Protein AF-A0A2S1KT79-F1 (afdb_monomer)

pLDDT: mean 77.05, std 14.72, range [32.09, 95.06]

Nearest PDB structures (foldseek):
  2axz-assembly1_A  TM=6.019E-01  e=3.492E-04  Enterococcus faecalis
  2axv-assembly1_D  TM=5.660E-01  e=8.608E-04  Enterococcus faecalis
  2grm-assembly2_C-5  TM=5.606E-01  e=2.037E-03  Enterococcus faecalis
  5v5u-assembly1_B  TM=5.246E-01  e=5.678E-03  Enterococcus faecalis V583
  3u3w-assembly1_B  TM=3.972E-01  e=4.386E-01  Bacillus thuringiensis Bt407

Mean predicted aligned error: 11.78 Å

Structure (mmCIF, N/CA/C/O backbone):
data_AF-A0A2S1KT79-F1
#
_entry.id   AF-A0A2S1KT79-F1
#
loop_
_atom_site.group_PDB
_atom_site.id
_atom_site.type_symbol
_atom_site.label_atom_id
_atom_site.label_alt_id
_atom_site.label_comp_id
_atom_site.label_asym_id
_atom_site.label_entity_id
_atom_site.label_seq_id
_atom_site.pdbx_PDB_ins_code
_atom_site.Cartn_x
_atom_site.Cartn_y
_atom_site.Cartn_z
_atom_site.occupancy
_atom_site.B_iso_or_equiv
_atom_site.auth_seq_id
_atom_site.auth_comp_id
_atom_site.auth_asym_id
_atom_site.auth_atom_id
_atom_site.pdbx_PDB_model_num
ATOM 1 N N . MET A 1 1 ? 2.080 5.384 -14.270 1.00 62.41 1 MET A N 1
ATOM 2 C CA . MET A 1 1 ? 1.706 6.309 -15.371 1.00 62.41 1 MET A CA 1
ATOM 3 C C . MET A 1 1 ? 2.622 7.526 -15.509 1.00 62.41 1 MET A C 1
ATOM 5 O O . MET A 1 1 ? 2.998 7.810 -16.638 1.00 62.41 1 MET A O 1
ATOM 9 N N . LYS A 1 2 ? 3.041 8.215 -14.430 1.00 67.00 2 LYS A N 1
ATOM 10 C CA . LYS A 1 2 ? 3.937 9.395 -14.514 1.00 67.00 2 LYS A CA 1
ATOM 11 C C . LYS A 1 2 ? 5.183 9.176 -15.388 1.00 67.00 2 LYS A C 1
ATOM 13 O O . LYS A 1 2 ? 5.476 9.996 -16.254 1.00 67.00 2 LYS A O 1
ATOM 18 N N . ARG A 1 3 ? 5.880 8.044 -15.216 1.00 78.44 3 ARG A N 1
ATOM 19 C CA . ARG A 1 3 ? 7.068 7.713 -16.016 1.00 78.44 3 ARG A CA 1
ATOM 20 C C . ARG A 1 3 ? 6.762 7.583 -17.507 1.00 78.44 3 ARG A C 1
ATOM 22 O O . ARG A 1 3 ? 7.441 8.209 -18.313 1.00 78.44 3 ARG A O 1
ATOM 29 N N . PHE A 1 4 ? 5.717 6.846 -17.873 1.00 79.38 4 PHE A N 1
ATOM 30 C CA . PHE A 1 4 ? 5.299 6.717 -19.269 1.00 79.38 4 PHE A CA 1
ATOM 31 C C . PHE A 1 4 ? 4.958 8.078 -19.894 1.00 79.38 4 PHE A C 1
ATOM 33 O O . PHE A 1 4 ? 5.459 8.401 -20.966 1.00 79.38 4 PHE A O 1
ATOM 40 N N . VAL A 1 5 ? 4.218 8.931 -19.176 1.00 76.38 5 VAL A N 1
ATOM 41 C CA . VAL A 1 5 ? 3.920 10.307 -19.617 1.00 76.38 5 VAL A CA 1
ATOM 42 C C . VAL A 1 5 ? 5.203 11.115 -19.844 1.00 76.38 5 VAL A C 1
ATOM 44 O O . VAL A 1 5 ? 5.318 11.809 -20.852 1.00 76.38 5 VAL A O 1
ATOM 47 N N . SER A 1 6 ? 6.206 10.992 -18.966 1.00 78.38 6 SER A N 1
ATOM 48 C CA . SER A 1 6 ? 7.496 11.674 -19.156 1.00 78.38 6 SER A CA 1
ATOM 49 C C . SER A 1 6 ? 8.236 11.215 -20.421 1.00 78.38 6 SER A C 1
ATOM 51 O O . SER A 1 6 ? 8.831 12.039 -21.110 1.00 78.38 6 SER A O 1
ATOM 53 N N . ILE A 1 7 ? 8.142 9.928 -20.776 1.00 83.75 7 ILE A N 1
ATOM 54 C CA . ILE A 1 7 ? 8.738 9.372 -22.000 1.00 83.75 7 ILE A CA 1
ATOM 55 C C . ILE A 1 7 ? 8.047 9.949 -23.240 1.00 83.75 7 ILE A C 1
ATOM 57 O O . ILE A 1 7 ? 8.717 10.354 -24.190 1.00 83.75 7 ILE A O 1
ATOM 61 N N . VAL A 1 8 ? 6.716 10.056 -23.213 1.00 81.94 8 VAL A N 1
ATOM 62 C CA . VAL A 1 8 ? 5.952 10.679 -24.304 1.00 81.94 8 VAL A CA 1
ATOM 63 C C . VAL A 1 8 ? 6.333 12.156 -24.469 1.00 81.94 8 VAL A C 1
ATOM 65 O O . VAL A 1 8 ? 6.592 12.595 -25.589 1.00 81.94 8 VAL A O 1
ATOM 68 N N . ARG A 1 9 ? 6.471 12.908 -23.369 1.00 81.62 9 ARG A N 1
ATOM 69 C CA . ARG A 1 9 ? 6.916 14.316 -23.402 1.00 81.62 9 ARG A CA 1
ATOM 70 C C . ARG A 1 9 ? 8.335 14.477 -23.959 1.00 81.62 9 ARG A C 1
ATOM 72 O O . ARG A 1 9 ? 8.602 15.413 -24.715 1.00 81.62 9 ARG A O 1
ATOM 79 N N . LEU A 1 10 ? 9.249 13.557 -23.641 1.00 84.06 10 LEU A N 1
ATOM 80 C CA . LEU A 1 10 ? 10.590 13.543 -24.238 1.00 84.06 10 LEU A CA 1
ATOM 81 C C . LEU A 1 10 ? 10.516 13.391 -25.763 1.00 84.06 10 LEU A C 1
ATOM 83 O O . LEU A 1 10 ? 11.204 14.111 -26.481 1.00 84.06 10 LEU A O 1
ATOM 87 N N . TYR A 1 11 ? 9.644 12.514 -26.266 1.00 83.81 11 TYR A N 1
ATOM 88 C CA . TYR A 1 11 ? 9.465 12.349 -27.709 1.00 83.81 11 TYR A CA 1
ATOM 89 C C . TYR A 1 11 ? 8.914 13.626 -28.360 1.00 83.81 11 TYR A C 1
ATOM 91 O O . TYR A 1 11 ? 9.470 14.110 -29.344 1.00 83.81 11 TYR A O 1
ATOM 99 N N . GLN A 1 12 ? 7.866 14.213 -27.775 1.00 79.56 12 GLN A N 1
ATOM 100 C CA . GLN A 1 12 ? 7.229 15.432 -28.284 1.00 79.56 12 GLN A CA 1
ATOM 101 C C . GLN A 1 12 ? 8.169 16.640 -28.293 1.00 79.56 12 GLN A C 1
ATOM 103 O O . GLN A 1 12 ? 8.126 17.435 -29.222 1.00 79.56 12 GLN A O 1
ATOM 108 N N . SER A 1 13 ? 9.062 16.764 -27.309 1.00 80.81 13 SER A N 1
ATOM 109 C CA . SER A 1 13 ? 10.071 17.838 -27.248 1.00 80.81 13 SER A CA 1
ATOM 110 C C . SER A 1 13 ? 11.217 17.682 -28.259 1.00 80.81 13 SER A C 1
ATOM 112 O O . SER A 1 13 ? 12.142 18.485 -28.260 1.00 80.81 13 SER A O 1
ATOM 114 N N . GLY A 1 14 ? 11.170 16.668 -29.131 1.00 81.06 14 GLY A N 1
ATOM 115 C CA . GLY A 1 14 ? 12.192 16.423 -30.150 1.00 81.06 14 GLY A CA 1
ATOM 116 C C . GLY A 1 14 ? 13.385 15.598 -29.658 1.00 81.06 14 GLY A C 1
ATOM 117 O O . GLY A 1 14 ? 14.275 15.292 -30.448 1.00 81.06 14 GLY A O 1
ATOM 118 N N . ASN A 1 15 ? 13.387 15.149 -28.397 1.00 86.81 15 ASN A N 1
ATOM 119 C CA . ASN A 1 15 ? 14.433 14.291 -27.827 1.00 86.81 15 ASN A CA 1
ATOM 120 C C . ASN A 1 15 ? 14.224 12.811 -28.210 1.00 86.81 15 ASN A C 1
ATOM 122 O O . ASN A 1 15 ? 14.125 11.931 -27.351 1.00 86.81 15 ASN A O 1
ATOM 126 N N . VAL A 1 16 ? 14.133 12.531 -29.514 1.00 88.38 16 VAL A N 1
ATOM 127 C CA . VAL A 1 16 ? 13.671 11.247 -30.072 1.00 88.38 16 VAL A CA 1
ATOM 128 C C . VAL A 1 16 ? 14.485 10.050 -29.577 1.00 88.38 16 VAL A C 1
ATOM 130 O O . VAL A 1 16 ? 13.902 9.068 -29.118 1.00 88.38 16 VAL A O 1
ATOM 133 N N . ASP A 1 17 ? 15.816 10.112 -29.627 1.00 92.12 17 ASP A N 1
ATOM 134 C CA . ASP A 1 17 ? 16.665 8.971 -29.254 1.00 92.12 17 ASP A CA 1
ATOM 135 C C . ASP A 1 17 ? 16.641 8.691 -27.749 1.00 92.12 17 ASP A C 1
ATOM 137 O O . ASP A 1 17 ? 16.644 7.537 -27.315 1.00 92.12 17 ASP A O 1
ATOM 141 N N . ALA A 1 18 ? 16.568 9.745 -26.932 1.00 91.06 18 ALA A N 1
ATOM 142 C CA . ALA A 1 18 ? 16.396 9.606 -25.492 1.00 91.06 18 ALA A CA 1
ATOM 143 C C . ALA A 1 18 ? 15.036 8.976 -25.160 1.00 91.06 18 ALA A C 1
ATOM 145 O O . ALA A 1 18 ? 14.971 8.062 -24.337 1.00 91.06 18 ALA A O 1
ATOM 146 N N . ALA A 1 19 ? 13.973 9.412 -25.839 1.00 88.25 19 ALA A N 1
ATOM 147 C CA . ALA A 1 19 ? 12.631 8.881 -25.648 1.00 88.25 19 ALA A CA 1
ATOM 148 C C . ALA A 1 19 ? 12.524 7.408 -26.071 1.00 88.25 19 ALA A C 1
ATOM 150 O O . ALA A 1 19 ? 11.958 6.613 -25.328 1.00 88.25 19 ALA A O 1
ATOM 151 N N . LYS A 1 20 ? 13.132 7.016 -27.202 1.00 92.38 20 LYS A N 1
ATOM 152 C CA . LYS A 1 20 ? 13.205 5.612 -27.648 1.00 92.38 20 LYS A CA 1
ATOM 153 C C . LYS A 1 20 ? 13.902 4.723 -26.623 1.00 92.38 20 LYS A C 1
ATOM 155 O O . LYS A 1 20 ? 13.303 3.764 -26.156 1.00 92.38 20 LYS A O 1
ATOM 160 N N . ARG A 1 21 ? 15.111 5.093 -26.183 1.00 93.94 21 ARG A N 1
ATOM 161 C CA . ARG A 1 21 ? 15.844 4.326 -25.157 1.00 93.94 21 ARG A CA 1
ATOM 162 C C . ARG A 1 21 ? 15.060 4.209 -23.850 1.00 93.94 21 ARG A C 1
ATOM 164 O O . ARG A 1 21 ? 15.046 3.151 -23.223 1.00 93.94 21 ARG A O 1
ATOM 171 N N . ALA A 1 22 ? 14.409 5.295 -23.431 1.00 92.25 22 ALA A N 1
ATOM 172 C CA . ALA A 1 22 ? 13.592 5.293 -22.225 1.00 92.25 22 ALA A CA 1
ATOM 173 C C . ALA A 1 22 ? 12.345 4.407 -22.379 1.00 92.25 22 ALA A C 1
ATOM 175 O O . ALA A 1 22 ? 12.000 3.692 -21.439 1.00 92.25 22 ALA A O 1
ATOM 176 N N . PHE A 1 23 ? 11.705 4.418 -23.553 1.00 92.81 23 PHE A N 1
ATOM 177 C CA . PHE A 1 23 ? 10.581 3.542 -23.866 1.00 92.81 23 PHE A CA 1
ATOM 178 C C . PHE A 1 23 ? 10.990 2.069 -23.894 1.00 92.81 23 PHE A C 1
ATOM 180 O O . PHE A 1 23 ? 10.310 1.258 -23.279 1.00 92.81 23 PHE A O 1
ATOM 187 N N . ASP A 1 24 ? 12.103 1.717 -24.539 1.00 93.56 24 ASP A N 1
ATOM 188 C CA . ASP A 1 24 ? 12.564 0.327 -24.626 1.00 93.56 24 ASP A CA 1
ATOM 189 C C . ASP A 1 24 ? 12.856 -0.252 -23.235 1.00 93.56 24 ASP A C 1
ATOM 191 O O . ASP A 1 24 ? 12.428 -1.362 -22.914 1.00 93.56 24 ASP A O 1
ATOM 195 N N . SER A 1 25 ? 13.507 0.537 -22.373 1.00 93.06 25 SER A N 1
ATOM 196 C CA . SER A 1 25 ? 13.739 0.180 -20.969 1.00 93.06 25 SER A CA 1
ATOM 197 C C . SER A 1 25 ? 12.424 0.002 -20.198 1.00 93.06 25 SER A C 1
ATOM 199 O O . SER A 1 25 ? 12.202 -1.036 -19.571 1.00 93.06 25 SER A O 1
ATOM 201 N N . PHE A 1 26 ? 11.511 0.974 -20.309 1.00 92.19 26 PHE A N 1
ATOM 202 C CA . PHE A 1 26 ? 10.192 0.931 -19.675 1.00 92.19 26 PHE A CA 1
ATOM 203 C C . PHE A 1 26 ? 9.361 -0.274 -20.130 1.00 92.19 26 PHE A C 1
ATOM 205 O O . PHE A 1 26 ? 8.817 -0.995 -19.299 1.00 92.19 26 PHE A O 1
ATOM 212 N N . ASN A 1 27 ? 9.274 -0.517 -21.437 1.00 90.44 27 ASN A N 1
ATOM 213 C CA . ASN A 1 27 ? 8.496 -1.606 -22.016 1.00 90.44 27 ASN A CA 1
ATOM 214 C C . ASN A 1 27 ? 9.112 -2.970 -21.677 1.00 90.44 27 ASN A C 1
ATOM 216 O O . ASN A 1 27 ? 8.384 -3.917 -21.397 1.00 90.44 27 ASN A O 1
ATOM 220 N N . GLY A 1 28 ? 10.445 -3.071 -21.644 1.00 91.62 28 GLY A N 1
ATOM 221 C CA . GLY A 1 28 ? 11.144 -4.272 -21.192 1.00 91.62 28 GLY A CA 1
ATOM 222 C C . GLY A 1 28 ? 10.819 -4.622 -19.737 1.00 91.62 28 GLY A C 1
ATOM 223 O O . GLY A 1 28 ? 10.456 -5.763 -19.454 1.00 91.62 28 GLY A O 1
ATOM 224 N N . ALA A 1 29 ? 10.883 -3.638 -18.836 1.00 90.31 29 ALA A N 1
ATOM 225 C CA . ALA A 1 29 ? 10.490 -3.808 -17.436 1.00 90.31 29 ALA A CA 1
ATOM 226 C C . ALA A 1 29 ? 8.994 -4.143 -17.299 1.00 90.31 29 ALA A C 1
ATOM 228 O O . ALA A 1 29 ? 8.621 -5.077 -16.594 1.00 90.31 29 ALA A O 1
ATOM 229 N N . ALA A 1 30 ? 8.130 -3.448 -18.045 1.00 87.38 30 ALA A N 1
ATOM 230 C CA . ALA A 1 30 ? 6.694 -3.705 -18.047 1.00 87.38 30 ALA A CA 1
ATOM 231 C C . ALA A 1 30 ? 6.348 -5.121 -18.534 1.00 87.38 30 ALA A C 1
ATOM 233 O O . ALA A 1 30 ? 5.418 -5.722 -18.012 1.00 87.38 30 ALA A O 1
ATOM 234 N N . LYS A 1 31 ? 7.088 -5.676 -19.502 1.00 88.19 31 LYS A N 1
ATOM 235 C CA . LYS A 1 31 ? 6.916 -7.065 -19.956 1.00 88.19 31 LYS A CA 1
ATOM 236 C C . LYS A 1 31 ? 7.316 -8.072 -18.878 1.00 88.19 31 LYS A C 1
ATOM 238 O O . LYS A 1 31 ? 6.565 -9.010 -18.641 1.00 88.19 31 LYS A O 1
ATOM 243 N N . ARG A 1 32 ? 8.451 -7.865 -18.200 1.00 88.12 32 ARG A N 1
ATOM 244 C CA . ARG A 1 32 ? 8.910 -8.751 -17.111 1.00 88.12 32 ARG A CA 1
ATOM 245 C C . ARG A 1 32 ? 7.987 -8.733 -15.892 1.00 88.12 32 ARG A C 1
ATOM 247 O O . ARG A 1 32 ? 7.814 -9.764 -15.258 1.00 88.12 32 ARG A O 1
ATOM 254 N N . LEU A 1 33 ? 7.357 -7.593 -15.614 1.00 84.56 33 LEU A N 1
ATOM 255 C CA . LEU A 1 33 ? 6.343 -7.446 -14.563 1.00 84.56 33 LEU A CA 1
ATOM 256 C C . LEU A 1 33 ? 4.918 -7.825 -15.008 1.00 84.56 33 LEU A C 1
ATOM 258 O O . LEU A 1 33 ? 3.979 -7.654 -14.236 1.00 84.56 33 LEU A O 1
ATOM 262 N N . ASP A 1 34 ? 4.737 -8.274 -16.254 1.00 79.69 34 ASP A N 1
ATOM 263 C CA . ASP A 1 34 ? 3.436 -8.556 -16.874 1.00 79.69 34 ASP A CA 1
ATOM 264 C C . ASP A 1 34 ? 2.433 -7.382 -16.803 1.00 79.69 34 ASP A C 1
ATOM 266 O O . ASP A 1 34 ? 1.240 -7.538 -16.574 1.00 79.69 34 ASP A O 1
ATOM 270 N N . VAL A 1 35 ? 2.896 -6.143 -16.984 1.00 77.44 35 VAL A N 1
ATOM 271 C CA . VAL A 1 35 ? 2.090 -4.903 -16.889 1.00 77.44 35 VAL A CA 1
ATOM 272 C C . VAL A 1 35 ? 2.058 -4.107 -18.189 1.00 77.44 35 VAL A C 1
ATOM 274 O O . VAL A 1 35 ? 1.712 -2.930 -18.205 1.00 77.44 35 VAL A O 1
ATOM 277 N N . GLN A 1 36 ? 2.349 -4.766 -19.309 1.00 72.75 36 GLN A N 1
ATOM 278 C CA . GLN A 1 36 ? 2.279 -4.199 -20.664 1.00 72.75 36 GLN A CA 1
ATOM 279 C C . GLN A 1 36 ? 0.883 -3.668 -21.061 1.00 72.75 36 GLN A C 1
ATOM 281 O O . GLN A 1 36 ? 0.757 -2.890 -22.009 1.00 72.75 36 GLN A O 1
ATOM 286 N N . ARG A 1 37 ? -0.159 -4.079 -20.324 1.00 68.06 37 ARG A N 1
ATOM 287 C CA . ARG A 1 37 ? -1.561 -3.665 -20.466 1.00 68.06 37 ARG A CA 1
ATOM 288 C C . ARG A 1 37 ? -2.070 -3.170 -19.111 1.00 68.06 37 ARG A C 1
ATOM 290 O O . ARG A 1 37 ? -2.452 -3.975 -18.260 1.00 68.06 37 ARG A O 1
ATOM 297 N N . LEU A 1 38 ? -2.038 -1.858 -18.894 1.00 57.62 38 LEU A N 1
ATOM 298 C CA . LEU A 1 38 ? -2.667 -1.219 -17.735 1.00 57.62 38 LEU A CA 1
ATOM 299 C C . LEU A 1 38 ? -4.030 -0.672 -18.165 1.00 57.62 38 LEU A C 1
ATOM 301 O O . LEU A 1 38 ? -4.098 0.261 -18.956 1.00 57.62 38 LEU A O 1
ATOM 305 N N . TRP A 1 39 ? -5.113 -1.270 -17.673 1.00 51.81 39 TRP A N 1
ATOM 306 C CA . TRP A 1 39 ? -6.491 -0.913 -18.019 1.00 51.81 39 TRP A CA 1
ATOM 307 C C . TRP A 1 39 ? -6.865 0.464 -17.452 1.00 51.81 39 TRP A C 1
ATOM 309 O O . TRP A 1 39 ? -7.414 0.571 -16.364 1.00 51.81 39 TRP A O 1
ATOM 319 N N . VAL A 1 40 ? -6.535 1.538 -18.168 1.00 45.06 40 VAL A N 1
ATOM 320 C CA . VAL A 1 40 ? -6.935 2.914 -17.804 1.00 45.06 40 VAL A CA 1
ATOM 321 C C . VAL A 1 40 ? -8.221 3.353 -18.538 1.00 45.06 40 VAL A C 1
ATOM 323 O O . VAL A 1 40 ? -8.831 4.346 -18.166 1.00 45.06 40 VAL A O 1
ATOM 326 N N . SER A 1 41 ? -8.689 2.621 -19.559 1.00 38.00 41 SER A N 1
ATOM 327 C CA . SER A 1 41 ? -9.928 2.927 -20.298 1.00 38.00 41 SER A CA 1
ATOM 328 C C . SER A 1 41 ? -10.368 1.739 -21.174 1.00 38.00 41 SER A C 1
ATOM 330 O O . SER A 1 41 ? -9.495 0.995 -21.629 1.00 38.00 41 SER A O 1
ATOM 332 N N . PRO A 1 42 ? -11.671 1.569 -21.484 1.00 40.50 42 PRO A N 1
ATOM 333 C CA . PRO A 1 42 ? -12.183 0.528 -22.393 1.00 40.50 42 PRO A CA 1
ATOM 334 C C . PRO A 1 42 ? -11.568 0.508 -23.808 1.00 40.50 42 PRO A C 1
ATOM 336 O O . PRO A 1 42 ? -11.753 -0.468 -24.526 1.00 40.50 42 PRO A O 1
ATOM 339 N N . ASN A 1 43 ? -10.805 1.534 -24.205 1.00 46.16 43 ASN A N 1
ATOM 340 C CA . ASN A 1 43 ? -10.148 1.629 -25.517 1.00 46.16 43 ASN A CA 1
ATOM 341 C C . ASN A 1 43 ? -8.619 1.425 -25.481 1.00 46.16 43 ASN A C 1
ATOM 343 O O . ASN A 1 43 ? -7.932 1.805 -26.435 1.00 46.16 43 ASN A O 1
ATOM 347 N N . LEU A 1 44 ? -8.045 0.909 -24.386 1.00 51.59 44 LEU A N 1
ATOM 348 C CA . LEU A 1 44 ? -6.588 0.909 -24.242 1.00 51.59 44 LEU A CA 1
ATOM 349 C C . LEU A 1 44 ? -5.878 -0.146 -25.097 1.00 51.59 44 LEU A C 1
ATOM 351 O O . LEU A 1 44 ? -6.109 -1.348 -24.987 1.00 51.59 44 LEU A O 1
ATOM 355 N N . LEU A 1 45 ? -4.942 0.343 -25.904 1.00 58.94 45 LEU A N 1
ATOM 356 C CA . LEU A 1 45 ? -3.929 -0.438 -26.603 1.00 58.94 45 LEU A CA 1
ATOM 357 C C . LEU A 1 45 ? -2.764 -0.698 -25.637 1.00 58.94 45 LEU A C 1
ATOM 359 O O . LEU A 1 45 ? -2.508 0.127 -24.760 1.00 58.94 45 LEU A O 1
ATOM 363 N N . ASP A 1 46 ? -2.030 -1.800 -25.795 1.00 73.94 46 ASP A N 1
ATOM 364 C CA . ASP A 1 46 ? -0.792 -2.009 -25.031 1.00 73.94 46 ASP A CA 1
ATOM 365 C C . ASP A 1 46 ? 0.237 -0.878 -25.262 1.00 73.94 46 ASP A C 1
ATOM 367 O O . ASP A 1 46 ? 0.169 -0.130 -26.247 1.00 73.94 46 ASP A O 1
ATOM 371 N N . PHE A 1 47 ? 1.194 -0.730 -24.334 1.00 79.19 47 PHE A N 1
ATOM 372 C CA . PHE A 1 47 ? 2.190 0.351 -24.391 1.00 79.19 47 PHE A CA 1
ATOM 373 C C . PHE A 1 47 ? 2.975 0.373 -25.708 1.00 79.19 47 PHE A C 1
ATOM 375 O O . PHE A 1 47 ? 3.307 1.446 -26.212 1.00 79.19 47 PHE A O 1
ATOM 382 N N . GLU A 1 48 ? 3.245 -0.797 -26.286 1.00 83.25 48 GLU A N 1
ATOM 383 C CA . GLU A 1 48 ? 3.956 -0.943 -27.556 1.00 83.25 48 GLU A CA 1
ATOM 384 C C . GLU A 1 48 ? 3.139 -0.413 -28.737 1.00 83.25 48 GLU A C 1
ATOM 386 O O . GLU A 1 48 ? 3.655 0.311 -29.590 1.00 83.25 48 GLU A O 1
ATOM 391 N N . THR A 1 49 ? 1.850 -0.720 -28.774 1.00 80.12 49 THR A N 1
ATOM 392 C CA . THR A 1 49 ? 0.935 -0.257 -29.810 1.00 80.12 49 THR A CA 1
ATOM 393 C C . THR A 1 49 ? 0.696 1.245 -29.701 1.00 80.12 49 THR A C 1
ATOM 395 O O . THR A 1 49 ? 0.688 1.935 -30.725 1.00 80.12 49 THR A O 1
ATOM 398 N N . PHE A 1 50 ? 0.571 1.782 -28.481 1.00 78.88 50 PHE A N 1
ATOM 399 C CA . PHE A 1 50 ? 0.544 3.231 -28.268 1.00 78.88 50 PHE A CA 1
ATOM 400 C C . PHE A 1 50 ? 1.825 3.887 -28.795 1.00 78.88 50 PHE A C 1
ATOM 402 O O . PHE A 1 50 ? 1.761 4.855 -29.552 1.00 78.88 50 PHE A O 1
ATOM 409 N N . TRP A 1 51 ? 2.989 3.338 -28.442 1.00 84.19 51 TRP A N 1
ATOM 410 C CA . TRP A 1 51 ? 4.279 3.880 -28.859 1.00 84.19 51 TRP A CA 1
ATOM 411 C C . TRP A 1 51 ? 4.459 3.868 -30.376 1.00 84.19 51 TRP A C 1
ATOM 413 O O . TRP A 1 51 ? 4.824 4.892 -30.947 1.00 84.19 51 TRP A O 1
ATOM 423 N N . LYS A 1 52 ? 4.117 2.762 -31.053 1.00 85.12 52 LYS A N 1
ATOM 424 C CA . LYS A 1 52 ? 4.144 2.660 -32.524 1.00 85.12 52 LYS A CA 1
ATOM 425 C C . LYS A 1 52 ? 3.287 3.735 -33.195 1.00 85.12 52 LYS A C 1
ATOM 427 O O . LYS A 1 52 ? 3.705 4.309 -34.198 1.00 85.12 52 LYS A O 1
ATOM 432 N N . ARG A 1 53 ? 2.112 4.039 -32.634 1.00 79.88 53 ARG A N 1
ATOM 433 C CA . ARG A 1 53 ? 1.253 5.127 -33.127 1.00 79.88 53 ARG A CA 1
ATOM 434 C C . ARG A 1 53 ? 1.878 6.495 -32.882 1.00 79.88 53 ARG A C 1
ATOM 436 O O . ARG A 1 53 ? 1.922 7.295 -33.809 1.00 79.88 53 ARG A O 1
ATOM 443 N N . LEU A 1 54 ? 2.400 6.747 -31.683 1.00 80.38 54 LEU A N 1
ATOM 444 C CA . LEU A 1 54 ? 3.057 8.013 -31.354 1.00 80.38 54 LEU A CA 1
ATOM 445 C C . LEU A 1 54 ? 4.213 8.308 -32.320 1.00 80.38 54 LEU A C 1
ATOM 447 O O . LEU A 1 54 ? 4.262 9.389 -32.897 1.00 80.38 54 LEU A O 1
ATOM 451 N N . ILE A 1 55 ? 5.101 7.332 -32.545 1.00 83.44 55 ILE A N 1
ATOM 452 C CA . ILE A 1 55 ? 6.287 7.528 -33.391 1.00 83.44 55 ILE A CA 1
ATOM 453 C C . ILE A 1 55 ? 5.987 7.562 -34.896 1.00 83.44 55 ILE A C 1
ATOM 455 O O . ILE A 1 55 ? 6.879 7.870 -35.684 1.00 83.44 55 ILE A O 1
ATOM 459 N N . SER A 1 56 ? 4.750 7.247 -35.303 1.00 82.12 56 SER A N 1
ATOM 460 C CA . SER A 1 56 ? 4.291 7.421 -36.689 1.00 82.12 56 SER A CA 1
ATOM 461 C C . SER A 1 56 ? 4.050 8.892 -37.052 1.00 82.12 56 SER A C 1
ATOM 463 O O . SER A 1 56 ? 3.925 9.231 -38.228 1.00 82.12 56 SER A O 1
ATOM 465 N N . ILE A 1 57 ? 4.016 9.776 -36.049 1.00 80.38 57 ILE A N 1
ATOM 466 C CA . ILE A 1 57 ? 3.805 11.212 -36.205 1.00 80.38 57 ILE A CA 1
ATOM 467 C C . ILE A 1 57 ? 5.119 11.932 -35.896 1.00 80.38 57 ILE A C 1
ATOM 469 O O . ILE A 1 57 ? 5.716 11.740 -34.840 1.00 80.38 57 ILE A O 1
ATOM 473 N N . HIS A 1 58 ? 5.570 12.791 -36.814 1.00 79.69 58 HIS A N 1
ATOM 474 C CA . HIS A 1 58 ? 6.794 13.570 -36.615 1.00 79.69 58 HIS A CA 1
ATOM 475 C C . HIS A 1 58 ? 6.665 14.508 -35.393 1.00 79.69 58 HIS A C 1
ATOM 477 O O . HIS A 1 58 ? 5.643 15.193 -35.293 1.00 79.69 58 HIS A O 1
ATOM 483 N N . PRO A 1 59 ? 7.681 14.621 -34.507 1.00 77.62 59 PRO A N 1
ATOM 484 C CA . PRO A 1 59 ? 7.601 15.429 -33.285 1.00 77.62 59 PRO A CA 1
ATOM 485 C C . PRO A 1 59 ? 7.153 16.878 -33.503 1.00 77.62 59 PRO A C 1
ATOM 487 O O . PRO A 1 59 ? 6.337 17.382 -32.740 1.00 77.62 59 PRO A O 1
ATOM 490 N N . SER A 1 60 ? 7.602 17.531 -34.581 1.00 72.62 60 SER A N 1
ATOM 491 C CA . SER A 1 60 ? 7.193 18.912 -34.895 1.00 72.62 60 SER A CA 1
ATOM 492 C C . SER A 1 60 ? 5.684 19.060 -35.124 1.00 72.62 60 SER A C 1
ATOM 494 O O . SER A 1 60 ? 5.103 20.065 -34.742 1.00 72.62 60 SER A O 1
ATOM 496 N N . LYS A 1 61 ? 5.027 18.032 -35.681 1.00 70.19 61 LYS A N 1
ATOM 497 C CA . LYS A 1 61 ? 3.570 18.018 -35.887 1.00 70.19 61 LYS A CA 1
ATOM 498 C C . LYS A 1 61 ? 2.804 17.761 -34.589 1.00 70.19 61 LYS A C 1
ATOM 500 O O . LYS A 1 61 ? 1.639 18.121 -34.496 1.00 70.19 61 LYS A O 1
ATOM 505 N N . LEU A 1 62 ? 3.455 17.141 -33.600 1.00 66.44 62 LEU A N 1
ATOM 506 C CA . LEU A 1 62 ? 2.894 16.910 -32.267 1.00 66.44 62 LEU A CA 1
ATOM 507 C C . LEU A 1 62 ? 3.003 18.145 -31.367 1.00 66.44 62 LEU A C 1
ATOM 509 O O . LEU A 1 62 ? 2.155 18.318 -30.500 1.00 66.44 62 LEU A O 1
ATOM 513 N N . GLN A 1 63 ? 4.024 18.986 -31.567 1.00 59.47 63 GLN A N 1
ATOM 514 C CA . GLN A 1 63 ? 4.186 20.258 -30.848 1.00 59.47 63 GLN A CA 1
ATOM 515 C C . GLN A 1 63 ? 3.132 21.296 -31.260 1.00 59.47 63 GLN A C 1
ATOM 517 O O . GLN A 1 63 ? 2.694 22.081 -30.427 1.00 59.47 63 GLN A O 1
ATOM 522 N N . GLU A 1 64 ? 2.701 21.274 -32.525 1.00 52.50 64 GLU A N 1
ATOM 523 C CA . GLU A 1 64 ? 1.622 22.131 -33.039 1.00 52.50 64 GLU A CA 1
ATOM 524 C C . GLU A 1 64 ? 0.225 21.613 -32.651 1.00 52.50 64 GLU A C 1
ATOM 526 O O . GLU A 1 64 ? -0.724 22.388 -32.529 1.00 52.50 64 GLU A O 1
ATOM 531 N N . SER A 1 65 ? 0.086 20.302 -32.417 1.00 47.19 65 SER A N 1
ATOM 532 C CA . SER A 1 65 ? -1.154 19.686 -31.947 1.00 47.19 65 SER A CA 1
ATOM 533 C C . SER A 1 65 ? -1.172 19.595 -30.419 1.00 47.19 65 SER A C 1
ATOM 535 O O . SER A 1 65 ? -0.851 18.563 -29.827 1.00 47.19 65 SER A O 1
ATOM 537 N N . ASP A 1 66 ? -1.637 20.657 -29.775 1.00 45.41 66 ASP A N 1
ATOM 538 C CA . ASP A 1 66 ? -1.858 20.792 -28.324 1.00 45.41 66 ASP A CA 1
ATOM 539 C C . ASP A 1 66 ? -2.925 19.810 -27.747 1.00 45.41 66 ASP A C 1
ATOM 541 O O . ASP A 1 66 ? -3.523 20.036 -26.698 1.00 45.41 66 ASP A O 1
ATOM 545 N N . THR A 1 67 ? -3.248 18.726 -28.465 1.00 43.91 67 THR A N 1
ATOM 546 C CA . THR A 1 67 ? -4.447 17.886 -28.286 1.00 43.91 67 THR A CA 1
ATOM 547 C C . THR A 1 67 ? -4.171 16.410 -28.010 1.00 43.91 67 THR A C 1
ATOM 549 O O . THR A 1 67 ? -5.032 15.748 -27.440 1.00 43.91 67 THR A O 1
ATOM 552 N N . ALA A 1 68 ? -2.990 15.868 -28.326 1.00 40.50 68 ALA A N 1
ATOM 553 C CA . ALA A 1 68 ? -2.738 14.432 -28.125 1.00 40.50 68 ALA A CA 1
ATOM 554 C C . ALA A 1 68 ? -2.524 14.038 -26.648 1.00 40.50 68 ALA A C 1
ATOM 556 O O . ALA A 1 68 ? -2.594 12.858 -26.307 1.00 40.50 68 ALA A O 1
ATOM 557 N N . LEU A 1 69 ? -2.260 15.015 -25.772 1.00 41.59 69 LEU A N 1
ATOM 558 C CA . LEU A 1 69 ? -1.988 14.783 -24.353 1.00 41.59 69 LEU A CA 1
ATOM 559 C C . LEU A 1 69 ? -2.811 15.645 -23.394 1.00 41.59 69 LEU A C 1
ATOM 561 O O . LEU A 1 69 ? -2.767 15.336 -22.216 1.00 41.59 69 LEU A O 1
ATOM 565 N N . LYS A 1 70 ? -3.637 16.611 -23.824 1.00 38.72 70 LYS A N 1
ATOM 566 C CA . LYS A 1 70 ? -4.595 17.258 -22.894 1.00 38.72 70 LYS A CA 1
ATOM 567 C C . LYS A 1 70 ? -5.617 16.277 -22.308 1.00 38.72 70 LYS A C 1
ATOM 569 O O . LYS A 1 70 ? -6.142 16.505 -21.233 1.00 38.72 70 LYS A O 1
ATOM 574 N N . SER A 1 71 ? -5.848 15.134 -22.958 1.00 34.69 71 SER A N 1
ATOM 575 C CA . SER A 1 71 ? -6.636 14.028 -22.392 1.00 34.69 71 SER A CA 1
ATOM 576 C C . SER A 1 71 ? -5.844 13.098 -21.455 1.00 34.69 71 SER A C 1
ATOM 578 O O . SER A 1 71 ? -6.409 12.145 -20.927 1.00 34.69 71 SER A O 1
ATOM 580 N N . ALA A 1 72 ? -4.534 13.311 -21.297 1.00 32.59 72 ALA A N 1
ATOM 581 C CA . ALA A 1 72 ? -3.635 12.529 -20.438 1.00 32.59 72 ALA A CA 1
ATOM 582 C C . ALA A 1 72 ? -2.772 13.399 -19.498 1.00 32.59 72 ALA A C 1
ATOM 584 O O . ALA A 1 72 ? -2.103 12.870 -18.606 1.00 32.59 72 ALA A O 1
ATOM 585 N N . GLU A 1 73 ? -2.859 14.725 -19.611 1.00 32.56 73 GLU A N 1
ATOM 586 C CA . GLU A 1 73 ? -2.975 15.597 -18.458 1.00 32.56 73 GLU A CA 1
ATOM 587 C C . GLU A 1 73 ? -4.184 15.085 -17.675 1.00 32.56 73 GLU A C 1
ATOM 589 O O . GLU A 1 73 ? -5.304 15.571 -17.766 1.00 32.56 73 GLU A O 1
ATOM 594 N N . ILE A 1 74 ? -3.919 14.115 -16.803 1.00 33.59 74 ILE A N 1
ATOM 595 C CA . ILE A 1 74 ? -4.327 14.364 -15.434 1.00 33.59 74 ILE A CA 1
ATOM 596 C C . ILE A 1 74 ? -3.627 15.689 -15.141 1.00 33.59 74 ILE A C 1
ATOM 598 O O . ILE A 1 74 ? -2.447 15.697 -14.784 1.00 33.59 74 ILE A O 1
ATOM 602 N N . GLU A 1 75 ? -4.307 16.811 -15.418 1.00 32.09 75 GLU A N 1
ATOM 603 C CA . GLU A 1 75 ? -4.162 17.975 -14.573 1.00 32.09 75 GLU A CA 1
ATOM 604 C C . GLU A 1 75 ? -4.174 17.330 -13.197 1.00 32.09 75 GLU A C 1
ATOM 606 O O . GLU A 1 75 ? -5.181 16.766 -12.758 1.00 32.09 75 GLU A O 1
ATOM 611 N N . THR A 1 76 ? -3.008 17.248 -12.558 1.00 34.50 76 THR A N 1
ATOM 612 C CA . THR A 1 76 ? -3.008 17.289 -11.114 1.00 34.50 76 THR A CA 1
ATOM 613 C C . THR A 1 76 ? -3.708 18.601 -10.876 1.00 34.50 76 THR A C 1
ATOM 615 O O . THR A 1 76 ? -3.073 19.649 -10.962 1.00 34.50 76 THR A O 1
ATOM 618 N N . VAL A 1 77 ? -5.038 18.529 -10.780 1.00 32.78 77 VAL A N 1
ATOM 619 C CA . VAL A 1 77 ? -5.858 19.598 -10.281 1.00 32.78 77 VAL A CA 1
ATOM 620 C C . VAL A 1 77 ? -5.159 19.855 -8.975 1.00 32.78 77 VAL A C 1
ATOM 622 O O . VAL A 1 77 ? -5.107 18.984 -8.098 1.00 32.78 77 VAL A O 1
ATOM 625 N N . ASP A 1 78 ? -4.435 20.965 -8.944 1.00 37.19 78 ASP A N 1
ATOM 626 C CA . ASP A 1 78 ? -3.896 21.454 -7.711 1.00 37.19 78 ASP A CA 1
ATOM 627 C C . ASP A 1 78 ? -5.151 21.860 -6.967 1.00 37.19 78 ASP A C 1
ATOM 629 O O . ASP A 1 78 ? -5.676 22.960 -7.131 1.00 37.19 78 ASP A O 1
ATOM 633 N N . PHE A 1 79 ? -5.720 20.896 -6.245 1.00 39.66 79 PHE A N 1
ATOM 634 C CA . PHE A 1 79 ? -6.704 21.134 -5.217 1.00 39.66 79 PHE A CA 1
ATOM 635 C C . PHE A 1 79 ? -5.935 21.808 -4.074 1.00 39.66 79 PHE A C 1
ATOM 637 O O . PHE A 1 79 ? -5.809 21.294 -2.957 1.00 39.66 79 PHE A O 1
ATOM 644 N N . GLY A 1 80 ? -5.399 22.995 -4.384 1.00 42.81 80 GLY A N 1
ATOM 645 C CA . GLY A 1 80 ? -5.069 24.016 -3.420 1.00 42.81 80 GLY A CA 1
ATOM 646 C C . GLY A 1 80 ? -6.274 24.218 -2.512 1.00 42.81 80 GLY A C 1
ATOM 647 O O . GLY A 1 80 ? -7.362 23.713 -2.778 1.00 42.81 80 GLY A O 1
ATOM 648 N N . VAL A 1 81 ? -6.055 24.871 -1.381 1.00 49.31 81 VAL A N 1
ATOM 649 C CA . VAL A 1 81 ? -7.047 25.058 -0.318 1.00 49.31 81 VAL A CA 1
ATOM 650 C C . VAL A 1 81 ? -8.345 25.652 -0.892 1.00 49.31 81 VAL A C 1
ATOM 652 O O . VAL A 1 81 ? -8.494 26.865 -0.951 1.00 49.31 81 VAL A O 1
ATOM 655 N N . PHE A 1 82 ? -9.271 24.806 -1.341 1.00 52.22 82 PHE A N 1
ATOM 656 C CA . PHE A 1 82 ? -10.595 25.206 -1.785 1.00 52.22 82 PHE A CA 1
ATOM 657 C C . PHE A 1 82 ? -11.556 24.850 -0.663 1.00 52.22 82 PHE A C 1
ATOM 659 O O . PHE A 1 82 ? -11.612 23.704 -0.198 1.00 52.22 82 PHE A O 1
ATOM 666 N N . GLY A 1 83 ? -12.306 25.844 -0.200 1.00 57.88 83 GLY A N 1
ATOM 667 C CA . GLY A 1 83 ? -13.420 25.586 0.706 1.00 57.88 83 GLY A CA 1
ATOM 668 C C . GLY A 1 83 ? -14.464 24.715 0.003 1.00 57.88 83 GLY A C 1
ATOM 669 O O . GLY A 1 83 ? -14.645 24.809 -1.212 1.00 57.88 83 GLY A O 1
ATOM 670 N N . MET A 1 84 ? -15.191 23.877 0.746 1.00 63.94 84 MET A N 1
ATOM 671 C CA . MET A 1 84 ? -16.258 23.038 0.176 1.00 63.94 84 MET A CA 1
ATOM 672 C C . MET A 1 84 ? -17.297 23.865 -0.610 1.00 63.94 84 MET A C 1
ATOM 674 O O . MET A 1 84 ? -17.825 23.399 -1.619 1.00 63.94 84 MET A O 1
ATOM 678 N N . GLY A 1 85 ? -17.519 25.126 -0.221 1.00 69.44 85 GLY A N 1
ATOM 679 C CA . GLY A 1 85 ? -18.353 26.081 -0.950 1.00 69.44 85 GLY A CA 1
ATOM 680 C C . GLY A 1 85 ? -17.810 26.507 -2.318 1.00 69.44 85 GLY A C 1
ATOM 681 O O . GLY A 1 85 ? -18.585 26.683 -3.262 1.00 69.44 85 GLY A O 1
ATOM 682 N N . GLU A 1 86 ? -16.492 26.639 -2.461 1.00 70.00 86 GLU A N 1
ATOM 683 C CA . GLU A 1 86 ? -15.839 26.994 -3.728 1.00 70.00 86 GLU A CA 1
ATOM 684 C C . GLU A 1 86 ? -15.876 25.827 -4.711 1.00 70.00 86 GLU A C 1
ATOM 686 O O . GLU A 1 86 ? -16.202 26.016 -5.884 1.00 70.00 86 GLU A O 1
ATOM 691 N N . ALA A 1 87 ? -15.633 24.609 -4.225 1.00 69.31 87 ALA A N 1
ATOM 692 C CA . ALA A 1 87 ? -15.780 23.405 -5.031 1.00 69.31 87 ALA A CA 1
ATOM 693 C C . ALA A 1 87 ? -17.223 23.180 -5.473 1.00 69.31 87 ALA A C 1
ATOM 695 O O . ALA A 1 87 ? -17.477 22.882 -6.640 1.00 69.31 87 ALA A O 1
ATOM 696 N N . PHE A 1 88 ? -18.180 23.414 -4.578 1.00 73.38 88 PHE A N 1
ATOM 697 C CA . PHE A 1 88 ? -19.594 23.388 -4.920 1.00 73.38 88 PHE A CA 1
ATOM 698 C C . PHE A 1 88 ? -19.933 24.413 -6.017 1.00 73.38 88 PHE A C 1
ATOM 700 O O . PHE A 1 88 ? -20.556 24.068 -7.023 1.00 73.38 88 PHE A O 1
ATOM 707 N N . ALA A 1 89 ? -19.448 25.656 -5.900 1.00 73.75 89 ALA A N 1
ATOM 708 C CA . ALA A 1 89 ? -19.629 26.681 -6.930 1.00 73.75 89 ALA A CA 1
ATOM 709 C C . ALA A 1 89 ? -18.961 26.308 -8.269 1.00 73.75 89 ALA A C 1
ATOM 711 O O . ALA A 1 89 ? -19.513 26.590 -9.338 1.00 73.75 89 ALA A O 1
ATOM 712 N N . PHE A 1 90 ? -17.795 25.660 -8.224 1.00 71.38 90 PHE A N 1
ATOM 713 C CA . PHE A 1 90 ? -17.098 25.161 -9.404 1.00 71.38 90 PHE A CA 1
ATOM 714 C C . PHE A 1 90 ? -17.884 24.047 -10.101 1.00 71.38 90 PHE A C 1
ATOM 716 O O . PHE A 1 90 ? -18.077 24.119 -11.314 1.00 71.38 90 PHE A O 1
ATOM 723 N N . ILE A 1 91 ? -18.415 23.074 -9.354 1.00 70.81 91 ILE A N 1
ATOM 724 C CA . ILE A 1 91 ? -19.253 21.992 -9.893 1.00 70.81 91 ILE A CA 1
ATOM 725 C C . ILE A 1 91 ? -20.522 22.560 -10.533 1.00 70.81 91 ILE A C 1
ATOM 727 O O . ILE A 1 91 ? -20.849 22.176 -11.658 1.00 70.81 91 ILE A O 1
ATOM 731 N N . MET A 1 92 ? -21.193 23.518 -9.878 1.00 73.75 92 MET A N 1
ATOM 732 C CA . MET A 1 92 ? -22.347 24.213 -10.461 1.00 73.75 92 MET A CA 1
ATOM 733 C C . MET A 1 92 ? -21.988 24.864 -11.800 1.00 73.75 92 MET A C 1
ATOM 735 O O . MET A 1 92 ? -22.704 24.700 -12.785 1.00 73.75 92 MET A O 1
ATOM 739 N N . LYS A 1 93 ? -20.852 25.567 -11.867 1.00 74.50 93 LYS A N 1
ATOM 740 C CA . LYS A 1 93 ? -20.382 26.208 -13.102 1.00 74.50 93 LYS A CA 1
ATOM 741 C C . LYS A 1 93 ? -20.046 25.181 -14.188 1.00 74.50 93 LYS A C 1
ATOM 743 O O . LYS A 1 93 ? -20.455 25.360 -15.333 1.00 74.50 93 LYS A O 1
ATOM 748 N N . LEU A 1 94 ? -19.320 24.120 -13.837 1.00 69.12 94 LEU A N 1
ATOM 749 C CA . LEU A 1 94 ? -18.861 23.080 -14.758 1.00 69.12 94 LEU A CA 1
ATOM 750 C C . LEU A 1 94 ? -20.037 22.315 -15.373 1.00 69.12 94 LEU A C 1
ATOM 752 O O . LEU A 1 94 ? -20.099 22.143 -16.589 1.00 69.12 94 LEU A O 1
ATOM 756 N N . LYS A 1 95 ? -20.991 21.897 -14.536 1.00 70.75 95 LYS A N 1
ATOM 757 C CA . LYS A 1 95 ? -22.189 21.157 -14.952 1.00 70.75 95 LYS A CA 1
ATOM 758 C C . LYS A 1 95 ? -23.323 22.069 -15.445 1.00 70.75 95 LYS A C 1
ATOM 760 O O . LYS A 1 95 ? -24.363 21.562 -15.847 1.00 70.75 95 LYS A O 1
ATOM 765 N N . LYS A 1 96 ? -23.108 23.393 -15.465 1.00 75.75 96 LYS A N 1
ATOM 766 C CA . LYS A 1 96 ? -24.096 24.424 -15.838 1.00 75.75 96 LYS A CA 1
ATOM 767 C C . LYS A 1 96 ? -25.400 24.328 -15.035 1.00 75.75 96 LYS A C 1
ATOM 769 O O . LYS A 1 96 ? -26.478 24.536 -15.583 1.00 75.75 96 LYS A O 1
ATOM 774 N N . LEU A 1 97 ? -25.280 24.029 -13.744 1.00 78.00 97 LEU A N 1
ATOM 775 C CA . LEU A 1 97 ? -26.410 23.887 -12.835 1.00 78.00 97 LEU A CA 1
ATOM 776 C C . LEU A 1 97 ? -26.872 25.254 -12.327 1.00 78.00 97 LEU A C 1
ATOM 778 O O . LEU A 1 97 ? -26.078 26.119 -11.941 1.00 78.00 97 LEU A O 1
ATOM 782 N N . SER A 1 98 ? -28.181 25.426 -12.308 1.00 83.69 98 SER A N 1
ATOM 783 C CA . SER A 1 98 ? -28.895 26.563 -11.750 1.00 83.69 98 SER A CA 1
ATOM 784 C C . SER A 1 98 ? -29.131 26.383 -10.250 1.00 83.69 98 SER A C 1
ATOM 786 O O . SER A 1 98 ? -29.156 25.271 -9.736 1.00 83.69 98 SER A O 1
ATOM 788 N N . VAL A 1 99 ? -29.352 27.489 -9.532 1.00 83.81 99 VAL A N 1
ATOM 789 C CA . VAL A 1 99 ? -29.750 27.446 -8.110 1.00 83.81 99 VAL A CA 1
ATOM 790 C C . VAL A 1 99 ? -31.059 26.666 -7.932 1.00 83.81 99 VAL A C 1
ATOM 792 O O . VAL A 1 99 ? -31.200 25.927 -6.965 1.00 83.81 99 VAL A O 1
ATOM 795 N N . HIS A 1 100 ? -31.964 26.765 -8.906 1.00 83.69 100 HIS A N 1
ATOM 796 C CA . HIS A 1 100 ? -33.268 26.112 -8.879 1.00 83.69 100 HIS A CA 1
ATOM 797 C C . HIS A 1 100 ? -33.186 24.580 -8.810 1.00 83.69 100 HIS A C 1
ATOM 799 O O . HIS A 1 100 ? -33.984 23.946 -8.128 1.00 83.69 100 HIS A O 1
ATOM 805 N N . GLU A 1 101 ? -32.187 23.966 -9.449 1.00 80.75 101 GLU A N 1
ATOM 806 C CA . GLU A 1 101 ? -31.985 22.510 -9.380 1.00 80.75 101 GLU A CA 1
ATOM 807 C C . GLU A 1 101 ? -31.646 22.028 -7.962 1.00 80.75 101 GLU A C 1
ATOM 809 O O . GLU A 1 101 ? -32.042 20.932 -7.575 1.00 80.75 101 GLU A O 1
ATOM 814 N N . PHE A 1 102 ? -30.976 22.861 -7.164 1.00 81.44 102 PHE A N 1
ATOM 815 C CA . PHE A 1 102 ? -30.674 22.562 -5.762 1.00 81.44 102 PHE A CA 1
ATOM 816 C C . PHE A 1 102 ? -31.870 22.824 -4.845 1.00 81.44 102 PHE A C 1
ATOM 818 O O . PHE A 1 102 ? -32.062 22.097 -3.873 1.00 81.44 102 PHE A O 1
ATOM 825 N N . GLU A 1 103 ? -32.710 23.805 -5.178 1.00 85.31 103 GLU A N 1
ATOM 826 C CA . GLU A 1 103 ? -33.985 24.024 -4.485 1.00 85.31 103 GLU A CA 1
ATOM 827 C C . GLU A 1 103 ? -34.928 22.836 -4.646 1.00 85.31 103 GLU A C 1
ATOM 829 O O . GLU A 1 103 ? -35.510 22.374 -3.667 1.00 85.31 103 GLU A O 1
ATOM 834 N N . LEU A 1 104 ? -35.020 22.289 -5.862 1.00 84.38 104 LEU A N 1
ATOM 835 C CA . LEU A 1 104 ? -35.806 21.087 -6.141 1.00 84.38 104 LEU A CA 1
ATOM 836 C C . LEU A 1 104 ? -35.281 19.850 -5.401 1.00 84.38 10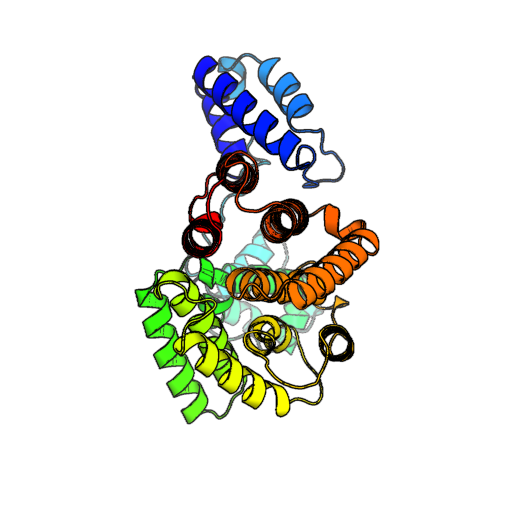4 LEU A C 1
ATOM 838 O O . LEU A 1 104 ? -36.064 18.956 -5.088 1.00 84.38 104 LEU A O 1
ATOM 842 N N . ALA A 1 105 ? -33.981 19.800 -5.105 1.00 79.88 105 ALA A N 1
ATOM 843 C CA . ALA A 1 105 ? -33.376 18.727 -4.322 1.00 79.88 105 ALA A CA 1
ATOM 844 C C . ALA A 1 105 ? -33.508 18.917 -2.800 1.00 79.88 105 ALA A C 1
ATOM 846 O O . ALA A 1 105 ? -33.118 18.024 -2.055 1.00 79.88 105 ALA A O 1
ATOM 847 N N . GLY A 1 106 ? -34.069 20.043 -2.337 1.00 81.94 106 GLY A N 1
ATOM 848 C CA . GLY A 1 106 ? -34.369 20.292 -0.923 1.00 81.94 106 GLY A CA 1
ATOM 849 C C . GLY A 1 106 ? -33.523 21.374 -0.245 1.00 81.94 106 GLY A C 1
ATOM 850 O O . GLY A 1 106 ? -33.747 21.660 0.928 1.00 81.94 106 GLY A O 1
ATOM 851 N N . MET A 1 107 ? -32.590 22.027 -0.949 1.00 83.75 107 MET A N 1
ATOM 852 C CA . MET A 1 107 ? -31.768 23.094 -0.362 1.00 83.75 107 MET A CA 1
ATOM 853 C C . MET A 1 107 ? -32.431 24.473 -0.476 1.00 83.75 107 MET A C 1
ATOM 855 O O . MET A 1 107 ? -32.857 24.890 -1.547 1.00 83.75 107 MET A O 1
ATOM 859 N N . SER A 1 108 ? -32.435 25.274 0.592 1.00 84.81 108 SER A N 1
ATOM 860 C CA . SER A 1 108 ? -32.962 26.648 0.493 1.00 84.81 108 SER A CA 1
ATOM 861 C C . SER A 1 108 ? -32.033 27.594 -0.287 1.00 84.81 108 SER A C 1
ATOM 863 O O . SER A 1 108 ? -30.810 27.570 -0.115 1.00 84.81 108 SER A O 1
ATOM 865 N N . HIS A 1 109 ? -32.606 28.532 -1.053 1.00 84.50 109 HIS A N 1
ATOM 866 C CA . HIS A 1 109 ? -31.866 29.571 -1.791 1.00 84.50 109 HIS A CA 1
ATOM 867 C C . HIS A 1 109 ? -30.829 30.318 -0.927 1.00 84.50 109 HIS A C 1
ATOM 869 O O . HIS A 1 109 ? -29.692 30.567 -1.336 1.00 84.50 109 HIS A O 1
ATOM 875 N N . SER A 1 110 ? -31.219 30.683 0.300 1.00 84.69 110 SER A N 1
ATOM 876 C CA . SER A 1 110 ? -30.361 31.395 1.257 1.00 84.69 110 SER A CA 1
ATOM 877 C C . SER A 1 110 ? -29.179 30.539 1.723 1.00 84.69 110 SER A C 1
ATOM 879 O O . SER A 1 110 ? -28.061 31.037 1.879 1.00 84.69 110 SER A O 1
ATOM 881 N N . LYS A 1 111 ? -29.400 29.238 1.935 1.00 82.62 111 LYS A N 1
ATOM 882 C CA . LYS A 1 111 ? -28.345 28.296 2.314 1.00 82.62 111 LYS A CA 1
ATOM 883 C C . LYS A 1 111 ? -27.369 28.078 1.156 1.00 82.62 111 LYS A C 1
ATOM 885 O O . LYS A 1 111 ? -26.172 28.235 1.373 1.00 82.62 111 LYS A O 1
ATOM 890 N N . ILE A 1 112 ? -27.861 27.871 -0.070 1.00 81.44 112 ILE A N 1
ATOM 891 C CA . ILE A 1 112 ? -27.032 27.744 -1.285 1.00 81.44 112 ILE A CA 1
ATOM 892 C C . ILE A 1 112 ? -26.103 28.959 -1.439 1.00 81.44 112 ILE A C 1
ATOM 894 O O . ILE A 1 112 ? -24.907 28.815 -1.691 1.00 81.44 112 ILE A O 1
ATOM 898 N N . TYR A 1 113 ? -26.630 30.171 -1.243 1.00 83.19 113 TYR A N 1
ATOM 899 C CA . TYR A 1 113 ? -25.832 31.395 -1.322 1.00 83.19 113 TYR A CA 1
ATOM 900 C C . TYR A 1 113 ? -24.753 31.482 -0.234 1.00 83.19 113 TYR A C 1
ATOM 902 O O . TYR A 1 113 ? -23.610 31.836 -0.529 1.00 83.19 113 TYR A O 1
ATOM 910 N N . ARG A 1 114 ? -25.103 31.170 1.021 1.00 80.19 114 ARG A N 1
ATOM 911 C CA . ARG A 1 114 ? -24.163 31.223 2.151 1.00 80.19 114 ARG A CA 1
ATOM 912 C C . ARG A 1 114 ? -23.055 30.186 2.010 1.00 80.19 114 ARG A C 1
ATOM 914 O O . ARG A 1 114 ? -21.889 30.536 2.155 1.00 80.19 114 ARG A O 1
ATOM 921 N N . VAL A 1 115 ? -23.402 28.958 1.638 1.00 77.31 115 VAL A N 1
ATOM 922 C CA . VAL A 1 115 ? -22.446 27.871 1.402 1.00 77.31 115 VAL A CA 1
ATOM 923 C C . VAL A 1 115 ? -21.465 28.232 0.285 1.00 77.31 115 VAL A C 1
ATOM 925 O O . VAL A 1 115 ? -20.262 28.137 0.489 1.00 77.31 115 VAL A O 1
ATOM 928 N N . ARG A 1 116 ? -21.934 28.767 -0.855 1.00 75.69 116 ARG A N 1
ATOM 929 C CA . ARG A 1 116 ? -21.059 29.220 -1.963 1.00 75.69 116 ARG A CA 1
ATOM 930 C C . ARG A 1 116 ? -20.037 30.287 -1.563 1.00 75.69 116 ARG A C 1
ATOM 932 O O . ARG A 1 116 ? -19.050 30.470 -2.267 1.00 75.69 116 ARG A O 1
ATOM 939 N N . LYS A 1 117 ? -20.294 31.022 -0.481 1.00 77.62 117 LYS A N 1
ATOM 940 C CA . LYS A 1 117 ? -19.399 32.047 0.067 1.00 77.62 117 LYS A CA 1
ATOM 941 C C . LYS A 1 117 ? -18.594 31.563 1.279 1.00 77.62 117 LYS A C 1
ATOM 943 O O . LYS A 1 117 ? -17.970 32.391 1.931 1.00 77.62 117 LYS A O 1
ATOM 948 N N . ASN A 1 118 ? -18.634 30.265 1.597 1.00 69.75 118 ASN A N 1
ATOM 949 C CA . ASN A 1 118 ? -18.078 29.682 2.824 1.00 69.75 118 ASN A CA 1
ATOM 950 C C . ASN A 1 118 ? -18.608 30.363 4.110 1.00 69.75 118 ASN A C 1
ATOM 952 O O . ASN A 1 118 ? -17.903 30.462 5.107 1.00 69.75 118 ASN A O 1
ATOM 956 N N . LEU A 1 119 ? -19.853 30.859 4.090 1.00 77.88 119 LEU A N 1
ATOM 957 C CA . LEU A 1 119 ? -20.534 31.504 5.228 1.00 77.88 119 LEU A CA 1
ATOM 958 C C . LEU A 1 119 ? -21.471 30.548 5.987 1.00 77.88 119 LEU A C 1
ATOM 960 O O . LEU A 1 119 ? -22.160 30.965 6.915 1.00 77.88 119 LEU A O 1
ATOM 964 N N . ALA A 1 120 ? -21.573 29.297 5.540 1.00 72.94 120 ALA A N 1
ATOM 965 C CA . ALA A 1 120 ? -22.339 28.237 6.182 1.00 72.94 120 ALA A CA 1
ATOM 966 C C . ALA A 1 120 ? -21.741 26.876 5.811 1.00 72.94 120 ALA A C 1
ATOM 968 O O . ALA A 1 120 ? -21.263 26.701 4.688 1.00 72.94 120 ALA A O 1
ATOM 969 N N . GLU A 1 121 ? -21.812 25.926 6.739 1.00 69.56 121 GLU A N 1
ATOM 970 C CA . GLU A 1 121 ? -21.422 24.532 6.517 1.00 69.56 121 GLU A CA 1
ATOM 971 C C . GLU A 1 121 ? -22.566 23.736 5.873 1.00 69.56 121 GLU A C 1
ATOM 973 O O . GLU A 1 121 ? -23.741 24.096 6.013 1.00 69.56 121 GLU A O 1
ATOM 978 N N . PHE A 1 122 ? -22.212 22.667 5.156 1.00 66.12 122 PHE A N 1
ATOM 979 C CA . PHE A 1 122 ? -23.153 21.628 4.741 1.00 66.12 122 PHE A CA 1
ATOM 980 C C . PHE A 1 122 ? -23.457 20.740 5.946 1.00 66.12 122 PHE A C 1
ATOM 982 O O . PHE A 1 122 ? -22.525 20.202 6.542 1.00 66.12 122 PHE A O 1
ATOM 989 N N . ASP A 1 123 ? -24.732 20.554 6.278 1.00 70.19 123 ASP A N 1
ATOM 990 C CA . ASP A 1 123 ? -25.105 19.362 7.036 1.00 70.19 123 ASP A CA 1
ATOM 991 C C . ASP A 1 123 ? -25.208 18.148 6.090 1.00 70.19 123 ASP A C 1
ATOM 993 O O . ASP A 1 123 ? -25.022 18.251 4.872 1.00 70.19 123 ASP A O 1
ATOM 997 N N . VAL A 1 124 ? -25.434 16.964 6.656 1.00 69.00 124 VAL A N 1
ATOM 998 C CA . VAL A 1 124 ? -25.473 15.713 5.884 1.00 69.00 124 VAL A CA 1
ATOM 999 C C . VAL A 1 124 ? -26.645 15.700 4.893 1.00 69.00 124 VAL A C 1
ATOM 1001 O O . VAL A 1 124 ? -26.504 15.185 3.785 1.00 69.00 124 VAL A O 1
ATOM 1004 N N . GLU A 1 125 ? -27.784 16.297 5.246 1.00 72.44 125 GLU A N 1
ATOM 1005 C CA . GLU A 1 125 ? -28.968 16.356 4.382 1.00 72.44 125 GLU A CA 1
ATOM 1006 C C . GLU A 1 125 ? -28.748 17.311 3.204 1.00 72.44 125 GLU A C 1
ATOM 1008 O O . GLU A 1 125 ? -29.014 16.955 2.055 1.00 72.44 125 GLU A O 1
ATOM 1013 N N . ASP A 1 126 ? -28.167 18.483 3.468 1.00 72.12 126 ASP A N 1
ATOM 1014 C CA . ASP A 1 126 ? -27.729 19.445 2.461 1.00 72.12 126 ASP A CA 1
ATOM 1015 C C . ASP A 1 126 ? -26.712 18.816 1.501 1.00 72.12 126 ASP A C 1
ATOM 1017 O O . ASP A 1 126 ? -26.727 19.098 0.300 1.00 72.12 126 ASP A O 1
ATOM 1021 N N . LEU A 1 127 ? -25.811 17.973 2.021 1.00 72.81 127 LEU A N 1
ATOM 1022 C CA . LEU A 1 127 ? -24.828 17.266 1.210 1.00 72.81 127 LEU A CA 1
ATOM 1023 C C . LEU A 1 127 ? -25.521 16.292 0.257 1.00 72.81 127 LEU A C 1
ATOM 1025 O O . LEU A 1 127 ? -25.257 16.348 -0.941 1.00 72.81 127 LEU A O 1
ATOM 1029 N N . PHE A 1 128 ? -26.447 15.461 0.743 1.00 72.94 128 PHE A N 1
ATOM 1030 C CA . PHE A 1 128 ? -27.203 14.538 -0.110 1.00 72.94 128 PHE A CA 1
ATOM 1031 C C . PHE A 1 128 ? -28.091 15.262 -1.129 1.00 72.94 128 PHE A C 1
ATOM 1033 O O . PHE A 1 128 ? -28.132 14.865 -2.295 1.00 72.94 128 PHE A O 1
ATOM 1040 N N . ALA A 1 129 ? -28.750 16.353 -0.739 1.00 75.69 129 ALA A N 1
ATOM 1041 C CA . ALA A 1 129 ? -29.510 17.202 -1.655 1.00 75.69 129 ALA A CA 1
ATOM 1042 C C . ALA A 1 129 ? -28.597 17.822 -2.729 1.00 75.69 129 ALA A C 1
ATOM 1044 O O . ALA A 1 129 ? -28.895 17.785 -3.927 1.00 75.69 129 ALA A O 1
ATOM 1045 N N . GLY A 1 130 ? -27.433 18.325 -2.313 1.00 74.69 130 GLY A N 1
ATOM 1046 C CA . GLY A 1 130 ? -26.397 18.847 -3.195 1.00 74.69 130 GLY A CA 1
ATOM 1047 C C . GLY A 1 130 ? -25.875 17.798 -4.172 1.00 74.69 130 GLY A C 1
ATOM 1048 O O . GLY A 1 130 ? -25.734 18.079 -5.362 1.00 74.69 130 GLY A O 1
ATOM 1049 N N . MET A 1 131 ? -25.644 16.574 -3.702 1.00 76.12 131 MET A N 1
ATOM 1050 C CA . MET A 1 131 ? -25.244 15.440 -4.531 1.00 76.12 131 MET A CA 1
ATOM 1051 C C . MET A 1 131 ? -26.314 15.053 -5.537 1.00 76.12 131 MET A C 1
ATOM 1053 O O . MET A 1 131 ? -25.994 14.831 -6.701 1.00 76.12 131 MET A O 1
ATOM 1057 N N . LEU A 1 132 ? -27.577 14.996 -5.113 1.00 77.88 132 LEU A N 1
ATOM 1058 C CA . LEU A 1 132 ? -28.698 14.649 -5.975 1.00 77.88 132 LEU A CA 1
ATOM 1059 C C . LEU A 1 132 ? -28.842 15.665 -7.115 1.00 77.88 132 LEU A C 1
ATOM 1061 O O . LEU A 1 132 ? -28.865 15.280 -8.286 1.00 77.88 132 LEU A O 1
ATOM 1065 N N . ALA A 1 133 ? -28.854 16.960 -6.787 1.00 79.12 133 ALA A N 1
ATOM 1066 C CA . ALA A 1 133 ? -28.913 18.040 -7.771 1.00 79.12 133 ALA A CA 1
ATOM 1067 C C . ALA A 1 133 ? -27.690 18.037 -8.699 1.00 79.12 133 ALA A C 1
ATOM 1069 O O . ALA A 1 133 ? -27.817 18.160 -9.919 1.00 79.12 133 ALA A O 1
ATOM 1070 N N . ALA A 1 134 ? -26.496 17.841 -8.134 1.00 72.06 134 ALA A N 1
ATOM 1071 C CA . ALA A 1 134 ? -25.257 17.808 -8.896 1.00 72.06 134 ALA A CA 1
ATOM 1072 C C . ALA A 1 134 ? -25.007 16.478 -9.616 1.00 72.06 134 ALA A C 1
ATOM 1074 O O . ALA A 1 134 ? -24.045 16.393 -10.385 1.00 72.06 134 ALA A O 1
ATOM 1075 N N . ARG A 1 135 ? -25.849 15.459 -9.401 1.00 72.81 135 ARG A N 1
ATOM 1076 C CA . ARG A 1 135 ? -25.662 14.078 -9.870 1.00 72.81 135 ARG A CA 1
ATOM 1077 C C . ARG A 1 135 ? -24.254 13.577 -9.544 1.00 72.81 135 ARG A C 1
ATOM 1079 O O . ARG A 1 135 ? -23.477 13.262 -10.448 1.00 72.81 135 ARG A O 1
ATOM 1086 N N . LEU A 1 136 ? -23.909 13.654 -8.265 1.00 67.88 136 LEU A N 1
ATOM 1087 C CA . LEU A 1 136 ? -22.670 13.142 -7.692 1.00 67.88 136 LEU A CA 1
ATOM 1088 C C . LEU A 1 136 ? -22.983 11.880 -6.895 1.00 67.88 136 LEU A C 1
ATOM 1090 O O . LEU A 1 136 ? -23.978 11.831 -6.172 1.00 67.88 136 LEU A O 1
ATOM 1094 N N . ASP A 1 137 ? -22.124 10.880 -7.020 1.00 64.81 137 ASP A N 1
ATOM 1095 C CA . ASP A 1 137 ? -22.100 9.737 -6.114 1.00 64.81 137 ASP A CA 1
ATOM 1096 C C . ASP A 1 137 ? -21.343 10.126 -4.829 1.00 64.81 137 ASP A C 1
ATOM 1098 O O . ASP A 1 137 ? -20.530 11.055 -4.828 1.00 64.81 137 ASP A O 1
ATOM 1102 N N . VAL A 1 138 ? -21.573 9.408 -3.724 1.00 61.66 138 VAL A N 1
ATOM 1103 C CA . VAL A 1 138 ? -20.807 9.567 -2.471 1.00 61.66 138 VAL A CA 1
ATOM 1104 C C . VAL A 1 138 ? -19.305 9.474 -2.766 1.00 61.66 138 VAL A C 1
ATOM 1106 O O . VAL A 1 138 ? -18.503 10.251 -2.246 1.00 61.66 138 VAL A O 1
ATOM 1109 N N . ARG A 1 139 ? -18.936 8.597 -3.706 1.00 56.28 139 ARG A N 1
ATOM 1110 C CA . ARG A 1 139 ? -17.551 8.395 -4.153 1.00 56.28 139 ARG A CA 1
ATOM 1111 C C . ARG A 1 139 ? -16.922 9.640 -4.786 1.00 56.28 139 ARG A C 1
ATOM 1113 O O . ARG A 1 139 ? -15.707 9.801 -4.712 1.00 56.28 139 ARG A O 1
ATOM 1120 N N . ASP A 1 140 ? -17.711 10.527 -5.391 1.00 57.66 140 ASP A N 1
ATOM 1121 C CA . ASP A 1 140 ? -17.196 11.760 -6.002 1.00 57.66 140 ASP A CA 1
ATOM 1122 C C . ASP A 1 140 ? -16.803 12.793 -4.932 1.00 57.66 140 ASP A C 1
ATOM 1124 O O . ASP A 1 140 ? -15.814 13.515 -5.086 1.00 57.66 140 ASP A O 1
ATOM 1128 N N . ILE A 1 141 ? -17.533 12.832 -3.810 1.00 60.72 141 ILE A N 1
ATOM 1129 C CA . ILE A 1 141 ? -17.187 13.670 -2.649 1.00 60.72 141 ILE A CA 1
ATOM 1130 C C . ILE A 1 141 ? -15.926 13.153 -1.975 1.00 60.72 141 ILE A C 1
ATOM 1132 O O . ILE A 1 141 ? -15.069 13.935 -1.574 1.00 60.72 141 ILE A O 1
ATOM 1136 N N . ASP A 1 142 ? -15.776 11.839 -1.890 1.00 55.97 142 ASP A N 1
ATOM 1137 C CA . ASP A 1 142 ? -14.578 11.224 -1.338 1.00 55.97 142 ASP A CA 1
ATOM 1138 C C . ASP A 1 142 ? -13.305 11.599 -2.110 1.00 55.97 142 ASP A C 1
ATOM 1140 O O . ASP A 1 142 ? -12.265 11.881 -1.509 1.00 55.97 142 ASP A O 1
ATOM 1144 N N . VAL A 1 143 ? -13.376 11.658 -3.444 1.00 55.22 143 VAL A N 1
ATOM 1145 C CA . VAL A 1 143 ? -12.271 12.148 -4.285 1.00 55.22 143 VAL A CA 1
ATOM 1146 C C . VAL A 1 143 ? -11.953 13.612 -3.966 1.00 55.22 143 VAL A C 1
ATOM 1148 O O . VAL A 1 143 ? -10.785 13.984 -3.872 1.00 55.22 143 VAL A O 1
ATOM 1151 N N . TYR A 1 144 ? -12.972 14.439 -3.725 1.00 57.50 144 TYR A N 1
ATOM 1152 C CA . TYR A 1 144 ? -12.780 15.830 -3.322 1.00 57.50 144 TYR A CA 1
ATOM 1153 C C . TYR A 1 144 ? -12.135 15.966 -1.930 1.00 57.50 144 TYR A C 1
ATOM 1155 O O . TYR A 1 144 ? -11.160 16.702 -1.767 1.00 57.50 144 TYR A O 1
ATOM 1163 N N . LEU A 1 145 ? -12.625 15.224 -0.932 1.00 54.62 145 LEU A N 1
ATOM 1164 C CA . LEU A 1 145 ? -12.090 15.234 0.435 1.00 54.62 145 LEU A CA 1
ATOM 1165 C C . LEU A 1 145 ? -10.643 14.732 0.493 1.00 54.62 145 LEU A C 1
ATOM 1167 O O . LEU A 1 145 ? -9.836 15.259 1.253 1.00 54.62 145 LEU A O 1
ATOM 1171 N N . THR A 1 146 ? -10.294 13.735 -0.321 1.00 50.59 146 THR A N 1
ATOM 1172 C CA . THR A 1 146 ? -8.924 13.199 -0.386 1.00 50.59 146 THR A CA 1
ATOM 1173 C C . THR A 1 146 ? -7.958 14.112 -1.138 1.00 50.59 146 THR A C 1
ATOM 1175 O O . THR A 1 146 ? -6.755 14.088 -0.863 1.00 50.59 146 THR A O 1
ATOM 1178 N N . ALA A 1 147 ? -8.460 14.932 -2.061 1.00 50.84 147 ALA A N 1
ATOM 1179 C CA . ALA A 1 147 ? -7.643 15.870 -2.814 1.00 50.84 147 ALA A CA 1
ATOM 1180 C C . ALA A 1 147 ? -7.479 17.233 -2.117 1.00 50.84 147 ALA A C 1
ATOM 1182 O O . ALA A 1 147 ? -6.446 17.880 -2.294 1.00 50.84 147 ALA A O 1
ATOM 1183 N N . SER A 1 148 ? -8.447 17.646 -1.289 1.00 53.34 148 SER A N 1
ATOM 1184 C CA . SER A 1 148 ? -8.384 18.903 -0.539 1.00 53.34 148 SER A CA 1
ATOM 1185 C C . SER A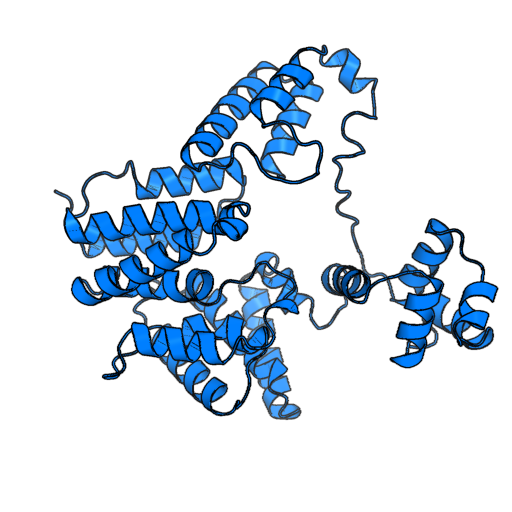 1 148 ? -7.237 18.917 0.468 1.00 53.34 148 SER A C 1
ATOM 1187 O O . SER A 1 148 ? -7.063 18.010 1.286 1.00 53.34 148 SER A O 1
ATOM 1189 N N . SER A 1 149 ? -6.472 20.008 0.450 1.00 51.22 149 SER A N 1
ATOM 1190 C CA . SER A 1 149 ? -5.353 20.203 1.366 1.00 51.22 149 SER A CA 1
ATOM 1191 C C . SER A 1 149 ? -5.735 20.431 2.828 1.00 51.22 149 SER A C 1
ATOM 1193 O O . SER A 1 149 ? -4.899 20.200 3.701 1.00 51.22 149 SER A O 1
ATOM 1195 N N . ALA A 1 150 ? -6.988 20.814 3.082 1.00 50.47 150 ALA A N 1
ATOM 1196 C CA . ALA A 1 150 ? -7.509 21.177 4.397 1.00 50.47 150 ALA A CA 1
ATOM 1197 C C . ALA A 1 150 ? -8.348 20.075 5.075 1.00 50.47 150 ALA A C 1
ATOM 1199 O O . ALA A 1 150 ? -8.785 20.255 6.209 1.00 50.47 150 ALA A O 1
ATOM 1200 N N . ALA A 1 151 ? -8.598 18.940 4.413 1.00 52.91 151 ALA A N 1
ATOM 1201 C CA . ALA A 1 151 ? -9.395 17.868 5.005 1.00 52.91 151 ALA A CA 1
ATOM 1202 C C . ALA A 1 151 ? -8.642 17.190 6.165 1.00 52.91 151 ALA A C 1
ATOM 1204 O O . ALA A 1 151 ? -7.504 16.751 5.995 1.00 52.91 151 ALA A O 1
ATOM 1205 N N . MET A 1 152 ? -9.291 17.029 7.327 1.00 48.91 152 MET A N 1
ATOM 1206 C CA . MET A 1 152 ? -8.674 16.393 8.507 1.00 48.91 152 MET A CA 1
ATOM 1207 C C . MET A 1 152 ? -8.219 14.942 8.261 1.00 48.91 152 MET A C 1
ATOM 1209 O O . MET A 1 152 ? -7.288 14.474 8.911 1.00 48.91 152 MET A O 1
ATOM 1213 N N . GLY A 1 153 ? -8.813 14.249 7.281 1.00 50.53 153 GLY A N 1
ATOM 1214 C CA . GLY A 1 153 ? -8.397 12.910 6.850 1.00 50.53 153 GLY A CA 1
ATOM 1215 C C . GLY A 1 153 ? -7.258 12.885 5.822 1.00 50.53 153 GLY A C 1
ATOM 1216 O O . GLY A 1 153 ? -6.731 11.812 5.526 1.00 50.53 153 GLY A O 1
ATOM 1217 N N . ARG A 1 154 ? -6.845 14.036 5.266 1.00 55.12 154 ARG A N 1
ATOM 1218 C CA . ARG A 1 154 ? -5.810 14.101 4.221 1.00 55.12 154 ARG A CA 1
ATOM 1219 C C . ARG A 1 154 ? -4.483 13.476 4.655 1.00 55.12 154 ARG A C 1
ATOM 1221 O O . ARG A 1 154 ? -3.921 12.764 3.827 1.00 55.12 154 ARG A O 1
ATOM 1228 N N . PRO A 1 155 ? -3.973 13.661 5.890 1.00 55.16 155 PRO A N 1
ATOM 1229 C CA . PRO A 1 155 ? -2.747 12.987 6.304 1.00 55.16 155 PRO A CA 1
ATOM 1230 C C . PRO A 1 155 ? -2.850 11.467 6.148 1.00 55.16 155 PRO A C 1
ATOM 1232 O O . PRO A 1 155 ? -1.921 10.851 5.638 1.00 55.16 155 PRO A O 1
ATOM 1235 N N . ARG A 1 156 ? -3.998 10.865 6.493 1.00 60.00 156 ARG A N 1
ATOM 1236 C CA . ARG A 1 156 ? -4.229 9.418 6.356 1.00 60.00 156 ARG A CA 1
ATOM 1237 C C . ARG A 1 156 ? -4.288 8.975 4.895 1.00 60.00 156 ARG A C 1
ATOM 1239 O O . ARG A 1 156 ? -3.577 8.059 4.497 1.00 60.00 156 ARG A O 1
ATOM 1246 N N . PHE A 1 157 ? -5.064 9.663 4.056 1.00 57.38 157 PHE A N 1
ATOM 1247 C CA . PHE A 1 157 ? -5.233 9.286 2.640 1.00 57.38 157 PHE A CA 1
ATOM 1248 C C . PHE A 1 157 ? -4.081 9.738 1.721 1.00 57.38 157 PHE A C 1
ATOM 1250 O O . PHE A 1 157 ? -3.904 9.219 0.618 1.00 57.38 157 PHE A O 1
ATOM 1257 N N . GLY A 1 158 ? -3.282 10.699 2.176 1.00 56.56 158 GLY A N 1
ATOM 1258 C CA . GLY A 1 158 ? -2.134 11.287 1.494 1.00 56.56 158 GLY A CA 1
ATOM 1259 C C . GLY A 1 158 ? -0.798 10.946 2.147 1.00 56.56 158 GLY A C 1
ATOM 1260 O O . GLY A 1 158 ? 0.202 11.547 1.770 1.00 56.56 158 GLY A O 1
ATOM 1261 N N . MET A 1 159 ? -0.760 9.985 3.076 1.00 62.31 159 MET A N 1
ATOM 1262 C CA . MET A 1 159 ? 0.397 9.638 3.915 1.00 62.31 159 MET A CA 1
ATOM 1263 C C . MET A 1 159 ? 1.709 9.488 3.131 1.00 62.31 159 MET A C 1
ATOM 1265 O O . MET A 1 159 ? 2.762 9.932 3.569 1.00 62.31 159 MET A O 1
ATOM 1269 N N . ARG A 1 160 ? 1.641 8.956 1.903 1.00 58.12 160 ARG A N 1
ATOM 1270 C CA . ARG A 1 160 ? 2.782 8.823 0.971 1.00 58.12 160 ARG A CA 1
ATOM 1271 C C . ARG A 1 160 ? 3.463 10.145 0.573 1.00 58.12 160 ARG A C 1
ATOM 1273 O O . ARG A 1 160 ? 4.525 10.122 -0.050 1.00 58.12 160 ARG A O 1
ATOM 1280 N N . HIS A 1 161 ? 2.812 11.275 0.825 1.00 64.06 161 HIS A N 1
ATOM 1281 C CA . HIS A 1 161 ? 3.295 12.620 0.522 1.00 64.06 161 HIS A CA 1
ATOM 1282 C C . HIS A 1 161 ? 3.885 13.327 1.744 1.00 64.06 161 HIS A C 1
ATOM 1284 O O . HIS A 1 161 ? 4.524 14.358 1.558 1.00 64.06 161 HIS A O 1
ATOM 1290 N N . LEU A 1 162 ? 3.702 12.772 2.944 1.00 69.25 162 LEU A N 1
ATOM 1291 C CA . LEU A 1 162 ? 4.273 13.304 4.174 1.00 69.25 162 LEU A CA 1
ATOM 1292 C C . LEU A 1 162 ? 5.740 12.880 4.305 1.00 69.25 162 LEU A C 1
ATOM 1294 O O . LEU A 1 162 ? 6.134 11.769 3.938 1.00 69.25 162 LEU A O 1
ATOM 1298 N N . SER A 1 163 ? 6.557 13.789 4.821 1.00 79.81 163 SER A N 1
ATOM 1299 C CA . SER A 1 163 ? 7.899 13.503 5.315 1.00 79.81 163 SER A CA 1
ATOM 1300 C C . SER A 1 163 ? 7.844 12.724 6.633 1.00 79.81 163 SER A C 1
ATOM 1302 O O . SER A 1 163 ? 6.821 12.680 7.314 1.00 79.81 163 SER A O 1
ATOM 1304 N N . LEU A 1 164 ? 8.965 12.109 7.020 1.00 82.25 164 LEU A N 1
ATOM 1305 C CA . LEU A 1 164 ? 9.048 11.352 8.273 1.00 82.25 164 LEU A CA 1
ATOM 1306 C C . LEU A 1 164 ? 8.806 12.228 9.512 1.00 82.25 164 LEU A C 1
ATOM 1308 O O . LEU A 1 164 ? 8.167 11.764 10.449 1.00 82.25 164 LEU A O 1
ATOM 1312 N N . SER A 1 165 ? 9.258 13.486 9.503 1.00 85.00 165 SER A N 1
ATOM 1313 C CA . SER A 1 165 ? 8.994 14.430 10.596 1.00 85.00 165 SER A CA 1
ATOM 1314 C C . SER A 1 165 ? 7.512 14.790 10.686 1.00 85.00 165 SER A C 1
ATOM 1316 O O . SER A 1 165 ? 6.948 14.765 11.773 1.00 85.00 165 SER A O 1
ATOM 1318 N N . GLU A 1 166 ? 6.853 15.033 9.548 1.00 82.56 166 GLU A N 1
ATOM 1319 C CA . GLU A 1 166 ? 5.406 15.300 9.517 1.00 82.56 166 GLU A CA 1
ATOM 1320 C C . GLU A 1 166 ? 4.594 14.090 10.003 1.00 82.56 166 GLU A C 1
ATOM 1322 O O . GLU A 1 166 ? 3.578 14.260 10.674 1.00 82.56 166 GLU A O 1
ATOM 1327 N N . LEU A 1 167 ? 5.040 12.862 9.707 1.00 84.00 167 LEU A N 1
ATOM 1328 C CA . LEU A 1 167 ? 4.416 11.646 10.238 1.00 84.00 167 LEU A CA 1
ATOM 1329 C C . LEU A 1 167 ? 4.561 11.552 11.761 1.00 84.00 167 LEU A C 1
ATOM 1331 O O . LEU A 1 167 ? 3.587 11.234 12.436 1.00 84.00 167 LEU A O 1
ATOM 1335 N N . GLN A 1 168 ? 5.742 11.850 12.307 1.00 88.88 168 GLN A N 1
ATOM 1336 C CA . GLN A 1 168 ? 5.985 11.837 13.754 1.00 88.88 168 GLN A CA 1
ATOM 1337 C C . GLN A 1 168 ? 5.154 12.892 14.495 1.00 88.88 168 GLN A C 1
ATOM 1339 O O . GLN A 1 168 ? 4.550 12.586 15.521 1.00 88.88 168 GLN A O 1
ATOM 1344 N N . GLU A 1 169 ? 5.062 14.109 13.954 1.00 88.00 169 GLU A N 1
ATOM 1345 C CA . GLU A 1 169 ? 4.194 15.160 14.499 1.00 88.00 169 GLU A CA 1
ATOM 1346 C C . GLU A 1 169 ? 2.714 14.751 14.463 1.00 88.00 169 GLU A C 1
ATOM 1348 O O . GLU A 1 169 ? 1.973 14.980 15.421 1.00 88.00 169 GLU A O 1
ATOM 1353 N N . ALA A 1 170 ? 2.279 14.108 13.375 1.00 85.75 170 ALA A N 1
ATOM 1354 C CA . ALA A 1 170 ? 0.911 13.626 13.245 1.00 85.75 170 ALA A CA 1
ATOM 1355 C C . ALA A 1 170 ? 0.588 12.490 14.229 1.00 85.75 170 ALA A C 1
ATOM 1357 O O . ALA A 1 170 ? -0.507 12.496 14.784 1.00 85.75 170 ALA A O 1
ATOM 1358 N N . ILE A 1 171 ? 1.522 11.564 14.489 1.00 91.12 171 ILE A N 1
ATOM 1359 C CA . ILE A 1 171 ? 1.354 10.502 15.499 1.00 91.12 171 ILE A CA 1
ATOM 1360 C C . ILE A 1 171 ? 1.044 11.120 16.863 1.00 91.12 171 ILE A C 1
ATOM 1362 O O . ILE A 1 171 ? -0.020 10.848 17.411 1.00 91.12 171 ILE A O 1
ATOM 1366 N N . ALA A 1 172 ? 1.904 12.021 17.350 1.00 93.25 172 ALA A N 1
ATOM 1367 C CA . ALA A 1 172 ? 1.725 12.653 18.658 1.00 93.25 172 ALA A CA 1
ATOM 1368 C C . ALA A 1 172 ? 0.396 13.421 18.751 1.00 93.25 172 ALA A C 1
ATOM 1370 O O . ALA A 1 172 ? -0.291 13.394 19.772 1.00 93.25 172 ALA A O 1
ATOM 1371 N N . LYS A 1 173 ? -0.002 14.087 17.660 1.00 89.94 173 LYS A N 1
ATOM 1372 C CA . LYS A 1 173 ? -1.290 14.781 17.585 1.00 89.94 173 LYS A CA 1
ATOM 1373 C C . LYS A 1 173 ? -2.474 13.815 17.665 1.00 89.94 173 LYS A C 1
ATOM 1375 O O . LYS A 1 173 ? -3.447 14.121 18.348 1.00 89.94 173 LYS A O 1
ATOM 1380 N N . TYR A 1 174 ? -2.432 12.695 16.947 1.00 89.81 174 TYR A N 1
ATOM 1381 C CA . TYR A 1 174 ? -3.524 11.722 16.958 1.00 89.81 174 TYR A CA 1
ATOM 1382 C C . TYR A 1 174 ? -3.603 10.959 18.279 1.00 89.81 174 TYR A C 1
ATOM 1384 O O . TYR A 1 174 ? -4.706 10.723 18.751 1.00 89.81 174 TYR A O 1
ATOM 1392 N N . GLU A 1 175 ? -2.476 10.658 18.921 1.00 94.06 175 GLU A N 1
ATOM 1393 C CA . GLU A 1 175 ? -2.458 10.077 20.269 1.00 94.06 175 GLU A CA 1
ATOM 1394 C C . GLU A 1 175 ? -3.113 11.022 21.287 1.00 94.06 175 GLU A C 1
ATOM 1396 O O . GLU A 1 175 ? -4.025 10.611 22.000 1.00 94.06 175 GLU A O 1
ATOM 1401 N N . ALA A 1 176 ? -2.766 12.314 21.269 1.00 93.00 176 ALA A N 1
ATOM 1402 C CA . ALA A 1 176 ? -3.409 13.307 22.132 1.00 93.00 176 ALA A CA 1
ATOM 1403 C C . ALA A 1 176 ? -4.922 13.438 21.866 1.00 93.00 176 ALA A C 1
ATOM 1405 O O . ALA A 1 176 ? -5.716 13.534 22.799 1.00 93.00 176 ALA A O 1
ATOM 1406 N N . LEU A 1 177 ? -5.343 13.411 20.595 1.00 88.19 177 LEU A N 1
ATOM 1407 C CA . LEU A 1 177 ? -6.764 13.451 20.231 1.00 88.19 177 LEU A CA 1
ATOM 1408 C C . LEU A 1 177 ? -7.509 12.173 20.638 1.00 88.19 177 LEU A C 1
ATOM 1410 O O . LEU A 1 177 ? -8.681 12.248 21.008 1.00 88.19 177 LEU A O 1
ATOM 1414 N N . ALA A 1 178 ? -6.859 11.012 20.570 1.00 91.38 178 ALA A N 1
ATOM 1415 C CA . ALA A 1 178 ? -7.427 9.752 21.034 1.00 91.38 178 ALA A CA 1
ATOM 1416 C C . ALA A 1 178 ? -7.674 9.797 22.548 1.00 91.38 178 ALA A C 1
ATOM 1418 O O . ALA A 1 178 ? -8.770 9.462 22.990 1.00 91.38 178 ALA A O 1
ATOM 1419 N N . GLU A 1 179 ? -6.706 10.292 23.325 1.00 95.06 179 GLU A N 1
ATOM 1420 C CA . GLU A 1 179 ? -6.848 10.482 24.774 1.00 95.06 179 GLU A CA 1
ATOM 1421 C C . GLU A 1 179 ? -7.946 11.497 25.130 1.00 95.06 179 GLU A C 1
ATOM 1423 O O . GLU A 1 179 ? -8.724 11.268 26.054 1.00 95.06 179 GLU A O 1
ATOM 1428 N N . GLU A 1 180 ? -8.038 12.607 24.391 1.00 93.06 180 GLU A N 1
ATOM 1429 C CA . GLU A 1 180 ? -9.031 13.659 24.636 1.00 93.06 180 GLU A CA 1
ATOM 1430 C C . GLU A 1 180 ? -10.461 13.205 24.311 1.00 93.06 180 GLU A C 1
ATOM 1432 O O . GLU A 1 180 ? -11.402 13.512 25.044 1.00 93.06 180 GLU A O 1
ATOM 1437 N N . THR A 1 181 ? -10.640 12.508 23.187 1.00 91.19 181 THR A N 1
ATOM 1438 C CA . THR A 1 181 ? -11.973 12.246 22.620 1.00 91.19 181 THR A CA 1
ATOM 1439 C C . THR A 1 181 ? -12.479 10.828 22.853 1.00 91.19 181 THR A C 1
ATOM 1441 O O . THR A 1 181 ? -13.682 10.596 22.746 1.00 91.19 181 THR A O 1
ATOM 1444 N N . GLY A 1 182 ? -11.587 9.874 23.133 1.00 87.56 182 GLY A N 1
ATOM 1445 C CA . GLY A 1 182 ? -11.910 8.449 23.205 1.00 87.56 182 GLY A CA 1
ATOM 1446 C C . GLY A 1 182 ? -12.335 7.833 21.866 1.00 87.56 182 GLY A C 1
ATOM 1447 O O . GLY A 1 182 ? -12.925 6.758 21.861 1.00 87.56 182 GLY A O 1
ATOM 1448 N N . LEU A 1 183 ? -12.098 8.512 20.735 1.00 84.56 183 LEU A N 1
ATOM 1449 C CA . LEU A 1 183 ? -12.497 8.027 19.412 1.00 84.56 183 LEU A CA 1
ATOM 1450 C C . LEU A 1 183 ? -11.429 7.112 18.800 1.00 84.56 183 LEU A C 1
ATOM 1452 O O . LEU A 1 183 ? -10.309 7.552 18.529 1.00 84.56 183 LEU A O 1
ATOM 1456 N N . ASP A 1 184 ? -11.824 5.882 18.462 1.00 87.62 184 ASP A N 1
ATOM 1457 C CA . ASP A 1 184 ? -10.948 4.856 17.876 1.00 87.62 184 ASP A CA 1
ATOM 1458 C C . ASP A 1 184 ? -10.239 5.302 16.597 1.00 87.62 184 ASP A C 1
ATOM 1460 O O . ASP A 1 184 ? -9.082 4.957 16.375 1.00 87.62 184 ASP A O 1
ATOM 1464 N N . LEU A 1 185 ? -10.893 6.137 15.782 1.00 82.44 185 LEU A N 1
ATOM 1465 C CA . LEU A 1 185 ? -10.331 6.667 14.538 1.00 82.44 185 LEU A CA 1
ATOM 1466 C C . LEU A 1 185 ? -8.930 7.268 14.733 1.00 82.44 185 LEU A C 1
ATOM 1468 O O . LEU A 1 185 ? -8.065 7.108 13.871 1.00 82.44 185 LEU A O 1
ATOM 1472 N N . TYR A 1 186 ? -8.706 7.985 15.837 1.00 87.31 186 TYR A N 1
ATOM 1473 C CA . TYR A 1 186 ? -7.418 8.623 16.092 1.00 87.31 186 TYR A CA 1
ATOM 1474 C C . TYR A 1 186 ? -6.357 7.612 16.531 1.00 87.31 186 TYR A C 1
ATOM 1476 O O . TYR A 1 186 ? -5.223 7.691 16.055 1.00 87.31 186 TYR A O 1
ATOM 1484 N N . THR A 1 187 ? -6.738 6.619 17.336 1.00 91.88 187 THR A N 1
ATOM 1485 C CA . THR A 1 187 ? -5.885 5.471 17.678 1.00 91.88 187 THR A CA 1
ATOM 1486 C C . THR A 1 187 ? -5.473 4.708 16.422 1.00 91.88 187 THR A C 1
ATOM 1488 O O . THR A 1 187 ? -4.298 4.431 16.205 1.00 91.88 187 THR A O 1
ATOM 1491 N N . GLU A 1 188 ? -6.411 4.428 15.521 1.00 89.31 188 GLU A N 1
ATOM 1492 C CA . GLU A 1 188 ? -6.108 3.737 14.269 1.00 89.31 188 GLU A CA 1
ATOM 1493 C C . GLU A 1 188 ? -5.136 4.525 13.385 1.00 89.31 188 GLU A C 1
ATOM 1495 O O . GLU A 1 188 ? -4.230 3.951 12.780 1.00 89.31 188 GLU A O 1
ATOM 1500 N N . MET A 1 189 ? -5.326 5.846 13.291 1.00 87.00 189 MET A N 1
ATOM 1501 C CA . MET A 1 189 ? -4.457 6.726 12.509 1.00 87.00 189 MET A CA 1
ATOM 1502 C C . MET A 1 189 ? -3.042 6.782 13.089 1.00 87.00 189 MET A C 1
ATOM 1504 O O . MET A 1 189 ? -2.079 6.748 12.319 1.00 87.00 189 MET A O 1
ATOM 1508 N N . SER A 1 190 ? -2.896 6.835 14.418 1.00 91.62 190 SER A N 1
ATOM 1509 C CA . SER A 1 190 ? -1.576 6.823 15.055 1.00 91.62 190 SER A CA 1
ATOM 1510 C C . SER A 1 190 ? -0.867 5.482 14.844 1.00 91.62 190 SER A C 1
ATOM 1512 O O . SER A 1 190 ? 0.293 5.474 14.427 1.00 91.62 190 SER A O 1
ATOM 1514 N N . LEU A 1 191 ? -1.562 4.352 15.021 1.00 93.50 191 LEU A N 1
ATOM 1515 C CA . LEU A 1 191 ? -1.017 3.008 14.797 1.00 93.50 191 LEU A CA 1
ATOM 1516 C C . LEU A 1 191 ? -0.572 2.802 13.339 1.00 93.50 191 LEU A C 1
ATOM 1518 O O . LEU A 1 191 ? 0.538 2.325 13.089 1.00 93.50 191 LEU A O 1
ATOM 1522 N N . GLU A 1 192 ? -1.390 3.225 12.367 1.00 88.31 192 GLU A N 1
ATOM 1523 C CA . GLU A 1 192 ? -1.055 3.151 10.938 1.00 88.31 192 GLU A CA 1
ATOM 1524 C C . GLU A 1 192 ? 0.232 3.944 10.633 1.00 88.31 192 GLU A C 1
ATOM 1526 O O . GLU A 1 192 ? 1.123 3.462 9.925 1.00 88.31 192 GLU A O 1
ATOM 1531 N N . PHE A 1 193 ? 0.378 5.137 11.219 1.00 89.62 193 PHE A N 1
ATOM 1532 C CA . PHE A 1 193 ? 1.536 6.005 10.991 1.00 89.62 193 PHE A CA 1
ATOM 1533 C C . PHE A 1 193 ? 2.789 5.483 11.691 1.00 89.62 193 PHE A C 1
ATOM 1535 O O . PHE A 1 193 ? 3.871 5.518 11.098 1.00 89.62 193 PHE A O 1
ATOM 1542 N N . ARG A 1 194 ? 2.658 4.948 12.912 1.00 92.38 194 ARG A N 1
ATOM 1543 C CA . ARG A 1 194 ? 3.751 4.281 13.635 1.00 92.38 194 ARG A CA 1
ATOM 1544 C C . ARG A 1 194 ? 4.343 3.151 12.795 1.00 92.38 194 ARG A C 1
ATOM 1546 O O . ARG A 1 194 ? 5.563 3.092 12.650 1.00 92.38 194 ARG A O 1
ATOM 1553 N N . GLY A 1 195 ? 3.503 2.327 12.160 1.00 89.50 195 GLY A N 1
ATOM 1554 C CA . GLY A 1 195 ? 3.953 1.268 11.249 1.00 89.50 195 GLY A CA 1
ATOM 1555 C C . GLY A 1 195 ? 4.770 1.794 10.065 1.00 89.50 195 GLY A C 1
ATOM 1556 O O . GLY A 1 195 ? 5.823 1.245 9.732 1.00 89.50 195 GLY A O 1
ATOM 1557 N N . VAL A 1 196 ? 4.345 2.908 9.457 1.00 86.12 196 VAL A N 1
ATOM 1558 C CA . VAL A 1 196 ? 5.096 3.549 8.365 1.00 86.12 196 VAL A CA 1
ATOM 1559 C C . VAL A 1 196 ? 6.416 4.144 8.846 1.00 86.12 196 VAL A C 1
ATOM 1561 O O . VAL A 1 196 ? 7.426 3.978 8.159 1.00 86.12 196 VAL A O 1
ATOM 1564 N N . VAL A 1 197 ? 6.444 4.802 10.007 1.00 88.81 197 VAL A N 1
ATOM 1565 C CA . VAL A 1 197 ? 7.683 5.340 10.587 1.00 88.81 197 VAL A CA 1
ATOM 1566 C C . VAL A 1 197 ? 8.665 4.203 10.858 1.00 88.81 197 VAL A C 1
ATOM 1568 O O . VAL A 1 197 ? 9.761 4.225 10.300 1.00 88.81 197 VAL A O 1
ATOM 1571 N N . ILE A 1 198 ? 8.247 3.159 11.584 1.00 89.62 198 ILE A N 1
ATOM 1572 C CA . ILE A 1 198 ? 9.073 1.980 11.894 1.00 89.62 198 ILE A CA 1
ATOM 1573 C C . ILE A 1 198 ? 9.677 1.382 10.618 1.00 89.62 198 ILE A C 1
ATOM 1575 O O . ILE A 1 198 ? 10.897 1.237 10.522 1.00 89.62 198 ILE A O 1
ATOM 1579 N N . LYS A 1 199 ? 8.846 1.136 9.595 1.00 86.00 199 LYS A N 1
ATOM 1580 C CA . LYS A 1 199 ? 9.265 0.573 8.300 1.00 86.00 199 LYS A CA 1
ATOM 1581 C C . LYS A 1 199 ? 10.341 1.394 7.578 1.00 86.00 199 LYS A C 1
ATOM 1583 O O . LYS A 1 199 ? 11.081 0.839 6.767 1.00 86.00 199 LYS A O 1
ATOM 1588 N N . ASN A 1 200 ? 10.412 2.703 7.824 1.00 83.06 200 ASN A N 1
ATOM 1589 C CA . ASN A 1 200 ? 11.349 3.604 7.149 1.00 83.06 200 ASN A CA 1
ATOM 1590 C C . ASN A 1 200 ? 12.548 4.022 8.013 1.00 83.06 200 ASN A C 1
ATOM 1592 O O . ASN A 1 200 ? 13.547 4.466 7.447 1.00 83.06 200 ASN A O 1
ATOM 1596 N N . THR A 1 201 ? 12.473 3.915 9.343 1.00 86.12 201 THR A N 1
ATOM 1597 C CA . THR A 1 201 ? 13.520 4.425 10.247 1.00 86.12 201 THR A CA 1
ATOM 1598 C C . THR A 1 201 ? 14.248 3.346 11.037 1.00 86.12 201 THR A C 1
ATOM 1600 O O . THR A 1 201 ? 15.375 3.583 11.467 1.00 86.12 201 THR A O 1
ATOM 1603 N N . VAL A 1 202 ? 13.642 2.176 11.247 1.00 87.44 202 VAL A N 1
ATOM 1604 C CA . VAL A 1 202 ? 14.224 1.115 12.077 1.00 87.44 202 VAL A CA 1
ATOM 1605 C C . VAL A 1 202 ? 14.985 0.118 11.199 1.00 87.44 202 VAL A C 1
ATOM 1607 O O . VAL A 1 202 ? 14.443 -0.438 10.241 1.00 87.44 202 VAL A O 1
ATOM 1610 N N . LYS A 1 203 ? 16.264 -0.130 11.513 1.00 84.25 203 LYS A N 1
ATOM 1611 C CA . LYS A 1 203 ? 17.036 -1.188 10.839 1.00 84.25 203 LYS A CA 1
ATOM 1612 C C . LYS A 1 203 ? 16.415 -2.545 11.184 1.00 84.25 203 LYS A C 1
ATOM 1614 O O . LYS A 1 203 ? 16.128 -2.803 12.346 1.00 84.25 203 LYS A O 1
ATOM 1619 N N . ASN A 1 204 ? 16.255 -3.420 10.189 1.00 85.69 204 ASN A N 1
ATOM 1620 C CA . ASN A 1 204 ? 15.687 -4.763 10.364 1.00 85.69 204 ASN A CA 1
ATOM 1621 C C . ASN A 1 204 ? 14.301 -4.731 11.039 1.00 85.69 204 ASN A C 1
ATOM 1623 O O . ASN A 1 204 ? 13.969 -5.596 11.845 1.00 85.69 204 ASN A O 1
ATOM 1627 N N . TRP A 1 205 ? 13.490 -3.724 10.694 1.00 88.25 205 TRP A N 1
ATOM 1628 C CA . TRP A 1 205 ? 12.194 -3.439 11.315 1.00 88.25 205 TRP A CA 1
ATOM 1629 C C . TRP A 1 205 ? 11.246 -4.647 11.398 1.00 88.25 205 TRP A C 1
ATOM 1631 O O . TRP A 1 205 ? 10.509 -4.764 12.367 1.00 88.25 205 TRP A O 1
ATOM 1641 N N . LEU A 1 206 ? 11.282 -5.579 10.433 1.00 89.25 206 LEU A N 1
ATOM 1642 C CA . LEU A 1 206 ? 10.442 -6.790 10.437 1.00 89.25 206 LEU A CA 1
ATOM 1643 C C . LEU A 1 206 ? 10.708 -7.735 11.617 1.00 89.25 206 LEU A C 1
ATOM 1645 O O . LEU A 1 206 ? 9.890 -8.609 11.898 1.00 89.25 206 LEU A O 1
ATOM 1649 N N . THR A 1 207 ? 11.844 -7.596 12.290 1.00 87.50 207 THR A N 1
ATOM 1650 C CA . THR A 1 207 ? 12.224 -8.404 13.452 1.00 87.50 207 THR A CA 1
ATOM 1651 C C . THR A 1 207 ? 12.582 -7.530 14.651 1.00 87.50 207 THR A C 1
ATOM 1653 O O . THR A 1 207 ? 13.291 -7.992 15.543 1.00 87.50 207 THR A O 1
ATOM 1656 N N . SER A 1 208 ? 12.183 -6.254 14.648 1.00 89.44 208 SER A N 1
ATOM 1657 C CA . SER A 1 208 ? 12.587 -5.309 15.685 1.00 89.44 208 SER A CA 1
ATOM 1658 C C . SER A 1 208 ? 11.616 -5.298 16.876 1.00 89.44 208 SER A C 1
ATOM 1660 O O . SER A 1 208 ? 10.422 -5.561 16.697 1.00 89.44 208 SER A O 1
ATOM 1662 N N . PRO A 1 209 ? 12.088 -4.952 18.089 1.00 90.94 209 PRO A N 1
ATOM 1663 C CA . PRO A 1 209 ? 11.222 -4.807 19.261 1.00 90.94 209 PRO A CA 1
ATOM 1664 C C . PRO A 1 209 ? 10.118 -3.754 19.085 1.00 90.94 209 PRO A C 1
ATOM 1666 O O . PRO A 1 209 ? 9.022 -3.909 19.612 1.00 90.94 209 PRO A O 1
ATOM 1669 N N . GLU A 1 210 ? 10.377 -2.686 18.327 1.00 92.81 210 GLU A N 1
ATOM 1670 C CA . GLU A 1 210 ? 9.392 -1.637 18.048 1.00 92.81 210 GLU A CA 1
ATOM 1671 C C . GLU A 1 210 ? 8.209 -2.170 17.237 1.00 92.81 210 GLU A C 1
ATOM 1673 O O . GLU A 1 210 ? 7.068 -1.768 17.474 1.00 92.81 210 GLU A O 1
ATOM 1678 N N . LEU A 1 211 ? 8.466 -3.083 16.292 1.00 91.00 211 LEU A N 1
ATOM 1679 C CA . LEU A 1 211 ? 7.403 -3.752 15.552 1.00 91.00 211 LEU A CA 1
ATOM 1680 C C . LEU A 1 211 ? 6.628 -4.725 16.443 1.00 91.00 211 LEU A C 1
ATOM 1682 O O . LEU A 1 211 ? 5.409 -4.774 16.319 1.00 91.00 211 LEU A O 1
ATOM 1686 N N . GLN A 1 212 ? 7.303 -5.464 17.332 1.00 90.31 212 GLN A N 1
ATOM 1687 C CA . GLN A 1 212 ? 6.628 -6.334 18.305 1.00 90.31 212 GLN A CA 1
ATOM 1688 C C . GLN A 1 212 ? 5.635 -5.524 19.143 1.00 90.31 212 GLN A C 1
ATOM 1690 O O . GLN A 1 212 ? 4.460 -5.874 19.204 1.00 90.31 212 GLN A O 1
ATOM 1695 N N . GLN A 1 213 ? 6.078 -4.394 19.704 1.00 92.88 213 GLN A N 1
ATOM 1696 C CA . GLN A 1 213 ? 5.201 -3.522 20.483 1.00 92.88 213 GLN A CA 1
ATOM 1697 C C . GLN A 1 213 ? 4.021 -3.010 19.648 1.00 92.88 213 GLN A C 1
ATOM 1699 O O . GLN A 1 213 ? 2.888 -3.030 20.114 1.00 92.88 213 GLN A O 1
ATOM 1704 N N . LEU A 1 214 ? 4.262 -2.575 18.405 1.00 94.19 214 LEU A N 1
ATOM 1705 C CA . LEU A 1 214 ? 3.176 -2.147 17.521 1.00 94.19 214 LEU A CA 1
ATOM 1706 C C . LEU A 1 214 ? 2.190 -3.290 17.231 1.00 94.19 214 LEU A C 1
ATOM 1708 O O . LEU A 1 214 ? 0.989 -3.047 17.191 1.00 94.19 214 LEU A O 1
ATOM 1712 N N . SER A 1 215 ? 2.680 -4.510 17.009 1.00 91.62 215 SER A N 1
ATOM 1713 C CA . SER A 1 215 ? 1.834 -5.684 16.774 1.00 91.62 215 SER A CA 1
ATOM 1714 C C . SER A 1 215 ? 0.917 -5.940 17.967 1.00 91.62 215 SER A C 1
ATOM 1716 O O . SER A 1 215 ? -0.293 -6.060 17.784 1.00 91.62 215 SER A O 1
ATOM 1718 N N . ASP A 1 216 ? 1.461 -5.925 19.186 1.00 91.12 216 ASP A N 1
ATOM 1719 C CA . ASP A 1 216 ? 0.691 -6.137 20.415 1.00 91.12 216 ASP A CA 1
ATOM 1720 C C . ASP A 1 216 ? -0.333 -5.016 20.662 1.00 91.12 216 ASP A C 1
ATOM 1722 O O . ASP A 1 216 ? -1.488 -5.294 21.001 1.00 91.12 216 ASP A O 1
ATOM 1726 N N . ASP A 1 217 ? 0.047 -3.757 20.415 1.00 93.69 217 ASP A N 1
ATOM 1727 C CA . ASP A 1 217 ? -0.859 -2.605 20.508 1.00 93.69 217 ASP A CA 1
ATOM 1728 C C . ASP A 1 217 ? -2.024 -2.739 19.512 1.00 93.69 217 ASP A C 1
ATOM 1730 O O . ASP A 1 217 ? -3.186 -2.519 19.861 1.00 93.69 217 ASP A O 1
ATOM 1734 N N . VAL A 1 218 ? -1.728 -3.127 18.266 1.00 93.19 218 VAL A N 1
ATOM 1735 C CA . VAL A 1 218 ? -2.743 -3.311 17.223 1.00 93.19 218 VAL A CA 1
ATOM 1736 C C . VAL A 1 218 ? -3.651 -4.494 17.547 1.00 93.19 218 VAL A C 1
ATOM 1738 O O . VAL A 1 218 ? -4.861 -4.355 17.398 1.00 93.19 218 VAL A O 1
ATOM 1741 N N . LYS A 1 219 ? -3.118 -5.633 18.007 1.00 89.25 219 LYS A N 1
ATOM 1742 C CA . LYS A 1 219 ? -3.936 -6.782 18.439 1.00 89.25 219 LYS A CA 1
ATOM 1743 C C . LYS A 1 219 ? -4.914 -6.370 19.528 1.00 89.25 219 LYS A C 1
ATOM 1745 O O . LYS A 1 219 ? -6.116 -6.527 19.347 1.00 89.25 219 LYS A O 1
ATOM 1750 N N . THR A 1 220 ? -4.392 -5.762 20.593 1.00 91.12 220 THR A N 1
ATOM 1751 C CA . THR A 1 220 ? -5.193 -5.275 21.720 1.00 91.12 220 THR A CA 1
ATOM 1752 C C . THR A 1 220 ? -6.287 -4.334 21.230 1.00 91.12 220 THR A C 1
ATOM 1754 O O . THR A 1 220 ? -7.435 -4.449 21.637 1.00 91.12 220 THR A O 1
ATOM 1757 N N . HIS A 1 221 ? -5.965 -3.416 20.315 1.00 92.69 221 HIS A N 1
ATOM 1758 C CA . HIS A 1 221 ? -6.957 -2.513 19.745 1.00 92.69 221 HIS A CA 1
ATOM 1759 C C . HIS A 1 221 ? -8.038 -3.263 18.949 1.00 92.69 221 HIS A C 1
ATOM 1761 O O . HIS A 1 221 ? -9.222 -3.036 19.181 1.00 92.69 221 HIS A O 1
ATOM 1767 N N . LEU A 1 222 ? -7.641 -4.174 18.056 1.00 88.38 222 LEU A N 1
ATOM 1768 C CA . LEU A 1 222 ? -8.547 -4.920 17.180 1.00 88.38 222 LEU A CA 1
ATOM 1769 C C . LEU A 1 222 ? -9.473 -5.891 17.930 1.00 88.38 222 LEU A C 1
ATOM 1771 O O . LEU A 1 222 ? -10.579 -6.143 17.455 1.00 88.38 222 LEU A O 1
ATOM 1775 N N . GLU A 1 223 ? -9.058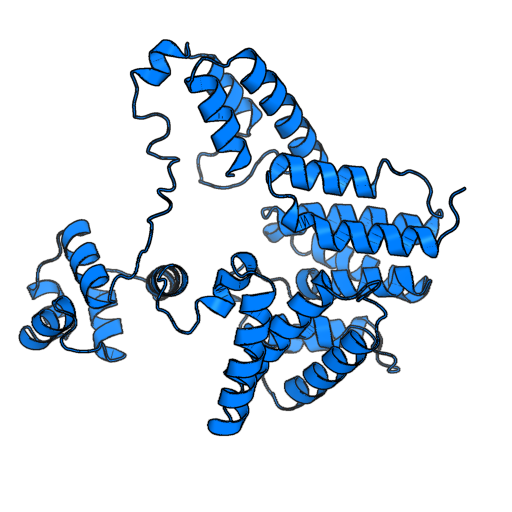 -6.401 19.092 1.00 86.81 223 GLU A N 1
ATOM 1776 C CA . GLU A 1 223 ? -9.868 -7.274 19.958 1.00 86.81 223 GLU A CA 1
ATOM 1777 C C . GLU A 1 223 ? -11.139 -6.599 20.500 1.00 86.81 223 GLU A C 1
ATOM 1779 O O . GLU A 1 223 ? -12.082 -7.293 20.876 1.00 86.81 223 GLU A O 1
ATOM 1784 N N . HIS A 1 224 ? -11.205 -5.264 20.510 1.00 87.00 224 HIS A N 1
ATOM 1785 C CA . HIS A 1 224 ? -12.391 -4.528 20.960 1.00 87.00 224 HIS A CA 1
ATOM 1786 C C . HIS A 1 224 ? -13.531 -4.495 19.932 1.00 87.00 224 HIS A C 1
ATOM 1788 O O . HIS A 1 224 ? -14.633 -4.056 20.266 1.00 87.00 224 HIS A O 1
ATOM 1794 N N . PHE A 1 225 ? -13.283 -4.914 18.688 1.00 84.06 225 PHE A N 1
ATOM 1795 C CA . PHE A 1 225 ? -14.244 -4.775 17.598 1.00 84.06 225 PHE A CA 1
ATOM 1796 C C . PHE A 1 225 ? -14.895 -6.106 17.228 1.00 84.06 225 PHE A C 1
ATOM 1798 O O . PHE A 1 225 ? -14.227 -7.046 16.801 1.00 84.06 225 PHE A O 1
ATOM 1805 N N . ASP A 1 226 ? -16.227 -6.130 17.270 1.00 80.94 226 ASP A N 1
ATOM 1806 C CA . ASP A 1 226 ? -17.034 -7.248 16.767 1.00 80.94 226 ASP A CA 1
ATOM 1807 C C . ASP A 1 226 ? -17.140 -7.263 15.225 1.00 80.94 226 ASP A C 1
ATOM 1809 O O . ASP A 1 226 ? -17.411 -8.301 14.617 1.00 80.94 226 ASP A O 1
ATOM 1813 N N . GLU A 1 227 ? -16.928 -6.115 14.570 1.00 77.12 227 GLU A N 1
ATOM 1814 C CA . GLU A 1 227 ? -16.928 -5.955 13.112 1.00 77.12 227 GLU A CA 1
ATOM 1815 C C . GLU A 1 227 ? -15.796 -5.015 12.679 1.00 77.12 227 GLU A C 1
ATOM 1817 O O . GLU A 1 227 ? -15.581 -3.974 13.298 1.00 77.12 227 GLU A O 1
ATOM 1822 N N . TRP A 1 228 ? -15.076 -5.359 11.603 1.00 79.81 228 TRP A N 1
ATOM 1823 C CA . TRP A 1 228 ? -14.021 -4.501 11.057 1.00 79.81 228 TRP A CA 1
ATOM 1824 C C . TRP A 1 228 ? -14.470 -3.776 9.793 1.00 79.81 228 TRP A C 1
ATOM 1826 O O . TRP A 1 228 ? -15.029 -4.355 8.858 1.00 79.81 228 TRP A O 1
ATOM 1836 N N . HIS A 1 229 ? -14.103 -2.505 9.725 1.00 75.25 229 HIS A N 1
ATOM 1837 C CA . HIS A 1 229 ? -14.190 -1.664 8.545 1.00 75.25 229 HIS A CA 1
ATOM 1838 C C . HIS A 1 229 ? -12.808 -1.491 7.901 1.00 75.25 229 HIS A C 1
ATOM 1840 O O . HIS A 1 229 ? -11.809 -2.065 8.337 1.00 75.25 229 HIS A O 1
ATOM 1846 N N . GLU A 1 230 ? -12.742 -0.716 6.812 1.00 73.69 230 GLU A N 1
ATOM 1847 C CA . GLU A 1 230 ? -11.510 -0.531 6.030 1.00 73.69 230 GLU A CA 1
ATOM 1848 C C . GLU A 1 230 ? -10.319 -0.106 6.909 1.00 73.69 230 GLU A C 1
ATOM 1850 O O . GLU A 1 230 ? -9.184 -0.489 6.6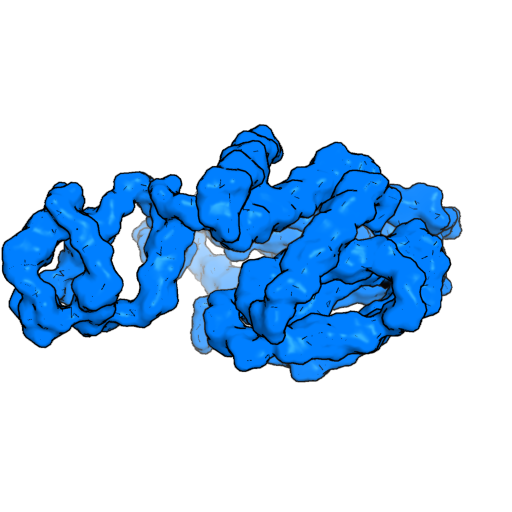34 1.00 73.69 230 GLU A O 1
ATOM 1855 N N . SER A 1 231 ? -10.566 0.660 7.975 1.00 77.44 231 SER A N 1
ATOM 1856 C CA . SER A 1 231 ? -9.530 1.110 8.899 1.00 77.44 231 SER A CA 1
ATOM 1857 C C . SER A 1 231 ? -8.883 -0.024 9.690 1.00 77.44 231 SER A C 1
ATOM 1859 O O . SER A 1 231 ? -7.661 -0.152 9.652 1.00 77.44 231 SER A O 1
ATOM 1861 N N . GLN A 1 232 ? -9.667 -0.875 10.350 1.00 82.69 232 GLN A N 1
ATOM 1862 C CA . GLN A 1 232 ? -9.143 -2.030 11.085 1.00 82.69 232 GLN A CA 1
ATOM 1863 C C . GLN A 1 232 ? -8.464 -3.027 10.133 1.00 82.69 232 GLN A C 1
ATOM 1865 O O . GLN A 1 232 ? -7.373 -3.529 10.404 1.00 82.69 232 GLN A O 1
ATOM 1870 N N . HIS A 1 233 ? -9.037 -3.214 8.943 1.00 79.50 233 HIS A N 1
ATOM 1871 C CA . HIS A 1 233 ? -8.465 -4.035 7.871 1.00 79.50 233 HIS A CA 1
ATOM 1872 C C . HIS A 1 233 ? -7.104 -3.543 7.356 1.00 79.50 233 HIS A C 1
ATOM 1874 O O . HIS A 1 233 ? -6.317 -4.342 6.848 1.00 79.50 233 HIS A O 1
ATOM 1880 N N . ARG A 1 234 ? -6.796 -2.245 7.474 1.00 77.94 234 ARG A N 1
ATOM 1881 C CA . ARG A 1 234 ? -5.468 -1.679 7.159 1.00 77.94 234 ARG A CA 1
ATOM 1882 C C . ARG A 1 234 ? -4.444 -1.908 8.267 1.00 77.94 234 ARG A C 1
ATOM 1884 O O . ARG A 1 234 ? -3.247 -1.854 7.997 1.00 77.94 234 ARG A O 1
ATOM 1891 N N . LEU A 1 235 ? -4.904 -2.141 9.494 1.00 86.12 235 LEU A N 1
ATOM 1892 C CA . LEU A 1 235 ? -4.046 -2.419 10.642 1.00 86.12 235 LEU A CA 1
ATOM 1893 C C . LEU A 1 235 ? -3.746 -3.910 10.798 1.00 86.12 235 LEU A C 1
ATOM 1895 O O . LEU A 1 235 ? -2.702 -4.268 11.338 1.00 86.12 235 LEU A O 1
ATOM 1899 N N . ALA A 1 236 ? -4.623 -4.773 10.288 1.00 84.69 236 ALA A N 1
ATOM 1900 C CA . ALA A 1 236 ? -4.546 -6.220 10.445 1.00 84.69 236 ALA A CA 1
ATOM 1901 C C . ALA A 1 236 ? -3.179 -6.831 10.083 1.00 84.69 236 ALA A C 1
ATOM 1903 O O . ALA A 1 236 ? -2.725 -7.751 10.762 1.00 84.69 236 ALA A O 1
ATOM 1904 N N . SER A 1 237 ? -2.477 -6.303 9.070 1.00 81.88 237 SER A N 1
ATOM 1905 C CA . SER A 1 237 ? -1.125 -6.765 8.722 1.00 81.88 237 SER A CA 1
ATOM 1906 C C . SER A 1 237 ? -0.156 -6.699 9.896 1.00 81.88 237 SER A C 1
ATOM 1908 O O . SER A 1 237 ? 0.701 -7.567 10.023 1.00 81.88 237 SER A O 1
ATOM 1910 N N . TRP A 1 238 ? -0.278 -5.673 10.744 1.00 87.69 238 TRP A N 1
ATOM 1911 C CA . TRP A 1 238 ? 0.604 -5.482 11.892 1.00 87.69 238 TRP A CA 1
ATOM 1912 C C . TRP A 1 238 ? 0.328 -6.518 12.974 1.00 87.69 238 TRP A C 1
ATOM 1914 O O . TRP A 1 238 ? 1.277 -7.119 13.457 1.00 87.69 238 TRP A O 1
ATOM 1924 N N . ALA A 1 239 ? -0.944 -6.801 13.268 1.00 85.12 239 ALA A N 1
ATOM 1925 C CA . ALA A 1 239 ? -1.331 -7.812 14.253 1.00 85.12 239 ALA A CA 1
ATOM 1926 C C . ALA A 1 239 ? -0.839 -9.223 13.896 1.00 85.12 239 ALA A C 1
ATOM 1928 O O . ALA A 1 239 ? -0.573 -10.032 14.774 1.00 85.12 239 ALA A O 1
ATOM 1929 N N . PHE A 1 240 ? -0.698 -9.554 12.611 1.00 83.81 240 PHE A N 1
ATOM 1930 C CA . PHE A 1 240 ? -0.220 -10.885 12.218 1.00 83.81 240 PHE A CA 1
ATOM 1931 C C . PHE A 1 240 ? 1.306 -11.013 12.176 1.00 83.81 240 PHE A C 1
ATOM 1933 O O . PHE A 1 240 ? 1.823 -12.131 12.055 1.00 83.81 240 PHE A O 1
ATOM 1940 N N . LEU A 1 241 ? 2.030 -9.898 12.287 1.00 82.81 241 LEU A N 1
ATOM 1941 C CA . LEU A 1 241 ? 3.479 -9.902 12.436 1.00 82.81 241 LEU A CA 1
ATOM 1942 C C . LEU A 1 241 ? 3.851 -10.306 13.861 1.00 82.81 241 LEU A C 1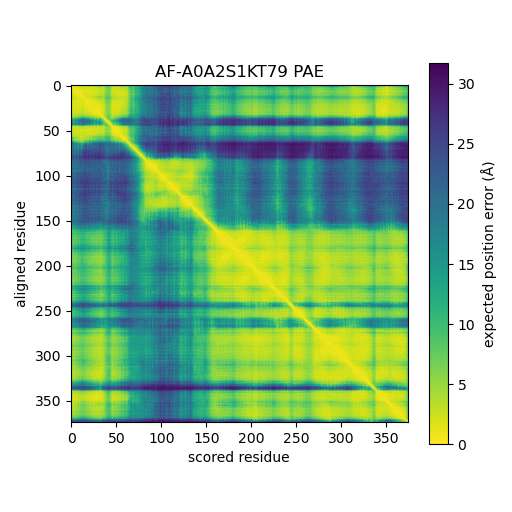
ATOM 1944 O O . LEU A 1 241 ? 3.218 -9.903 14.829 1.00 82.81 241 LEU A O 1
ATOM 1948 N N . ASP A 1 242 ? 4.899 -11.114 13.971 1.00 71.81 242 ASP A N 1
ATOM 1949 C CA . ASP A 1 242 ? 5.468 -11.586 15.237 1.00 71.81 242 ASP A CA 1
ATOM 1950 C C . ASP A 1 242 ? 4.537 -12.445 16.114 1.00 71.81 242 ASP A C 1
ATOM 1952 O O . ASP A 1 242 ? 4.770 -12.705 17.289 1.00 71.81 242 ASP A O 1
ATOM 1956 N N . GLU A 1 243 ? 3.466 -12.957 15.519 1.00 69.50 243 GLU A N 1
ATOM 1957 C CA . GLU A 1 243 ? 2.551 -13.842 16.219 1.00 69.50 243 GLU A CA 1
ATOM 1958 C C . GLU A 1 243 ? 3.176 -15.234 16.424 1.00 69.50 243 GLU A C 1
ATOM 1960 O O . GLU A 1 243 ? 3.475 -15.949 15.450 1.00 69.50 243 GLU A O 1
ATOM 1965 N N . THR A 1 244 ? 3.346 -15.591 17.702 1.00 63.47 244 THR A N 1
ATOM 1966 C CA . THR A 1 244 ? 3.940 -16.842 18.212 1.00 63.47 244 THR A CA 1
ATOM 1967 C C . THR A 1 244 ? 2.901 -17.819 18.770 1.00 63.47 244 THR A C 1
ATOM 1969 O O . THR A 1 244 ? 3.265 -18.910 19.199 1.00 63.47 244 THR A O 1
ATOM 1972 N N . THR A 1 245 ? 1.614 -17.455 18.747 1.00 61.91 245 THR A N 1
ATOM 1973 C CA . THR A 1 245 ? 0.511 -18.310 19.211 1.00 61.91 245 THR A CA 1
ATOM 1974 C C . THR A 1 245 ? 0.420 -19.627 18.439 1.00 61.91 245 THR A C 1
ATOM 1976 O O . THR A 1 245 ? 0.719 -19.662 17.244 1.00 61.91 245 THR A O 1
ATOM 1979 N N . ASP A 1 246 ? -0.157 -20.654 19.071 1.00 60.34 246 ASP A N 1
ATOM 1980 C CA . ASP A 1 246 ? -0.490 -21.952 18.452 1.00 60.34 246 ASP A CA 1
ATOM 1981 C C . ASP A 1 246 ? -1.497 -21.849 17.284 1.00 60.34 246 ASP A C 1
ATOM 1983 O O . ASP A 1 246 ? -1.741 -22.819 16.563 1.00 60.34 246 ASP A O 1
ATOM 1987 N N . VAL A 1 247 ? -2.096 -20.670 17.076 1.00 70.69 247 VAL A N 1
ATOM 1988 C CA . VAL A 1 247 ? -3.015 -20.389 15.972 1.00 70.69 247 VAL A CA 1
ATOM 1989 C C . VAL A 1 247 ? -2.252 -20.396 14.640 1.00 70.69 247 VAL A C 1
ATOM 1991 O O . VAL A 1 247 ? -1.443 -19.513 14.334 1.00 70.69 247 VAL A O 1
ATOM 1994 N N . GLY A 1 248 ? -2.543 -21.398 13.808 1.00 78.75 248 GLY A N 1
ATOM 1995 C CA . GLY A 1 248 ? -1.941 -21.561 12.484 1.00 78.75 248 GLY A CA 1
ATOM 1996 C C . GLY A 1 248 ? -2.186 -20.371 11.544 1.00 78.75 248 GLY A C 1
ATOM 1997 O O . GLY A 1 248 ? -3.077 -19.542 11.747 1.00 78.75 248 GLY A O 1
ATOM 1998 N N . VAL A 1 249 ? -1.390 -20.260 10.475 1.00 83.62 249 VAL A N 1
ATOM 1999 C CA . VAL A 1 249 ? -1.553 -19.195 9.459 1.00 83.62 249 VAL A CA 1
ATOM 2000 C C . VAL A 1 249 ? -2.956 -19.234 8.844 1.00 83.62 249 VAL A C 1
ATOM 2002 O O . VAL A 1 249 ? -3.576 -18.188 8.674 1.00 83.62 249 VAL A O 1
ATOM 2005 N N . GLY A 1 250 ? -3.486 -20.430 8.570 1.00 83.81 250 GLY A N 1
ATOM 2006 C CA . GLY A 1 250 ? -4.829 -20.592 8.007 1.00 83.81 250 GLY A CA 1
ATOM 2007 C C . GLY A 1 250 ? -5.949 -20.010 8.852 1.00 83.81 250 GLY A C 1
ATOM 2008 O O . GLY A 1 250 ? -6.759 -19.249 8.338 1.00 83.81 250 GLY A O 1
ATOM 2009 N N . GLN A 1 251 ? -5.956 -20.303 10.151 1.00 83.62 251 GLN A N 1
ATOM 2010 C CA . GLN A 1 251 ? -6.988 -19.790 11.047 1.00 83.62 251 GLN A CA 1
ATOM 2011 C C . GLN A 1 251 ? -6.924 -18.259 11.153 1.00 83.62 251 GLN A C 1
ATOM 2013 O O . GLN A 1 251 ? -7.957 -17.603 11.197 1.00 83.62 251 GLN A O 1
ATOM 2018 N N . ARG A 1 252 ? -5.728 -17.658 11.102 1.00 82.75 252 ARG A N 1
ATOM 2019 C CA . ARG A 1 252 ? -5.583 -16.191 11.042 1.00 82.75 252 ARG A CA 1
ATOM 2020 C C . ARG A 1 252 ? -6.150 -15.593 9.759 1.00 82.75 252 ARG A C 1
ATOM 2022 O O . ARG A 1 252 ? -6.819 -14.566 9.810 1.00 82.75 252 ARG A O 1
ATOM 2029 N N . MET A 1 253 ? -5.910 -16.239 8.618 1.00 87.19 253 MET A N 1
ATOM 2030 C CA . MET A 1 253 ? -6.516 -15.832 7.347 1.00 87.19 253 MET A CA 1
ATOM 2031 C C . MET A 1 253 ? -8.045 -15.938 7.400 1.00 87.19 253 MET A C 1
ATOM 2033 O O . MET A 1 253 ? -8.732 -15.031 6.943 1.00 87.19 253 MET A O 1
ATOM 2037 N N . GLU A 1 254 ? -8.585 -16.996 8.009 1.00 85.00 254 GLU A N 1
ATOM 2038 C CA . GLU A 1 254 ? -10.029 -17.165 8.214 1.00 85.00 254 GLU A CA 1
ATOM 2039 C C . GLU A 1 254 ? -10.618 -16.086 9.130 1.00 85.00 254 GLU A C 1
ATOM 2041 O O . GLU A 1 254 ? -11.666 -15.528 8.806 1.00 85.00 254 GLU A O 1
ATOM 2046 N N . ILE A 1 255 ? -9.931 -15.743 10.226 1.00 80.88 255 ILE A N 1
ATOM 2047 C CA . ILE A 1 255 ? -10.311 -14.635 11.115 1.00 80.88 255 ILE A CA 1
ATOM 2048 C C . ILE A 1 255 ? -10.375 -13.334 10.311 1.00 80.88 255 ILE A C 1
ATOM 2050 O O . ILE A 1 255 ? -11.414 -12.675 10.301 1.00 80.88 255 ILE A O 1
ATOM 2054 N N . LEU A 1 256 ? -9.316 -13.004 9.569 1.00 81.75 256 LEU A N 1
ATOM 2055 C CA . LEU A 1 256 ? -9.271 -11.797 8.748 1.00 81.75 256 LEU A CA 1
ATOM 2056 C C . LEU A 1 256 ? -10.421 -11.751 7.728 1.00 81.75 256 LEU A C 1
ATOM 2058 O O . LEU A 1 256 ? -11.101 -10.734 7.597 1.00 81.75 256 LEU A O 1
ATOM 2062 N N . LEU A 1 257 ? -10.675 -12.864 7.036 1.00 81.00 257 LEU A N 1
ATOM 2063 C CA . LEU A 1 257 ? -11.774 -12.979 6.078 1.00 81.00 257 LEU A CA 1
ATOM 2064 C C . LEU A 1 257 ? -13.141 -12.813 6.754 1.00 81.00 257 LEU A C 1
ATOM 2066 O O . LEU A 1 257 ? -14.022 -12.154 6.199 1.00 81.00 257 LEU A O 1
ATOM 2070 N N . SER A 1 258 ? -13.324 -13.351 7.962 1.00 77.38 258 SER A N 1
ATOM 2071 C CA . SER A 1 258 ? -14.598 -13.292 8.691 1.00 77.38 258 SER A CA 1
ATOM 2072 C C . SER A 1 258 ? -15.075 -11.862 8.962 1.00 77.38 258 SER A C 1
ATOM 2074 O O . SER A 1 258 ? -16.286 -11.620 8.989 1.00 77.38 258 SER A O 1
ATOM 2076 N N . PHE A 1 259 ? -14.137 -10.916 9.044 1.00 73.88 259 PHE A N 1
ATOM 2077 C CA . PHE A 1 259 ? -14.406 -9.502 9.268 1.00 73.88 259 PHE A CA 1
ATOM 2078 C C . PHE A 1 259 ? -14.563 -8.673 7.982 1.00 73.88 259 PHE A C 1
ATOM 2080 O O . PHE A 1 259 ? -14.790 -7.470 8.052 1.00 73.88 259 PHE A O 1
ATOM 2087 N N . THR A 1 260 ? -14.480 -9.265 6.787 1.00 69.62 260 THR A N 1
ATOM 2088 C CA . THR A 1 260 ? -14.609 -8.536 5.502 1.00 69.62 260 THR A CA 1
ATOM 2089 C C . THR A 1 260 ? -16.039 -8.428 4.965 1.00 69.62 260 THR A C 1
ATOM 2091 O O . THR A 1 260 ? -16.238 -8.168 3.778 1.00 69.62 260 THR A O 1
ATOM 2094 N N . ARG A 1 261 ? -17.062 -8.583 5.818 1.00 61.28 261 ARG A N 1
ATOM 2095 C CA . ARG A 1 261 ? -18.487 -8.657 5.417 1.00 61.28 261 ARG A CA 1
ATOM 2096 C C . ARG A 1 261 ? -19.032 -7.418 4.679 1.00 61.28 261 ARG A C 1
ATOM 2098 O O . ARG A 1 261 ? -20.156 -7.461 4.193 1.00 61.28 261 ARG A O 1
ATOM 2105 N N . ASN A 1 262 ? -18.224 -6.368 4.509 1.00 57.31 262 ASN A N 1
ATOM 2106 C CA . ASN A 1 262 ? -18.541 -5.158 3.752 1.00 57.31 262 ASN A CA 1
ATOM 2107 C C . ASN A 1 262 ? -17.435 -4.706 2.769 1.00 57.31 262 ASN A C 1
ATOM 2109 O O . ASN A 1 262 ? -17.381 -3.534 2.393 1.00 57.31 262 ASN A O 1
ATOM 2113 N N . ALA A 1 263 ? -16.562 -5.613 2.312 1.00 58.34 263 ALA A N 1
ATOM 2114 C CA . ALA A 1 263 ? -15.435 -5.271 1.432 1.00 58.34 263 ALA A CA 1
ATOM 2115 C C . ALA A 1 263 ? -15.835 -4.590 0.107 1.00 58.34 263 ALA A C 1
ATOM 2117 O O . ALA A 1 263 ? -15.055 -3.825 -0.454 1.00 58.34 263 ALA A O 1
ATOM 2118 N N . GLN A 1 264 ? -17.065 -4.794 -0.375 1.00 55.28 264 GLN A N 1
ATOM 2119 C CA . GLN A 1 264 ? -17.625 -4.103 -1.545 1.00 55.28 264 GLN A CA 1
ATOM 2120 C C . GLN A 1 264 ? -17.722 -2.575 -1.385 1.00 55.28 264 GLN A C 1
ATOM 2122 O O . GLN A 1 264 ? -17.886 -1.864 -2.376 1.00 55.28 264 GLN A O 1
ATOM 2127 N N . VAL A 1 265 ? -17.657 -2.075 -0.148 1.00 53.28 265 VAL A N 1
ATOM 2128 C CA . VAL A 1 265 ? -17.683 -0.644 0.183 1.00 53.28 265 VAL A CA 1
ATOM 21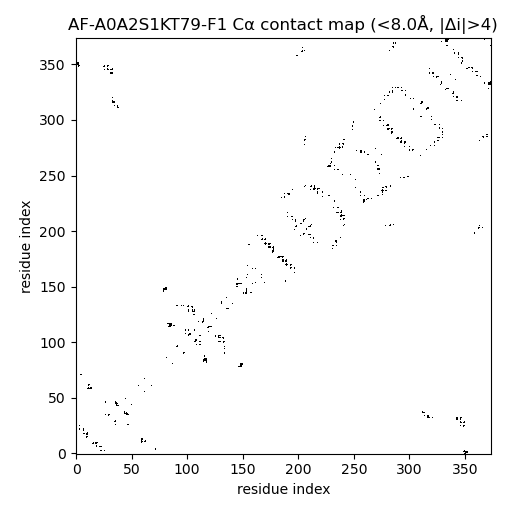29 C C . VAL A 1 265 ? -16.273 -0.037 0.133 1.00 53.28 265 VAL A C 1
ATOM 2131 O O . VAL A 1 265 ? -16.130 1.184 0.071 1.00 53.28 265 VAL A O 1
ATOM 2134 N N . PHE A 1 266 ? -15.220 -0.861 0.115 1.00 60.72 266 PHE A N 1
ATOM 2135 C CA . PHE A 1 266 ? -13.844 -0.373 0.097 1.00 60.72 266 PHE A CA 1
ATOM 2136 C C . PHE A 1 266 ? -13.531 0.314 -1.236 1.00 60.72 266 PHE A C 1
ATOM 2138 O O . PHE A 1 266 ? -13.846 -0.177 -2.321 1.00 60.72 266 PHE A O 1
ATOM 2145 N N . LYS A 1 267 ? -12.884 1.482 -1.160 1.00 54.81 267 LYS A N 1
ATOM 2146 C CA . LYS A 1 267 ? -12.561 2.306 -2.344 1.00 54.81 267 LYS A CA 1
ATOM 2147 C C . LYS A 1 267 ? -11.459 1.704 -3.210 1.00 54.81 267 LYS A C 1
ATOM 2149 O O . LYS A 1 267 ? -11.341 2.034 -4.390 1.00 54.81 267 LYS A O 1
ATOM 2154 N N . TYR A 1 268 ? -10.615 0.873 -2.609 1.00 57.19 268 TYR A N 1
ATOM 2155 C CA . TYR A 1 268 ? -9.513 0.197 -3.273 1.00 57.19 268 TYR A CA 1
ATOM 2156 C C . TYR A 1 268 ? -9.915 -1.251 -3.567 1.00 57.19 268 TYR A C 1
ATOM 2158 O O . TYR A 1 268 ? -10.579 -1.853 -2.726 1.00 57.19 268 TYR A O 1
ATOM 2166 N N . PRO A 1 269 ? -9.509 -1.837 -4.708 1.00 63.66 269 PRO A N 1
ATOM 2167 C CA . PRO A 1 269 ? -9.582 -3.282 -4.907 1.00 63.66 269 PRO A CA 1
ATOM 2168 C C . PRO A 1 269 ? -8.821 -3.975 -3.780 1.00 63.66 269 PRO A C 1
ATOM 2170 O O . PRO A 1 269 ? -7.593 -4.036 -3.792 1.00 63.66 269 PRO A O 1
ATOM 2173 N N . TYR A 1 270 ? -9.548 -4.423 -2.770 1.00 68.94 270 TYR A N 1
ATOM 2174 C CA . TYR A 1 270 ? -8.982 -4.881 -1.518 1.00 68.94 270 TYR A CA 1
ATOM 2175 C C . TYR A 1 270 ? -9.137 -6.389 -1.448 1.00 68.94 270 TYR A C 1
ATOM 2177 O O . TYR A 1 270 ? -10.251 -6.913 -1.493 1.00 68.94 270 TYR A O 1
ATOM 2185 N N . ASP A 1 271 ? -8.005 -7.070 -1.353 1.00 81.12 271 ASP A N 1
ATOM 2186 C CA . ASP A 1 271 ? -7.974 -8.445 -0.906 1.00 81.12 271 ASP A CA 1
ATOM 2187 C C . ASP A 1 271 ? -7.280 -8.504 0.453 1.00 81.12 271 ASP A C 1
ATOM 2189 O O . ASP A 1 271 ? -6.097 -8.153 0.540 1.00 81.12 271 ASP A O 1
ATOM 2193 N N . PRO A 1 272 ? -7.996 -8.909 1.513 1.00 79.62 272 PRO A N 1
ATOM 2194 C CA . PRO A 1 272 ? -7.437 -8.952 2.857 1.00 79.62 272 PRO A CA 1
ATOM 2195 C C . PRO A 1 272 ? -6.191 -9.833 2.931 1.00 79.62 272 PRO A C 1
ATOM 2197 O O . PRO A 1 272 ? -5.231 -9.481 3.614 1.00 79.62 272 PRO A O 1
ATOM 2200 N N . ILE A 1 273 ? -6.179 -10.965 2.229 1.00 86.44 273 ILE A N 1
ATOM 2201 C CA . ILE A 1 273 ? -5.080 -11.918 2.312 1.00 86.44 273 ILE A CA 1
ATOM 2202 C C . ILE A 1 273 ? -3.869 -11.360 1.568 1.00 86.44 273 ILE A C 1
ATOM 2204 O O . ILE A 1 273 ? -2.789 -11.250 2.152 1.00 86.44 273 ILE A O 1
ATOM 2208 N N . LEU A 1 274 ? -4.053 -10.945 0.310 1.00 85.62 274 LEU A N 1
ATOM 2209 C CA . LEU A 1 274 ? -2.948 -10.456 -0.523 1.00 85.62 274 LEU A CA 1
ATOM 2210 C C . LEU A 1 274 ? -2.311 -9.171 0.024 1.00 85.62 274 LEU A C 1
ATOM 2212 O O . LEU A 1 274 ? -1.130 -8.936 -0.203 1.00 85.62 274 LEU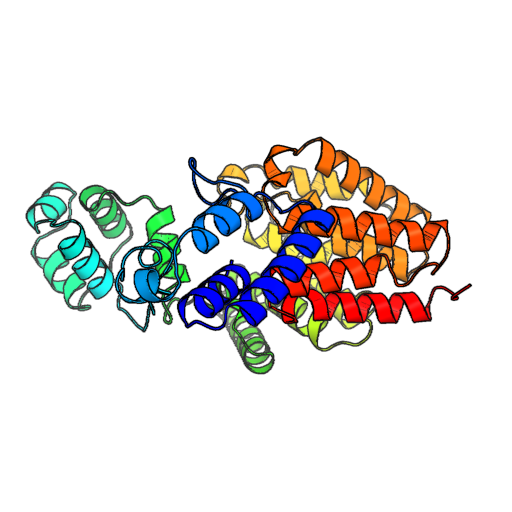 A O 1
ATOM 2216 N N . ILE A 1 275 ? -3.069 -8.329 0.732 1.00 79.00 275 ILE A N 1
ATOM 2217 C CA . ILE A 1 275 ? -2.540 -7.089 1.318 1.00 79.00 275 ILE A CA 1
ATOM 2218 C C . ILE A 1 275 ? -1.788 -7.360 2.623 1.00 79.00 275 ILE A C 1
ATOM 2220 O O . ILE A 1 275 ? -0.730 -6.770 2.850 1.00 79.00 275 ILE A O 1
ATOM 2224 N N . ASN A 1 276 ? -2.323 -8.221 3.494 1.00 83.38 276 ASN A N 1
ATOM 2225 C CA . ASN A 1 276 ? -1.837 -8.310 4.871 1.00 83.38 276 ASN A CA 1
ATOM 2226 C C . ASN A 1 276 ? -0.741 -9.360 5.091 1.00 83.38 276 ASN A C 1
ATOM 2228 O O . ASN A 1 276 ? -0.024 -9.269 6.086 1.00 83.38 276 ASN A O 1
ATOM 2232 N N . PHE A 1 277 ? -0.575 -10.334 4.190 1.00 89.56 277 PHE A N 1
ATOM 2233 C CA . PHE A 1 277 ? 0.332 -11.467 4.424 1.00 89.56 277 PHE A CA 1
ATOM 2234 C C . PHE A 1 277 ? 1.703 -11.370 3.740 1.00 89.56 277 PHE A C 1
ATOM 2236 O O . PHE A 1 277 ? 2.585 -12.165 4.072 1.00 89.56 277 PHE A O 1
ATOM 2243 N N . ASP A 1 278 ? 1.952 -10.379 2.879 1.00 88.56 278 ASP A N 1
ATOM 2244 C CA . ASP A 1 278 ? 3.296 -10.168 2.313 1.00 88.56 278 ASP A CA 1
ATOM 2245 C C . ASP A 1 278 ? 4.356 -9.874 3.392 1.00 88.56 278 ASP A C 1
ATOM 2247 O O . ASP A 1 278 ? 5.413 -10.514 3.378 1.00 88.56 278 ASP A O 1
ATOM 2251 N N . PRO A 1 279 ? 4.109 -8.978 4.376 1.00 88.12 279 PRO A N 1
ATOM 2252 C CA . PRO A 1 279 ? 5.057 -8.758 5.467 1.00 88.12 279 PRO A CA 1
ATOM 2253 C C . PRO A 1 279 ? 5.264 -10.012 6.327 1.00 88.12 279 PRO A C 1
ATOM 2255 O O . PRO A 1 279 ? 6.380 -10.265 6.779 1.00 88.12 279 PRO A O 1
ATOM 2258 N N . VAL A 1 280 ? 4.215 -10.822 6.518 1.00 90.44 280 VAL A N 1
ATOM 2259 C CA . VAL A 1 280 ? 4.272 -12.076 7.290 1.00 90.44 280 VAL A CA 1
ATOM 2260 C C . VAL A 1 280 ? 5.166 -13.104 6.593 1.00 90.44 280 VAL A C 1
ATOM 2262 O O . VAL A 1 280 ? 5.990 -13.742 7.249 1.00 90.44 280 VAL A O 1
ATOM 2265 N N . LEU A 1 281 ? 5.061 -13.224 5.263 1.00 91.75 281 LEU A N 1
ATOM 2266 C CA . LEU A 1 281 ? 5.968 -14.046 4.461 1.00 91.75 281 LEU A CA 1
ATOM 2267 C C . LEU A 1 281 ? 7.418 -13.574 4.627 1.00 91.75 281 LEU A C 1
ATOM 2269 O O . LEU A 1 281 ? 8.290 -14.373 4.956 1.00 91.75 281 LEU A O 1
ATOM 2273 N N . MET A 1 282 ? 7.676 -12.276 4.450 1.00 90.88 282 MET A N 1
ATOM 2274 C CA . MET A 1 282 ? 9.026 -11.706 4.568 1.00 90.88 282 MET A CA 1
ATOM 2275 C C . MET A 1 282 ? 9.627 -11.923 5.962 1.00 90.88 282 MET A C 1
ATOM 2277 O O . MET A 1 282 ? 10.803 -12.264 6.074 1.00 90.88 282 MET A O 1
ATOM 2281 N N . GLN A 1 283 ? 8.830 -11.779 7.024 1.00 90.88 283 GLN A N 1
ATOM 2282 C CA . GLN A 1 283 ? 9.274 -12.041 8.392 1.00 90.88 283 GLN A CA 1
ATOM 2283 C C . GLN A 1 283 ? 9.607 -13.524 8.612 1.00 90.88 283 GLN A C 1
ATOM 2285 O O . GLN A 1 283 ? 10.638 -13.826 9.211 1.00 90.88 283 GLN A O 1
ATOM 2290 N N . ALA A 1 284 ? 8.779 -14.450 8.116 1.00 90.56 284 ALA A N 1
ATOM 2291 C CA . ALA A 1 284 ? 9.056 -15.885 8.212 1.00 90.56 284 ALA A CA 1
ATOM 2292 C C . ALA A 1 284 ? 10.377 -16.251 7.514 1.00 90.56 284 ALA A C 1
ATOM 2294 O O . ALA A 1 284 ? 11.194 -16.980 8.074 1.00 90.56 284 ALA A O 1
ATOM 2295 N N . ILE A 1 285 ? 10.629 -15.665 6.338 1.00 90.38 285 ILE A N 1
ATOM 2296 C CA . ILE A 1 285 ? 11.889 -15.824 5.602 1.00 90.38 285 ILE A CA 1
ATOM 2297 C C . ILE A 1 285 ? 13.068 -15.308 6.428 1.00 90.38 285 ILE A C 1
ATOM 2299 O O . ILE A 1 285 ? 14.037 -16.041 6.611 1.00 90.38 285 ILE A O 1
ATOM 2303 N N . LEU A 1 286 ? 12.986 -14.086 6.963 1.00 90.06 286 LEU A N 1
ATOM 2304 C CA . LEU A 1 286 ? 14.044 -13.494 7.794 1.00 90.06 286 LEU A CA 1
ATOM 2305 C C . LEU A 1 286 ? 14.342 -14.310 9.058 1.00 90.06 286 LEU A C 1
ATOM 2307 O O . LEU A 1 286 ? 15.479 -14.333 9.515 1.00 90.06 286 LEU A O 1
ATOM 2311 N N . ARG A 1 287 ? 13.339 -15.000 9.608 1.00 89.19 287 ARG A N 1
ATOM 2312 C CA . ARG A 1 287 ? 13.484 -15.897 10.766 1.00 89.19 287 ARG A CA 1
ATOM 2313 C C . ARG A 1 287 ? 13.961 -17.303 10.410 1.00 89.19 287 ARG A C 1
ATOM 2315 O O . ARG A 1 287 ? 14.093 -18.125 11.308 1.00 89.19 287 ARG A O 1
ATOM 2322 N N . GLN A 1 288 ? 14.190 -17.586 9.127 1.00 87.88 288 GLN A N 1
ATOM 2323 C CA . GLN A 1 288 ? 14.498 -18.928 8.620 1.00 87.88 288 GLN A CA 1
ATOM 2324 C C . GLN A 1 288 ? 13.426 -19.976 8.984 1.00 87.88 288 GLN A C 1
ATOM 2326 O O . GLN A 1 288 ? 13.703 -21.174 9.036 1.00 87.88 288 GLN A O 1
ATOM 2331 N N . ASP A 1 289 ? 12.180 -19.540 9.197 1.00 89.38 289 ASP A N 1
ATOM 2332 C CA . ASP A 1 289 ? 11.041 -20.423 9.447 1.00 89.38 289 ASP A CA 1
ATOM 2333 C C . ASP A 1 289 ? 10.481 -20.924 8.110 1.00 89.38 289 ASP A C 1
ATOM 2335 O O . ASP A 1 289 ? 9.532 -20.376 7.538 1.00 89.38 289 ASP A O 1
ATOM 2339 N N . VAL A 1 290 ? 11.132 -21.964 7.583 1.00 88.62 290 VAL A N 1
ATOM 2340 C CA . VAL A 1 290 ? 10.829 -22.551 6.271 1.00 88.62 290 VAL A CA 1
ATOM 2341 C C . VAL A 1 290 ? 9.384 -23.035 6.186 1.00 88.62 290 VAL A C 1
ATOM 2343 O O . VAL A 1 290 ? 8.716 -22.797 5.180 1.00 88.62 290 VAL A O 1
ATOM 2346 N N . ALA A 1 291 ? 8.892 -23.700 7.234 1.00 89.31 291 ALA A N 1
ATOM 2347 C CA . ALA A 1 291 ? 7.551 -24.272 7.251 1.00 89.31 291 ALA A CA 1
ATOM 2348 C C . ALA A 1 291 ? 6.487 -23.170 7.183 1.00 89.31 291 ALA A C 1
ATOM 2350 O O . ALA A 1 291 ? 5.591 -23.229 6.338 1.00 89.31 291 ALA A O 1
ATOM 2351 N N . LYS A 1 292 ? 6.632 -22.118 8.001 1.00 89.81 292 LYS A N 1
ATOM 2352 C CA . LYS A 1 292 ? 5.724 -20.967 7.976 1.00 89.81 292 LYS A CA 1
ATOM 2353 C C . LYS A 1 292 ? 5.813 -20.203 6.658 1.00 89.81 292 LYS A C 1
ATOM 2355 O O . LYS A 1 292 ? 4.778 -19.853 6.098 1.00 89.81 292 LYS A O 1
ATOM 2360 N N . ALA A 1 293 ? 7.016 -19.975 6.126 1.00 91.31 293 ALA A N 1
ATOM 2361 C CA . ALA A 1 293 ? 7.191 -19.294 4.842 1.00 91.31 293 ALA A CA 1
ATOM 2362 C C . ALA A 1 293 ? 6.498 -20.053 3.695 1.00 91.31 293 ALA A C 1
ATOM 2364 O O . ALA A 1 293 ? 5.795 -19.446 2.883 1.00 91.31 293 ALA A O 1
ATOM 2365 N N . GLN A 1 294 ? 6.638 -21.382 3.658 1.00 91.75 294 GLN A N 1
ATOM 2366 C CA . GLN A 1 294 ? 5.958 -22.232 2.680 1.00 91.75 294 GLN A CA 1
ATOM 2367 C C . GLN A 1 294 ? 4.437 -22.202 2.852 1.00 91.75 294 GLN A C 1
ATOM 2369 O O . GLN A 1 294 ? 3.731 -22.039 1.856 1.00 91.75 294 GLN A O 1
ATOM 2374 N N . GLU A 1 295 ? 3.926 -22.310 4.083 1.00 91.50 295 GLU A N 1
ATOM 2375 C CA . GLU A 1 295 ? 2.483 -22.260 4.343 1.00 91.50 295 GLU A CA 1
ATOM 2376 C C . GLU A 1 295 ? 1.879 -20.918 3.893 1.00 91.50 295 GLU A C 1
ATOM 2378 O O . GLU A 1 295 ? 0.889 -20.896 3.157 1.00 91.50 295 GLU A O 1
ATOM 2383 N N . VAL A 1 296 ? 2.491 -19.795 4.291 1.00 92.62 296 VAL A N 1
ATOM 2384 C CA . VAL A 1 296 ? 2.025 -18.448 3.921 1.00 92.62 296 VAL A CA 1
ATOM 2385 C C . VAL A 1 296 ? 2.039 -18.277 2.403 1.00 92.62 296 VAL A C 1
ATOM 2387 O O . VAL A 1 296 ? 1.040 -17.837 1.831 1.00 92.62 296 VAL A O 1
ATOM 2390 N N . TYR A 1 297 ? 3.134 -18.652 1.732 1.00 94.00 297 TYR A N 1
ATOM 2391 C CA . TYR A 1 297 ? 3.234 -18.514 0.280 1.00 94.00 297 TYR A CA 1
ATOM 2392 C C . TYR A 1 297 ? 2.203 -19.366 -0.462 1.00 94.00 297 TYR A C 1
ATOM 2394 O O . TYR A 1 297 ? 1.578 -18.873 -1.397 1.00 94.00 297 TYR A O 1
ATOM 2402 N N . GLN A 1 298 ? 1.998 -20.627 -0.066 1.00 92.75 298 GLN A N 1
ATOM 2403 C CA . GLN A 1 298 ? 1.019 -21.502 -0.721 1.00 92.75 298 GLN A CA 1
ATOM 2404 C C . GLN A 1 298 ? -0.390 -20.905 -0.671 1.00 92.75 298 GLN A C 1
ATOM 2406 O O . GLN A 1 298 ? -1.105 -20.928 -1.673 1.00 92.75 298 GLN A O 1
ATOM 2411 N N . ARG A 1 299 ? -0.766 -20.317 0.469 1.00 92.25 299 ARG A N 1
ATOM 2412 C CA . ARG A 1 299 ? -2.062 -19.653 0.642 1.00 92.25 299 ARG A CA 1
ATOM 2413 C C . ARG A 1 299 ? -2.162 -18.357 -0.163 1.00 92.25 299 ARG A C 1
ATOM 2415 O O . ARG A 1 299 ? -3.140 -18.179 -0.881 1.00 92.25 299 ARG A O 1
ATOM 2422 N N . LEU A 1 300 ? -1.133 -17.504 -0.127 1.00 92.44 300 LEU A N 1
ATOM 2423 C CA . LEU A 1 300 ? -1.056 -16.307 -0.979 1.00 92.44 300 LEU A CA 1
ATOM 2424 C C . LEU A 1 300 ? -1.182 -16.668 -2.465 1.00 92.44 300 LEU A C 1
ATOM 2426 O O . LEU A 1 300 ? -1.919 -16.028 -3.210 1.00 92.44 300 LEU A O 1
ATOM 2430 N N . PHE A 1 301 ? -0.477 -17.709 -2.907 1.00 92.44 301 PHE A N 1
ATOM 2431 C CA . PHE A 1 301 ? -0.509 -18.171 -4.289 1.00 92.44 301 PHE A CA 1
ATOM 2432 C C . PHE A 1 301 ? -1.892 -18.691 -4.696 1.00 92.44 301 PHE A C 1
ATOM 2434 O O . PHE A 1 301 ? -2.365 -18.351 -5.782 1.00 92.44 301 PHE A O 1
ATOM 2441 N N . ALA A 1 302 ? -2.554 -19.462 -3.829 1.00 92.56 302 ALA A N 1
ATOM 2442 C CA . ALA A 1 302 ? -3.928 -19.903 -4.050 1.00 92.56 302 ALA A CA 1
ATOM 2443 C C . ALA A 1 302 ? -4.889 -18.709 -4.179 1.00 92.56 302 ALA A C 1
ATOM 2445 O O . ALA A 1 302 ? -5.701 -18.682 -5.104 1.00 92.56 302 ALA A O 1
ATOM 2446 N N . GLU A 1 303 ? -4.740 -17.682 -3.339 1.00 91.94 303 GLU A N 1
ATOM 2447 C CA . GLU A 1 303 ? -5.557 -16.467 -3.423 1.00 91.94 303 GLU A CA 1
ATOM 2448 C C . GLU A 1 303 ? -5.312 -15.703 -4.736 1.00 91.94 303 GLU A C 1
ATOM 2450 O O . GLU A 1 303 ? -6.253 -15.340 -5.443 1.00 91.94 303 GLU A O 1
ATOM 2455 N N . TYR A 1 304 ? -4.050 -15.557 -5.163 1.00 89.81 304 TYR A N 1
ATOM 2456 C CA . TYR A 1 304 ? -3.725 -14.972 -6.471 1.00 89.81 304 TYR A CA 1
ATOM 2457 C C . TYR A 1 304 ? -4.376 -15.728 -7.645 1.00 89.81 304 TYR A C 1
ATOM 2459 O O . TYR A 1 304 ? -4.670 -15.114 -8.677 1.00 89.81 304 TYR A O 1
ATOM 2467 N N . GLN A 1 305 ? -4.569 -17.048 -7.527 1.00 89.88 305 GLN A N 1
ATOM 2468 C CA . GLN A 1 305 ? -5.270 -17.860 -8.529 1.00 89.88 305 GLN A CA 1
ATOM 2469 C C . GLN A 1 305 ? -6.793 -17.702 -8.454 1.00 89.88 305 GLN A C 1
ATOM 2471 O O . GLN A 1 305 ? -7.442 -17.669 -9.500 1.00 89.88 305 GLN A O 1
ATOM 2476 N N . ALA A 1 306 ? -7.350 -17.575 -7.249 1.00 89.31 306 ALA A N 1
ATOM 2477 C CA . ALA A 1 306 ? -8.778 -17.370 -7.020 1.00 89.31 306 ALA A CA 1
ATOM 2478 C C . ALA A 1 306 ? -9.260 -15.969 -7.438 1.00 89.31 306 ALA A C 1
ATOM 2480 O O . ALA A 1 306 ? -10.437 -15.796 -7.758 1.00 89.31 306 ALA A O 1
ATOM 2481 N N . ARG A 1 307 ? -8.349 -14.986 -7.492 1.00 85.25 307 ARG A N 1
ATOM 2482 C CA . ARG A 1 307 ? -8.634 -13.572 -7.790 1.00 85.25 307 ARG A CA 1
ATOM 2483 C C . ARG A 1 307 ? -8.005 -13.069 -9.098 1.00 85.25 307 ARG A C 1
ATOM 2485 O O . ARG A 1 307 ? -7.199 -12.130 -9.089 1.00 85.25 307 ARG A O 1
ATOM 2492 N N . PRO A 1 308 ? -8.348 -13.647 -10.270 1.00 81.38 308 PRO A N 1
ATOM 2493 C CA . PRO A 1 308 ? -7.831 -13.169 -11.554 1.00 81.38 308 PRO A CA 1
ATOM 2494 C C . PRO A 1 308 ? -8.294 -11.738 -11.878 1.00 81.38 308 PRO A C 1
ATOM 2496 O O . PRO A 1 308 ? -7.616 -11.029 -12.621 1.00 81.38 308 PRO A O 1
ATOM 2499 N N . ASP A 1 309 ? -9.410 -11.292 -11.294 1.00 76.88 309 ASP A N 1
ATOM 2500 C CA . ASP A 1 309 ? -9.928 -9.925 -11.383 1.00 76.88 309 ASP A CA 1
ATOM 2501 C C . ASP A 1 309 ? -8.945 -8.900 -10.807 1.00 76.88 309 ASP A C 1
ATOM 2503 O O . ASP A 1 309 ? -8.740 -7.840 -11.395 1.00 76.88 309 ASP A O 1
ATOM 2507 N N . LEU A 1 310 ? -8.267 -9.234 -9.707 1.00 77.94 310 LEU A N 1
ATOM 2508 C CA . LEU A 1 310 ? -7.301 -8.349 -9.058 1.00 77.94 310 LEU A CA 1
ATOM 2509 C C . LEU A 1 310 ? -5.962 -8.289 -9.774 1.00 77.94 310 LEU A C 1
ATOM 2511 O O . LEU A 1 310 ? -5.212 -7.319 -9.625 1.00 77.94 310 LEU A O 1
ATOM 2515 N N . GLN A 1 311 ? -5.674 -9.273 -10.623 1.00 75.88 311 GLN A N 1
ATOM 2516 C CA . GLN A 1 311 ? -4.463 -9.243 -11.421 1.00 75.88 311 GLN A CA 1
ATOM 2517 C C . GLN A 1 311 ? -4.460 -8.069 -12.398 1.00 75.88 311 GLN A C 1
ATOM 2519 O O . GLN A 1 311 ? -3.410 -7.793 -12.941 1.00 75.88 311 GLN A O 1
ATOM 2524 N N . ILE A 1 312 ? -5.544 -7.321 -12.638 1.00 70.12 312 ILE A N 1
ATOM 2525 C CA . ILE A 1 312 ? -5.476 -6.084 -13.444 1.00 70.12 312 ILE A CA 1
ATOM 2526 C C . ILE A 1 312 ? -4.644 -4.969 -12.787 1.00 70.12 312 ILE A C 1
ATOM 2528 O O . ILE A 1 312 ? -4.163 -4.078 -13.493 1.00 70.12 312 ILE A O 1
ATOM 2532 N N . TYR A 1 313 ? -4.459 -5.008 -11.464 1.00 74.81 313 TYR A N 1
ATOM 2533 C CA . TYR A 1 313 ? -3.762 -3.964 -10.719 1.00 74.81 313 TYR A CA 1
ATOM 2534 C C . TYR A 1 313 ? -2.266 -4.255 -10.601 1.00 74.81 313 TYR A C 1
ATOM 2536 O O . TYR A 1 313 ? -1.841 -5.344 -10.220 1.00 74.81 313 TYR A O 1
ATOM 2544 N N . PHE A 1 314 ? -1.460 -3.224 -10.876 1.00 76.00 314 PHE A N 1
ATOM 2545 C CA . PHE A 1 314 ? 0.004 -3.294 -10.846 1.00 76.00 314 PHE A CA 1
ATOM 2546 C C . PHE A 1 314 ? 0.541 -3.876 -9.532 1.00 76.00 314 PHE A C 1
ATOM 2548 O O . PHE A 1 314 ? 1.376 -4.773 -9.579 1.00 76.00 314 PHE A O 1
ATOM 2555 N N . ASN A 1 315 ? 0.032 -3.402 -8.386 1.00 77.81 315 ASN A N 1
ATOM 2556 C CA . ASN A 1 315 ? 0.522 -3.790 -7.059 1.00 77.81 315 ASN A CA 1
ATOM 2557 C C . ASN A 1 315 ? 0.460 -5.302 -6.817 1.00 77.81 315 ASN A C 1
ATOM 2559 O O . ASN A 1 315 ? 1.470 -5.890 -6.445 1.00 77.81 315 ASN A O 1
ATOM 2563 N N . TYR A 1 316 ? -0.671 -5.940 -7.123 1.00 81.94 316 TYR A N 1
ATOM 2564 C CA . TYR A 1 316 ? -0.823 -7.384 -6.938 1.00 81.94 316 TYR A CA 1
ATOM 2565 C C . TYR A 1 316 ? 0.103 -8.195 -7.854 1.00 81.94 316 TYR A C 1
ATOM 2567 O O . TYR A 1 316 ? 0.674 -9.191 -7.419 1.00 81.94 316 TYR A O 1
ATOM 2575 N N . ARG A 1 317 ? 0.311 -7.768 -9.110 1.00 82.38 317 ARG A N 1
ATOM 2576 C CA . ARG A 1 317 ? 1.197 -8.489 -10.044 1.00 82.38 317 ARG A CA 1
ATOM 2577 C C . ARG A 1 317 ? 2.644 -8.512 -9.569 1.00 82.38 317 ARG A C 1
ATOM 2579 O O . ARG A 1 317 ? 3.269 -9.570 -9.567 1.00 82.38 317 ARG A O 1
ATOM 2586 N N . TRP A 1 318 ? 3.191 -7.357 -9.188 1.00 85.25 318 TRP A N 1
ATOM 2587 C CA . TRP A 1 318 ? 4.604 -7.304 -8.822 1.00 85.25 318 TRP A CA 1
ATOM 2588 C C . TRP A 1 318 ? 4.861 -7.890 -7.425 1.00 85.25 318 TRP A C 1
ATOM 2590 O O . TRP A 1 318 ? 5.905 -8.508 -7.241 1.00 85.25 318 TRP A O 1
ATOM 2600 N N . HIS A 1 319 ? 3.906 -7.800 -6.485 1.00 87.56 319 HIS A N 1
ATOM 2601 C CA . HIS A 1 319 ? 3.979 -8.511 -5.199 1.00 87.56 319 HIS A CA 1
ATOM 2602 C C . HIS A 1 319 ? 3.955 -10.032 -5.387 1.00 87.56 319 HIS A C 1
ATOM 2604 O O . HIS A 1 319 ? 4.780 -10.727 -4.803 1.00 87.56 319 HIS A O 1
ATOM 2610 N N . LYS A 1 320 ? 3.098 -10.561 -6.274 1.00 88.81 320 LYS A N 1
ATOM 2611 C CA . LYS A 1 320 ? 3.103 -11.988 -6.634 1.00 88.81 320 LYS A CA 1
ATOM 2612 C C . LYS A 1 320 ? 4.483 -12.451 -7.112 1.00 88.81 320 LYS A C 1
ATOM 2614 O O . LYS A 1 320 ? 5.000 -13.447 -6.613 1.00 88.81 320 LYS A O 1
ATOM 2619 N N . LEU A 1 321 ? 5.085 -11.718 -8.055 1.00 88.25 321 LEU A N 1
ATOM 2620 C CA . LEU A 1 321 ? 6.422 -12.026 -8.574 1.00 88.25 321 LEU A CA 1
ATOM 2621 C C . LEU A 1 321 ? 7.491 -11.919 -7.483 1.00 88.25 321 LEU A C 1
ATOM 2623 O O . LEU A 1 321 ? 8.354 -12.789 -7.395 1.00 88.25 321 LEU A O 1
ATOM 2627 N N . LEU A 1 322 ? 7.426 -10.877 -6.649 1.00 88.88 322 LEU A N 1
ATOM 2628 C CA . LEU A 1 322 ? 8.340 -10.690 -5.527 1.00 88.88 322 LEU A CA 1
ATOM 2629 C C . LEU A 1 322 ? 8.266 -11.872 -4.555 1.00 88.88 322 LEU A C 1
ATOM 2631 O O . LEU A 1 322 ? 9.301 -12.443 -4.230 1.00 88.88 322 LEU A O 1
ATOM 2635 N N . ASN A 1 323 ? 7.064 -12.258 -4.128 1.00 90.25 323 ASN A N 1
ATOM 2636 C CA . ASN A 1 323 ? 6.843 -13.353 -3.187 1.00 90.25 323 ASN A CA 1
ATOM 2637 C C . ASN A 1 323 ? 7.345 -14.691 -3.735 1.00 90.25 323 ASN A C 1
ATOM 2639 O O . ASN A 1 323 ? 7.923 -15.477 -2.990 1.00 90.25 323 ASN A O 1
ATOM 2643 N N . GLU A 1 324 ? 7.178 -14.931 -5.039 1.00 89.12 324 GLU A N 1
ATOM 2644 C CA . GLU A 1 324 ? 7.743 -16.107 -5.703 1.00 89.12 324 GLU A CA 1
ATOM 2645 C C . GLU A 1 324 ? 9.275 -16.116 -5.613 1.00 89.12 324 GLU A C 1
ATOM 2647 O O . GLU A 1 324 ? 9.868 -17.142 -5.283 1.00 89.12 324 GLU A O 1
ATOM 2652 N N . GLN A 1 325 ? 9.934 -14.980 -5.874 1.00 87.56 325 GLN A N 1
ATOM 2653 C CA . GLN A 1 325 ? 11.395 -14.902 -5.765 1.00 87.56 325 GLN A CA 1
ATOM 2654 C C . GLN A 1 325 ? 11.873 -14.993 -4.312 1.00 87.56 325 GLN A C 1
ATOM 2656 O O . GLN A 1 325 ? 12.896 -15.615 -4.045 1.00 87.56 325 GLN A O 1
ATOM 2661 N N . LEU A 1 326 ? 11.131 -14.405 -3.374 1.00 87.88 326 LEU A N 1
ATOM 2662 C CA . LEU A 1 326 ? 11.415 -14.472 -1.945 1.00 87.88 326 LEU A CA 1
ATOM 2663 C C . LEU A 1 326 ? 11.353 -15.913 -1.423 1.00 87.88 326 LEU A C 1
ATOM 2665 O O . LEU A 1 326 ? 12.253 -16.327 -0.699 1.00 87.88 326 LEU A O 1
ATOM 2669 N N . LEU A 1 327 ? 10.350 -16.703 -1.825 1.00 88.19 327 LEU A N 1
ATOM 2670 C CA . LEU A 1 327 ? 10.268 -18.102 -1.404 1.00 88.19 327 LEU A CA 1
ATOM 2671 C C . LEU A 1 327 ? 11.443 -18.939 -1.936 1.00 88.19 327 LEU A C 1
ATOM 2673 O O . LEU A 1 327 ? 11.947 -19.797 -1.211 1.00 88.19 327 LEU A O 1
ATOM 2677 N N . LYS A 1 328 ? 11.920 -18.676 -3.161 1.00 86.06 328 LYS A N 1
ATOM 2678 C CA . LYS A 1 328 ? 13.088 -19.380 -3.722 1.00 86.06 328 LYS A CA 1
ATOM 2679 C C . LYS A 1 328 ? 14.342 -19.199 -2.871 1.00 86.06 328 LYS A C 1
ATOM 2681 O O . LYS A 1 328 ? 15.114 -20.139 -2.757 1.00 86.06 328 LYS A O 1
ATOM 2686 N N . VAL A 1 329 ? 14.510 -18.053 -2.198 1.00 81.25 329 VAL A N 1
ATOM 2687 C CA . VAL A 1 329 ? 15.635 -17.843 -1.263 1.00 81.25 329 VAL A CA 1
ATOM 2688 C C . VAL A 1 329 ? 15.642 -18.890 -0.148 1.00 81.25 329 VAL A C 1
ATOM 2690 O O . VAL A 1 329 ? 16.697 -19.381 0.244 1.00 81.25 329 VAL A O 1
ATOM 2693 N N . VAL A 1 330 ? 14.459 -19.257 0.344 1.00 78.25 330 VAL A N 1
ATOM 2694 C CA . VAL A 1 330 ? 14.303 -20.265 1.398 1.00 78.25 330 VAL A CA 1
ATOM 2695 C C . VAL A 1 330 ? 14.592 -21.675 0.879 1.00 78.25 330 VAL A C 1
ATOM 2697 O O . VAL A 1 330 ? 15.110 -22.507 1.617 1.00 78.25 330 VAL A O 1
ATOM 2700 N N . GLN A 1 331 ? 14.230 -21.959 -0.374 1.00 76.12 331 GLN A N 1
ATOM 2701 C CA . GLN A 1 331 ? 14.338 -23.292 -0.977 1.00 76.12 331 GLN A CA 1
ATOM 2702 C C . GLN A 1 331 ? 15.747 -23.586 -1.506 1.00 76.12 331 GLN A C 1
ATOM 2704 O O . GLN A 1 331 ? 16.266 -24.679 -1.289 1.00 76.12 331 GLN A O 1
ATOM 2709 N N . ASP A 1 332 ? 16.361 -22.599 -2.155 1.00 73.69 332 ASP A N 1
ATOM 2710 C CA . ASP A 1 332 ? 17.563 -22.766 -2.974 1.00 73.69 332 ASP A CA 1
ATOM 2711 C C . ASP A 1 332 ? 18.777 -21.983 -2.423 1.00 73.69 332 ASP A C 1
ATOM 2713 O O . ASP A 1 332 ? 19.861 -22.014 -3.008 1.00 73.69 332 ASP A O 1
ATOM 2717 N N . GLY A 1 333 ? 18.620 -21.280 -1.293 1.00 66.25 333 GLY A N 1
ATOM 2718 C CA . GLY A 1 333 ? 19.620 -20.356 -0.745 1.00 66.25 333 GLY A CA 1
ATOM 2719 C C . GLY A 1 333 ? 19.638 -19.001 -1.464 1.00 66.25 333 GLY A C 1
ATOM 2720 O O . GLY A 1 333 ? 18.836 -18.737 -2.362 1.00 66.25 333 GLY A O 1
ATOM 2721 N N . PHE A 1 334 ? 20.558 -18.102 -1.083 1.00 66.19 334 PHE A N 1
ATOM 2722 C CA . PHE A 1 334 ? 20.688 -16.785 -1.726 1.00 66.19 334 PHE A CA 1
ATOM 2723 C C . PHE A 1 334 ? 21.402 -16.905 -3.083 1.00 66.19 334 PHE A C 1
ATOM 2725 O O . PHE A 1 334 ? 22.525 -16.437 -3.267 1.00 66.19 334 PHE A O 1
ATOM 2732 N N . VAL A 1 335 ? 20.764 -17.574 -4.044 1.00 54.25 335 VAL A N 1
ATOM 2733 C CA . VAL A 1 335 ? 21.309 -17.790 -5.384 1.00 54.25 335 VAL A CA 1
ATOM 2734 C C . VAL A 1 335 ? 20.507 -16.971 -6.400 1.00 54.25 335 VAL A C 1
ATOM 2736 O O . VAL A 1 335 ? 19.324 -17.190 -6.644 1.00 54.25 335 VAL A O 1
ATOM 2739 N N . VAL A 1 336 ? 21.232 -16.025 -7.010 1.00 50.41 336 VAL A N 1
ATOM 2740 C CA . VAL A 1 336 ? 20.883 -15.087 -8.096 1.00 50.41 336 VAL A CA 1
ATOM 2741 C C . VAL A 1 336 ? 20.308 -13.712 -7.675 1.00 50.41 336 VAL A C 1
ATOM 2743 O O . VAL A 1 336 ? 19.098 -13.504 -7.633 1.00 50.41 336 VAL A O 1
ATOM 2746 N N . PRO A 1 337 ? 21.183 -12.689 -7.571 1.00 47.91 337 PRO A N 1
ATOM 2747 C CA . PRO A 1 337 ? 20.841 -11.257 -7.563 1.00 47.91 337 PRO A CA 1
ATOM 2748 C C . PRO A 1 337 ? 19.975 -10.768 -8.746 1.00 47.91 337 PRO A C 1
ATOM 2750 O O . PRO A 1 337 ? 19.434 -9.668 -8.702 1.00 47.91 337 PRO A O 1
ATOM 2753 N N . MET A 1 338 ? 19.798 -11.563 -9.810 1.00 48.97 338 MET A N 1
ATOM 2754 C CA . MET A 1 338 ? 18.935 -11.201 -10.947 1.00 48.97 338 MET A CA 1
ATOM 2755 C C . MET A 1 338 ? 17.426 -11.369 -10.690 1.00 48.97 338 MET A C 1
ATOM 2757 O O . MET A 1 338 ? 16.643 -10.932 -11.530 1.00 48.97 338 MET A O 1
ATOM 2761 N N . THR A 1 339 ? 16.988 -11.963 -9.574 1.00 76.12 339 THR A N 1
ATOM 2762 C CA . THR A 1 339 ? 15.557 -12.217 -9.324 1.00 76.12 339 THR A CA 1
ATOM 2763 C C . THR A 1 339 ? 14.892 -11.071 -8.554 1.00 76.12 339 THR A C 1
ATOM 2765 O O . THR A 1 339 ? 14.109 -10.322 -9.135 1.00 76.12 339 THR A O 1
ATOM 2768 N N . ILE A 1 340 ? 15.229 -10.862 -7.277 1.00 85.62 340 ILE A N 1
ATOM 2769 C CA . ILE A 1 340 ? 14.554 -9.865 -6.424 1.00 85.62 340 ILE A CA 1
ATOM 2770 C C . ILE A 1 340 ? 14.968 -8.430 -6.782 1.00 85.62 340 ILE A C 1
ATOM 2772 O O . ILE A 1 340 ? 14.102 -7.584 -7.003 1.00 85.62 340 ILE A O 1
ATOM 2776 N N . GLU A 1 341 ? 16.269 -8.136 -6.906 1.00 87.06 341 GLU A N 1
ATOM 2777 C CA . GLU A 1 341 ? 16.722 -6.789 -7.305 1.00 87.06 341 GLU A CA 1
ATOM 2778 C C . GLU A 1 341 ? 16.253 -6.425 -8.710 1.00 87.06 341 GLU A C 1
ATOM 2780 O O . GLU A 1 341 ? 15.921 -5.270 -8.966 1.00 87.06 341 GLU A O 1
ATOM 2785 N N . GLY A 1 342 ? 16.199 -7.412 -9.610 1.00 87.62 342 GLY A N 1
ATOM 2786 C CA . GLY A 1 342 ? 15.643 -7.255 -10.950 1.00 87.62 342 GLY A CA 1
ATOM 2787 C C . GLY A 1 342 ? 14.180 -6.818 -10.903 1.00 87.62 342 GLY A C 1
ATOM 2788 O O . GLY A 1 342 ? 13.833 -5.804 -11.508 1.00 87.62 342 GLY A O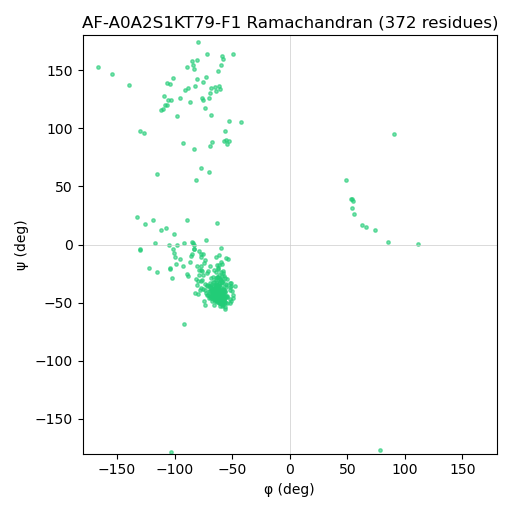 1
ATOM 2789 N N . VAL A 1 343 ? 13.349 -7.514 -10.116 1.00 89.31 343 VAL A N 1
ATOM 2790 C CA . VAL A 1 343 ? 11.939 -7.147 -9.897 1.00 89.31 343 VAL A CA 1
ATOM 2791 C C . VAL A 1 343 ? 11.824 -5.734 -9.318 1.00 89.31 343 VAL A C 1
ATOM 2793 O O . VAL A 1 343 ? 11.081 -4.916 -9.858 1.00 89.31 343 VAL A O 1
ATOM 2796 N N . LEU A 1 344 ? 12.588 -5.398 -8.274 1.00 90.81 344 LEU A N 1
ATOM 2797 C CA . LEU A 1 344 ? 12.547 -4.062 -7.663 1.00 90.81 344 LEU A CA 1
ATOM 2798 C C . LEU A 1 344 ? 13.004 -2.967 -8.641 1.00 90.81 344 LEU A C 1
ATOM 2800 O O . LEU A 1 344 ? 12.370 -1.915 -8.744 1.00 90.81 344 LEU A O 1
ATOM 2804 N N . ARG A 1 345 ? 14.057 -3.217 -9.423 1.00 90.56 345 ARG A N 1
ATOM 2805 C CA . ARG A 1 345 ? 14.535 -2.293 -10.458 1.00 90.56 345 ARG A CA 1
ATOM 2806 C C . ARG A 1 345 ? 13.511 -2.108 -11.573 1.00 90.56 345 ARG A C 1
ATOM 2808 O O . ARG A 1 345 ? 13.351 -0.994 -12.075 1.00 90.56 345 ARG A O 1
ATOM 2815 N N . ASP A 1 346 ? 12.807 -3.164 -11.962 1.00 90.81 346 ASP A N 1
ATOM 2816 C CA . ASP A 1 346 ? 11.723 -3.074 -12.935 1.00 90.81 346 ASP A CA 1
ATOM 2817 C C . ASP A 1 346 ? 10.555 -2.248 -12.380 1.00 90.81 346 ASP A C 1
ATOM 2819 O O . ASP A 1 346 ? 10.005 -1.407 -13.097 1.00 90.81 346 ASP A O 1
ATOM 2823 N N . VAL A 1 347 ? 10.223 -2.402 -11.091 1.00 89.56 347 VAL A N 1
ATOM 2824 C CA . VAL A 1 347 ? 9.199 -1.589 -10.415 1.00 89.56 347 VAL A CA 1
ATOM 2825 C C . VAL A 1 347 ? 9.604 -0.117 -10.407 1.00 89.56 347 VAL A C 1
ATOM 2827 O O . VAL A 1 347 ? 8.807 0.735 -10.807 1.00 89.56 347 VAL A O 1
ATOM 2830 N N . GLU A 1 348 ? 10.843 0.208 -10.032 1.00 90.62 348 GLU A N 1
ATOM 2831 C CA . GLU A 1 348 ? 11.374 1.578 -10.108 1.00 90.62 348 GLU A CA 1
ATOM 2832 C C . GLU A 1 348 ? 11.339 2.109 -11.548 1.00 90.62 348 GLU A C 1
ATOM 2834 O O . GLU A 1 348 ? 10.930 3.246 -11.783 1.00 90.62 348 GLU A O 1
ATOM 2839 N N . THR A 1 349 ? 11.684 1.279 -12.534 1.00 89.69 349 THR A N 1
ATOM 2840 C CA . THR A 1 349 ? 11.693 1.661 -13.953 1.00 89.69 349 THR A CA 1
ATOM 2841 C C . THR A 1 349 ? 10.291 1.976 -14.479 1.00 89.69 349 THR A C 1
ATOM 2843 O O . THR A 1 349 ? 10.121 2.947 -15.219 1.00 89.69 349 THR A O 1
ATOM 2846 N N . VAL A 1 350 ? 9.274 1.195 -14.101 1.00 84.88 350 VAL A N 1
ATOM 2847 C CA . VAL A 1 350 ? 7.882 1.391 -14.546 1.00 84.88 350 VAL A CA 1
ATOM 2848 C C . VAL A 1 350 ? 7.194 2.529 -13.787 1.00 84.88 350 VAL A C 1
ATOM 2850 O O . VAL A 1 350 ? 6.436 3.313 -14.372 1.00 84.88 350 VAL A O 1
ATOM 2853 N N . THR A 1 351 ? 7.444 2.654 -12.484 1.00 80.38 351 THR A N 1
ATOM 2854 C CA . THR A 1 351 ? 6.816 3.687 -11.646 1.00 80.38 351 THR A CA 1
ATOM 2855 C C . THR A 1 351 ? 7.506 5.043 -11.781 1.00 80.38 351 THR A C 1
ATOM 2857 O O . THR A 1 351 ? 6.826 6.073 -11.790 1.00 80.38 351 THR A O 1
ATOM 2860 N N . GLY A 1 352 ? 8.829 5.041 -11.957 1.00 81.62 352 GLY A N 1
ATOM 2861 C CA . GLY A 1 352 ? 9.697 6.209 -11.837 1.00 81.62 352 GLY A CA 1
ATOM 2862 C C . GLY A 1 352 ? 9.933 6.648 -10.390 1.00 81.62 352 GLY A C 1
ATOM 2863 O O . GLY A 1 352 ? 10.410 7.759 -10.191 1.00 81.62 352 GLY A O 1
ATOM 2864 N N . GLU A 1 353 ? 9.563 5.831 -9.398 1.00 80.56 353 GLU A N 1
ATOM 2865 C CA . GLU A 1 353 ? 9.498 6.235 -7.992 1.00 80.56 353 GLU A CA 1
ATOM 2866 C C . GLU A 1 353 ? 10.231 5.244 -7.085 1.00 80.56 353 GLU A C 1
ATOM 2868 O O . GLU A 1 353 ? 9.682 4.232 -6.644 1.00 80.56 353 GLU A O 1
ATOM 2873 N N . ARG A 1 354 ? 11.480 5.577 -6.743 1.00 82.00 354 ARG A N 1
ATOM 2874 C CA . ARG A 1 354 ? 12.331 4.741 -5.885 1.00 82.00 354 ARG A CA 1
ATOM 2875 C C . ARG A 1 354 ? 11.747 4.515 -4.491 1.00 82.00 354 ARG A C 1
ATOM 2877 O O . ARG A 1 354 ? 11.978 3.469 -3.894 1.00 82.00 354 ARG A O 1
ATOM 2884 N N . ARG A 1 355 ? 10.965 5.468 -3.972 1.00 74.88 355 ARG A N 1
ATOM 2885 C CA . ARG A 1 355 ? 10.366 5.388 -2.626 1.00 74.88 355 ARG A CA 1
ATOM 2886 C C . ARG A 1 355 ? 9.522 4.123 -2.423 1.00 74.88 355 ARG A C 1
ATOM 2888 O O . ARG A 1 355 ? 9.463 3.635 -1.304 1.00 74.88 355 ARG A O 1
ATOM 2895 N N . PHE A 1 356 ? 8.930 3.562 -3.485 1.00 72.12 356 PHE A N 1
ATOM 2896 C CA . PHE A 1 356 ? 8.169 2.311 -3.388 1.00 72.12 356 PHE A CA 1
ATOM 2897 C C . PHE A 1 356 ? 9.036 1.100 -3.048 1.00 72.12 356 PHE A C 1
ATOM 2899 O O . PHE A 1 356 ? 8.563 0.195 -2.370 1.00 72.12 356 PHE A O 1
ATOM 2906 N N . ILE A 1 357 ? 10.292 1.081 -3.500 1.00 84.88 357 ILE A N 1
ATOM 2907 C CA . ILE A 1 357 ? 11.166 -0.088 -3.365 1.00 84.88 357 ILE A CA 1
ATOM 2908 C C . ILE A 1 357 ? 12.131 0.010 -2.183 1.00 84.88 357 ILE A C 1
ATOM 2910 O O . ILE A 1 357 ? 12.659 -1.014 -1.768 1.00 84.88 357 ILE A O 1
ATOM 2914 N N . VAL A 1 358 ? 12.344 1.202 -1.610 1.00 83.31 358 VAL A N 1
ATOM 2915 C CA . VAL A 1 358 ? 13.286 1.418 -0.491 1.00 83.31 358 VAL A CA 1
ATOM 2916 C C . VAL A 1 358 ? 13.064 0.441 0.673 1.00 83.31 358 VAL A C 1
ATOM 2918 O O . VAL A 1 358 ? 14.038 -0.197 1.073 1.00 83.31 358 VAL A O 1
ATOM 2921 N N . PRO A 1 359 ? 11.831 0.229 1.175 1.00 79.62 359 PRO A N 1
ATOM 2922 C CA . PRO A 1 359 ? 11.625 -0.723 2.263 1.00 79.62 359 PRO A CA 1
ATOM 2923 C C . PRO A 1 359 ? 11.974 -2.165 1.878 1.00 79.62 359 PRO A C 1
ATOM 2925 O O . PRO A 1 359 ? 12.452 -2.924 2.711 1.00 79.62 359 PRO A O 1
ATOM 2928 N N . TYR A 1 360 ? 11.768 -2.543 0.615 1.00 86.25 360 TYR A N 1
ATOM 2929 C CA . TYR A 1 360 ? 12.065 -3.887 0.118 1.00 86.25 360 TYR A CA 1
ATOM 2930 C C . TYR A 1 360 ? 13.561 -4.101 -0.123 1.00 86.25 360 TYR A C 1
ATOM 2932 O O . TYR A 1 360 ? 14.048 -5.207 0.075 1.00 86.2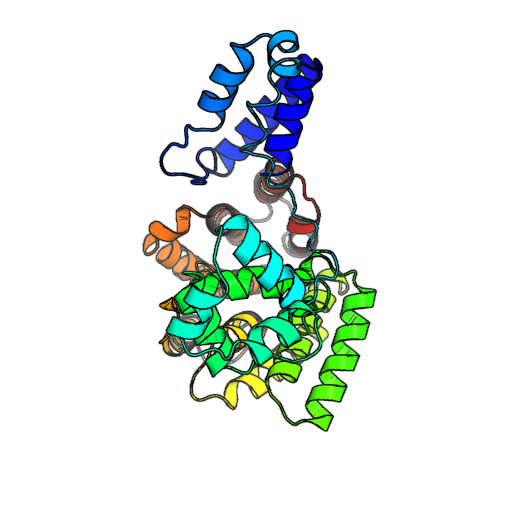5 360 TYR A O 1
ATOM 2940 N N . LEU A 1 361 ? 14.300 -3.049 -0.493 1.00 86.19 361 LEU A N 1
ATOM 2941 C CA . LEU A 1 361 ? 15.763 -3.089 -0.553 1.00 86.19 361 LEU A CA 1
ATOM 2942 C C . LEU A 1 361 ? 16.360 -3.345 0.837 1.00 86.19 361 LEU A C 1
ATOM 2944 O O . LEU A 1 361 ? 17.221 -4.204 0.971 1.00 86.19 361 LEU A O 1
ATOM 2948 N N . ALA A 1 362 ? 15.843 -2.679 1.874 1.00 84.00 362 ALA A N 1
ATOM 2949 C CA . ALA A 1 362 ? 16.275 -2.921 3.251 1.00 84.00 362 ALA A CA 1
ATOM 2950 C C . ALA A 1 362 ? 15.978 -4.362 3.712 1.00 84.00 362 ALA A C 1
ATOM 2952 O O . ALA A 1 362 ? 16.804 -4.982 4.378 1.00 84.00 362 ALA A O 1
ATOM 2953 N N . ILE A 1 363 ? 14.822 -4.915 3.326 1.00 86.00 363 ILE A N 1
ATOM 2954 C CA . ILE A 1 363 ? 14.483 -6.323 3.593 1.00 86.00 363 ILE A CA 1
ATOM 2955 C C . ILE A 1 363 ? 15.441 -7.258 2.856 1.00 86.00 363 ILE A C 1
ATOM 2957 O O . ILE A 1 363 ? 15.911 -8.227 3.441 1.00 86.00 363 ILE A O 1
ATOM 2961 N N . LEU A 1 364 ? 15.758 -6.973 1.592 1.00 87.06 364 LEU A N 1
ATOM 2962 C CA . LEU A 1 364 ? 16.703 -7.774 0.822 1.00 87.06 364 LEU A CA 1
ATOM 2963 C C . LEU A 1 364 ? 18.100 -7.777 1.456 1.00 87.06 364 LEU A C 1
ATOM 2965 O O . LEU A 1 364 ? 18.731 -8.829 1.524 1.00 87.06 364 LEU A O 1
ATOM 2969 N N . ASP A 1 365 ? 18.566 -6.628 1.943 1.00 86.00 365 ASP A N 1
ATOM 2970 C CA . ASP A 1 365 ? 19.837 -6.531 2.660 1.00 86.00 365 ASP A CA 1
ATOM 2971 C C . ASP A 1 365 ? 19.817 -7.351 3.957 1.00 86.00 365 ASP A C 1
ATOM 2973 O O . ASP A 1 365 ? 20.765 -8.083 4.227 1.00 86.00 365 ASP A O 1
ATOM 2977 N N . ALA A 1 366 ? 18.710 -7.336 4.704 1.00 87.06 366 ALA A N 1
ATOM 2978 C CA . ALA A 1 366 ? 18.547 -8.192 5.879 1.00 87.06 366 ALA A CA 1
ATOM 2979 C C . ALA A 1 366 ? 18.517 -9.692 5.518 1.00 87.06 366 ALA A C 1
ATOM 2981 O O . ALA A 1 366 ? 19.122 -10.509 6.206 1.00 87.06 366 ALA A O 1
ATOM 2982 N N . ILE A 1 367 ? 17.877 -10.074 4.408 1.00 86.69 367 ILE A N 1
ATOM 2983 C CA . ILE A 1 367 ? 17.873 -11.463 3.919 1.00 86.69 367 ILE A CA 1
ATOM 2984 C C . ILE A 1 367 ? 19.298 -11.922 3.575 1.00 86.69 367 ILE A C 1
ATOM 2986 O O . ILE A 1 367 ? 19.669 -13.045 3.913 1.00 86.69 367 ILE A O 1
ATOM 2990 N N . ARG A 1 368 ? 20.117 -11.062 2.954 1.00 84.25 368 ARG A N 1
ATOM 2991 C CA . ARG A 1 368 ? 21.531 -11.353 2.643 1.00 84.25 368 ARG A CA 1
ATOM 2992 C C . ARG A 1 368 ? 22.384 -11.604 3.881 1.00 84.25 368 ARG A C 1
ATOM 2994 O O . ARG A 1 368 ? 23.332 -12.376 3.807 1.00 84.25 368 ARG A O 1
ATOM 3001 N N . GLU A 1 369 ? 22.080 -10.937 4.994 1.00 84.88 369 GLU A N 1
ATOM 3002 C CA . GLU A 1 369 ? 22.785 -11.152 6.264 1.00 84.88 369 GLU A CA 1
ATOM 3003 C C . GLU A 1 369 ? 22.485 -12.552 6.842 1.00 84.88 369 GLU A C 1
ATOM 3005 O O . GLU A 1 369 ? 23.330 -13.125 7.529 1.00 84.88 369 GLU A O 1
ATOM 3010 N N . VAL A 1 370 ? 21.305 -13.115 6.553 1.00 84.56 370 VAL A N 1
ATOM 3011 C CA . VAL A 1 370 ? 20.795 -14.342 7.189 1.00 84.56 370 VAL A CA 1
ATOM 3012 C C . VAL A 1 370 ? 20.936 -15.588 6.304 1.00 84.56 370 VAL A C 1
ATOM 3014 O O . VAL A 1 370 ? 21.096 -16.693 6.822 1.00 84.56 370 VAL A O 1
ATOM 3017 N N . TYR A 1 371 ? 20.909 -15.446 4.978 1.00 80.69 371 TYR A N 1
ATOM 3018 C CA . TYR A 1 371 ? 21.112 -16.555 4.042 1.00 80.69 371 TYR A CA 1
ATOM 3019 C C . TYR A 1 371 ? 22.497 -16.451 3.394 1.00 80.69 371 TYR A C 1
ATOM 3021 O O . TYR A 1 371 ? 22.766 -15.460 2.713 1.00 80.69 371 TYR A O 1
ATOM 3029 N N . PRO A 1 372 ? 23.383 -17.453 3.561 1.00 62.97 372 PRO A N 1
ATOM 3030 C CA . PRO A 1 372 ? 24.697 -17.429 2.933 1.00 62.97 372 PRO A CA 1
ATOM 3031 C C . PRO A 1 372 ? 24.558 -17.386 1.406 1.00 62.97 372 PRO A C 1
ATOM 3033 O O . PRO A 1 372 ? 23.776 -18.137 0.817 1.00 62.97 372 PRO A O 1
ATOM 3036 N N . ALA A 1 373 ? 25.322 -16.498 0.769 1.00 62.22 373 ALA A N 1
ATOM 3037 C CA . ALA A 1 373 ? 25.497 -16.513 -0.677 1.00 62.22 373 ALA A CA 1
ATOM 3038 C C . ALA A 1 373 ? 26.331 -17.745 -1.052 1.00 62.22 373 ALA A C 1
ATOM 3040 O O . ALA A 1 373 ? 27.417 -17.938 -0.499 1.00 62.22 373 ALA A O 1
ATOM 3041 N N . TYR A 1 374 ? 25.809 -18.562 -1.965 1.00 52.22 374 TYR A N 1
ATOM 3042 C CA . TYR A 1 374 ? 26.540 -19.679 -2.564 1.00 52.22 374 TYR A CA 1
ATOM 3043 C C . TYR A 1 374 ? 27.136 -19.281 -3.910 1.00 52.22 374 TYR A C 1
ATOM 3045 O O . TYR A 1 374 ? 26.415 -18.634 -4.709 1.00 52.22 374 TYR A O 1
#

Secondary structure (DSSP, 8-state):
-HHHHHHHHHHHTT-HHHHHHHHHHHHHHHHHTT-S---SSTTPPPHHHHHHHHHTS-HHHHHH-TTSSTTT--------S--HHHHHHHHHHHTT--HHHHHHTT--HHHHHHHHTTSS---HHHHHHHHHHHT--HHHHHHHHHH-TT-TTHHHHTGGGS-HHHHHHHHHHHHHHHHHH--HHHHHHHHHHHHHHHHHHSTTGGG-HHHHHHHHHHHHHHTT-SS--HHHHHHHHHHTTT--SS--HHHHHHHHHHT-TTGGG-SS---HHHHHSHHHHHHHHHTT-HHHHHHHHHHHHHHHHH-TTGGGSHHHHHHHHHHHHHHHHHHH-S--TTSHHHHHHHHHHHH--GGGTHHHHHHHHHHHHHS---

Radius of gyration: 24.08 Å; Cα contacts (8 Å, |Δi|>4): 374; chains: 1; bounding box: 62×56×62 Å

Foldseek 3Di:
DVQLVVLLVCQLVVVPVVSVVLLVLLCVLCVVLVNQDQPPDPPDDGSVVVVVVSVVDHSVVVNVCPPPCVVVPPVLVQLEADQPLCVLVVLCVVVVNDLVLLVVLPDDPVRNVCSNVVNDDDDPSSVVSSCVSSVHDPVNVVVSLCNHPPRPCVCVSVVVVDDLVRLVVLLVVLVVVCVVPVDVVSVLSNLLSLVVSLLQPPQVSLPDPSLVVSLVSLVVSLVVDPADDPSNLSSLLSVLRPDPDPDAPVVSLVVSVVRCPPVVPDPDPDDSLLNRCLSVLLSCLLVLVLVNNVVSLVVNVVVCVVCVVCVSDSVSSLSNQLSVVSNCCSVPNPPDPCRNVVSLVSVCSNVVDNVVCVSVVSSVVSSPVRTDDD

Solvent-accessible surface area (backbone atoms only — not comparable to full-atom values): 21032 Å² total; per-residue (Å²): 96,68,34,57,54,51,32,52,50,32,30,42,74,60,41,47,70,62,18,50,56,50,43,53,53,30,51,51,28,23,52,77,50,71,47,47,64,65,83,83,50,101,82,67,66,38,58,66,58,48,48,57,56,55,72,72,49,61,33,74,64,48,62,73,42,82,62,87,46,63,85,67,50,70,65,75,70,76,43,54,83,60,53,73,19,48,52,49,50,47,50,30,61,73,73,67,55,57,73,64,51,31,42,77,40,70,38,53,72,70,56,57,56,30,23,48,67,67,71,44,83,77,52,72,65,51,45,51,17,47,24,61,49,66,71,49,56,77,68,56,54,50,54,49,45,54,49,25,70,77,36,90,59,19,63,75,78,39,45,94,75,53,52,73,66,58,44,53,55,47,28,58,51,22,49,52,48,19,73,74,67,70,44,63,69,29,49,53,52,22,55,54,43,49,54,55,50,41,57,75,72,42,81,65,32,82,78,29,71,70,46,48,52,50,11,52,54,44,40,62,57,54,72,74,51,97,68,50,52,74,67,55,64,70,43,48,36,44,38,59,38,87,67,80,62,93,72,50,72,65,59,54,52,50,55,58,55,69,36,47,88,60,56,90,73,49,94,54,99,76,49,74,63,74,69,32,42,57,65,40,31,54,36,24,54,64,68,67,36,60,68,56,26,50,54,47,46,55,52,49,51,50,48,57,66,74,37,63,79,54,55,64,39,69,69,56,39,46,49,52,54,44,52,56,45,55,51,43,39,75,77,71,36,48,65,63,76,72,49,57,58,41,52,44,50,26,49,28,52,43,49,63,44,60,79,78,40,51,54,55,51,55,50,50,55,51,40,57,77,70,35,68,74,114

Sequence (374 aa):
MKRFVSIVRLYQSGNVDAAKRAFDSFNGAAKRLDVQRLWVSPNLLDFETFWKRLISIHPSKLQESDTALKSAEIETVDFGVFGMGEAFAFIMKLKKLSVHEFELAGMSHSKIYRVRKNLAEFDVEDLFAGMLAARLDVRDIDVYLTASSAAMGRPRFGMRHLSLSELQEAIAKYEALAEETGLDLYTEMSLEFRGVVIKNTVKNWLTSPELQQLSDDVKTHLEHFDEWHESQHRLASWAFLDETTDVGVGQRMEILLSFTRNAQVFKYPYDPILINFDPVLMQAILRQDVAKAQEVYQRLFAEYQARPDLQIYFNYRWHKLLNEQLLKVVQDGFVVPMTIEGVLRDVETVTGERRFIVPYLAILDAIREVYPAY

Organism: NCBI:txid137591